Protein AF-0000000070210421 (afdb_homodimer)

Foldseek 3Di:
DDPPPVPPPPDQPPPPDQQDPADWDWFDDPNWIKIKGKLAAPDNPFAEEEEEEAPLDFQCPCRRFNCVPCSPRHIYMGIGFALAPPTHQDPDLVCQALVNRLVRVVRVCVVSVQQAHAYEYAAVRLVSSLSNCLVCVRRYQEYEHELYFDCVQLQVCQQDPPVQVVLQVVLVCLQVDDPPDDPPLCVRLVQVPDPVVSVVSSVSCVVGPCNSSSSNCNHPNDDDDHNDRVCVVVVPDLVRRAREFAYEYEYEPAESRGDPSSPPPCPSSYPLDYHYHYDYPDYSPCCVRVVVVVNVVVVVCVVCRNVSVVVVD/DDPPPPPPPPDQPPPPDQQDPADWDWFDDPNWIKIKGKLAAPDNPFAEEEEEEAPLDFQCPCRRFNCVPCSPRHIYMGIGFALAPPTHQDPDLVCQALVNRLVRVVRVCVVSVQQAHAYEYAAVRLVSSLSNCLVCVRRYQEYEHELYFDCVQLQVCQQDPPVQVVLQVVLVCLQVDDPPDDPPLCVRLVQVPDPVVSVVSSVSCVVGPCNSSSSNCNHPNDDDDHNDRVCVVVVPDLVRRQREFAYEYEYEPAESRGDPSSPPPCPSSYPLDYHYHYDYPDYSPCCVRVVVVVNVVVVVCVVCRNVSVVVVD

InterPro domains:
  IPR000073 Alpha/beta hydrolase fold-1 [PF00561] (48-154)
  IPR000073 Alpha/beta hydrolase fold-1 [PR00111] (73-88)
  IPR000073 Alpha/beta hydrolase fold-1 [PR00111] (119-132)
  IPR000073 Alpha/beta hydrolase fold-1 [PR00111] (133-146)
  IPR000073 Alpha/beta hydrolase fold-1 [PR00111] (247-261)
  IPR000639 Epoxide hydrolase-like [PR00412] (53-71)
  IPR000639 Epoxide hydrolase-like [PR00412] (73-88)
  IPR000639 Epoxide hydrolase-like [PR00412] (119-132)
  IPR000639 Epoxide hydrolase-like [PR00412] (133-146)
  IPR000639 Epoxide hydrolase-like [PR00412] (245-261)
  IPR000639 Epoxide hydrolase-like [PR00412] (279-301)
  IPR029058 Alpha/Beta hydrolase fold [G3DSA:3.40.50.1820] (22-304)
  IPR029058 Alpha/Beta hydrolase fold [SSF53474] (23-303)

Radius of gyration: 25.99 Å; Cα contacts (8 Å, |Δi|>4): 1211; chains: 2; bounding box: 44×77×65 Å

Nearest PDB structures (foldseek):
  4o08-assembly2_B  TM=8.260E-01  e=1.240E-20  Priestia megaterium
  4io0-assembly2_B  TM=8.117E-01  e=9.111E-21  Priestia megaterium
  5cw2-assembly4_D  TM=7.467E-01  e=5.646E-19  Mycolicibacterium thermoresistibile ATCC 19527
  2e3j-assembly1_A  TM=7.401E-01  e=1.442E-16  Mycobacterium tuberculosis H37Rv
  3qit-assembly1_A  TM=6.583E-01  e=6.632E-18  Moorena producens 19L

Organism: Alternaria alternata (NCBI:txid5599)

Structure (mmCIF, N/CA/C/O backbone):
data_AF-0000000070210421-model_v1
#
loop_
_entity.id
_entity.type
_entity.pdbx_description
1 polymer 'Putative hydrolase'
#
loop_
_atom_site.group_PDB
_atom_site.id
_atom_site.type_symbol
_atom_site.label_atom_id
_atom_site.label_alt_id
_atom_site.label_comp_id
_atom_site.label_asym_id
_atom_site.label_entity_id
_atom_site.label_seq_id
_atom_site.pdbx_PDB_ins_code
_atom_site.Cartn_x
_atom_site.Cartn_y
_atom_site.Cartn_z
_atom_site.occupancy
_atom_site.B_iso_or_equiv
_atom_site.auth_seq_id
_atom_site.auth_comp_id
_atom_site.auth_asym_id
_atom_site.auth_atom_id
_atom_site.pdbx_PDB_model_num
ATOM 1 N N . MET A 1 1 ? 6.309 22.734 -24.828 1 21.58 1 MET A N 1
ATOM 2 C CA . MET A 1 1 ? 6.168 21.391 -25.391 1 21.58 1 MET A CA 1
ATOM 3 C C . MET A 1 1 ? 4.973 20.672 -24.781 1 21.58 1 MET A C 1
ATOM 5 O O . MET A 1 1 ? 4.777 20.703 -23.562 1 21.58 1 MET A O 1
ATOM 9 N N . PRO A 1 2 ? 3.885 20.406 -25.547 1 21.34 2 PRO A N 1
ATOM 10 C CA . PRO A 1 2 ? 2.566 19.984 -25.078 1 21.34 2 PRO A CA 1
ATOM 11 C C . PRO A 1 2 ? 2.609 18.672 -24.297 1 21.34 2 PRO A C 1
ATOM 13 O O . PRO A 1 2 ? 3.498 17.844 -24.531 1 21.34 2 PRO A O 1
ATOM 16 N N . SER A 1 3 ? 2.166 18.656 -23.047 1 22.28 3 SER A N 1
ATOM 17 C CA . SER A 1 3 ? 1.981 17.641 -22.016 1 22.28 3 SER A CA 1
ATOM 18 C C . SER A 1 3 ? 1.277 16.406 -22.578 1 22.28 3 SER A C 1
ATOM 20 O O . SER A 1 3 ? 0.151 16.5 -23.062 1 22.28 3 SER A O 1
ATOM 22 N N . CYS A 1 4 ? 2.047 15.477 -23.281 1 24.92 4 CYS A N 1
ATOM 23 C CA . CYS A 1 4 ? 1.437 14.344 -23.969 1 24.92 4 CYS A CA 1
ATOM 24 C C . CYS A 1 4 ? 0.642 13.477 -23 1 24.92 4 CYS A C 1
ATOM 26 O O . CYS A 1 4 ? 1.218 12.672 -22.266 1 24.92 4 CYS A O 1
ATOM 28 N N . ASN A 1 5 ? -0.45 13.906 -22.453 1 27.64 5 ASN A N 1
ATOM 29 C CA . ASN A 1 5 ? -1.521 13.172 -21.781 1 27.64 5 ASN A CA 1
ATOM 30 C C . ASN A 1 5 ? -1.935 11.938 -22.562 1 27.64 5 ASN A C 1
ATOM 32 O O . ASN A 1 5 ? -2.574 12.047 -23.609 1 27.64 5 ASN A O 1
ATOM 36 N N . VAL A 1 6 ? -1.031 10.938 -22.719 1 28.55 6 VAL A N 1
ATOM 37 C CA . VAL A 1 6 ? -1.587 9.797 -23.453 1 28.55 6 VAL A CA 1
ATOM 38 C C . VAL A 1 6 ? -2.867 9.32 -22.766 1 28.55 6 VAL A C 1
ATOM 40 O O . VAL A 1 6 ? -2.852 8.977 -21.578 1 28.55 6 VAL A O 1
ATOM 43 N N . PRO A 1 7 ? -3.973 9.602 -23.234 1 31.2 7 PRO A N 1
ATOM 44 C CA . PRO A 1 7 ? -5.262 9.125 -22.734 1 31.2 7 PRO A CA 1
ATOM 45 C C . PRO A 1 7 ? -5.328 7.598 -22.641 1 31.2 7 PRO A C 1
ATOM 47 O O . PRO A 1 7 ? -4.988 6.902 -23.594 1 31.2 7 PRO A O 1
ATOM 50 N N . MET A 1 8 ? -4.949 7.008 -21.484 1 35.47 8 MET A N 1
ATOM 51 C CA . MET A 1 8 ? -5.242 5.578 -21.375 1 35.47 8 MET A CA 1
ATOM 52 C C . MET A 1 8 ? -6.621 5.258 -21.953 1 35.47 8 MET A C 1
ATOM 54 O O . MET A 1 8 ? -7.625 5.812 -21.5 1 35.47 8 MET A O 1
ATOM 58 N N . SER A 1 9 ? -6.699 4.953 -23.172 1 33.59 9 SER A N 1
ATOM 59 C CA . SER A 1 9 ? -7.941 4.551 -23.812 1 33.59 9 SER A CA 1
ATOM 60 C C . SER A 1 9 ? -8.719 3.561 -22.953 1 33.59 9 SER A C 1
ATOM 62 O O . SER A 1 9 ? -8.156 2.59 -22.453 1 33.59 9 SER A O 1
ATOM 64 N N . SER A 1 10 ? -9.766 3.992 -22.344 1 37.31 10 SER A N 1
ATOM 65 C CA . SER A 1 10 ? -10.758 3.291 -21.547 1 37.31 10 SER A CA 1
ATOM 66 C C . SER A 1 10 ? -11.305 2.068 -22.281 1 37.31 10 SER A C 1
ATOM 68 O O . SER A 1 10 ? -12.18 1.372 -21.766 1 37.31 10 SER A O 1
ATOM 70 N N . GLN A 1 11 ? -11.336 2.027 -23.641 1 36.31 11 GLN A N 1
ATOM 71 C CA . GLN A 1 11 ? -12.094 0.961 -24.297 1 36.31 11 GLN A CA 1
ATOM 72 C C . GLN A 1 11 ? -11.391 -0.385 -24.141 1 36.31 11 GLN A C 1
ATOM 74 O O . GLN A 1 11 ? -10.164 -0.471 -24.25 1 36.31 11 GLN A O 1
ATOM 79 N N . PRO A 1 12 ? -12.188 -1.366 -23.625 1 41.09 12 PRO A N 1
ATOM 80 C CA . PRO A 1 12 ? -11.539 -2.66 -23.859 1 41.09 12 PRO A CA 1
ATOM 81 C C . PRO A 1 12 ? -11.109 -2.848 -25.312 1 41.09 12 PRO A C 1
ATOM 83 O O . PRO A 1 12 ? -11.664 -2.221 -26.203 1 41.09 12 PRO A O 1
ATOM 86 N N . PRO A 1 13 ? -9.961 -3.303 -25.688 1 41.03 13 PRO A N 1
ATOM 87 C CA . PRO A 1 13 ? -9.766 -3.455 -27.125 1 41.03 13 PRO A CA 1
ATOM 88 C C . PRO A 1 13 ? -11 -3.998 -27.844 1 41.03 13 PRO A C 1
ATOM 90 O O . PRO A 1 13 ? -11.797 -4.723 -27.234 1 41.03 13 PRO A O 1
ATOM 93 N N . ALA A 1 14 ? -11.484 -3.387 -28.969 1 41.19 14 ALA A N 1
ATOM 94 C CA . ALA A 1 14 ? -12.562 -3.895 -29.812 1 41.19 14 ALA A CA 1
ATOM 95 C C . ALA A 1 14 ? -12.586 -5.418 -29.812 1 41.19 14 ALA A C 1
ATOM 97 O O . ALA A 1 14 ? -11.531 -6.062 -29.766 1 41.19 14 ALA A O 1
ATOM 98 N N . ALA A 1 15 ? -13.766 -6.113 -29.719 1 40.78 15 ALA A N 1
ATOM 99 C CA . ALA A 1 15 ? -14.117 -7.527 -29.766 1 40.78 15 ALA A CA 1
ATOM 100 C C . ALA A 1 15 ? -13.156 -8.297 -30.688 1 40.78 15 ALA A C 1
ATOM 102 O O . ALA A 1 15 ? -13.195 -9.523 -30.734 1 40.78 15 ALA A O 1
ATOM 103 N N . ALA A 1 16 ? -12.797 -7.703 -31.656 1 41.22 16 ALA A N 1
ATOM 104 C CA . ALA A 1 16 ? -12.359 -8.484 -32.812 1 41.22 16 ALA A CA 1
ATOM 105 C C . ALA A 1 16 ? -10.992 -9.109 -32.562 1 41.22 16 ALA A C 1
ATOM 107 O O . ALA A 1 16 ? -10.562 -9.992 -33.312 1 41.22 16 ALA A O 1
ATOM 108 N N . ASP A 1 17 ? -9.922 -8.43 -32.031 1 44.84 17 ASP A N 1
ATOM 109 C CA . ASP A 1 17 ? -8.578 -9 -32.094 1 44.84 17 ASP A CA 1
ATOM 110 C C . ASP A 1 17 ? -8.32 -9.93 -30.906 1 44.84 17 ASP A C 1
ATOM 112 O O . ASP A 1 17 ? -8.453 -9.523 -29.75 1 44.84 17 ASP A O 1
ATOM 116 N N . GLN A 1 18 ? -8.484 -11.156 -31.047 1 55.97 18 GLN A N 1
ATOM 117 C CA . GLN A 1 18 ? -8.156 -12.227 -30.109 1 55.97 18 GLN A CA 1
ATOM 118 C C . GLN A 1 18 ? -6.914 -11.891 -29.297 1 55.97 18 GLN A C 1
ATOM 120 O O . GLN A 1 18 ? -5.918 -11.414 -29.844 1 55.97 18 GLN A O 1
ATOM 125 N N . PRO A 1 19 ? -7.094 -11.836 -27.984 1 63.19 19 PRO A N 1
ATOM 126 C CA . PRO A 1 19 ? -5.871 -11.609 -27.219 1 63.19 19 PRO A CA 1
ATOM 127 C C . PRO A 1 19 ? -4.699 -12.453 -27.719 1 63.19 19 PRO A C 1
ATOM 129 O O . PRO A 1 19 ? -4.898 -13.555 -28.234 1 63.19 19 PRO A O 1
ATOM 132 N N . PRO A 1 20 ? -3.564 -11.891 -27.781 1 69.69 20 PRO A N 1
ATOM 133 C CA . PRO A 1 20 ? -2.406 -12.664 -28.234 1 69.69 20 PRO A CA 1
ATOM 134 C C . PRO A 1 20 ? -2.221 -13.961 -27.438 1 69.69 20 PRO A C 1
ATOM 136 O O . PRO A 1 20 ? -2.414 -13.984 -26.219 1 69.69 20 PRO A O 1
ATOM 139 N N . LEU A 1 21 ? -2.137 -15.008 -28.078 1 83.75 21 LEU A N 1
ATOM 140 C CA . LEU A 1 21 ? -2.008 -16.312 -27.438 1 83.75 21 LEU A CA 1
ATOM 141 C C . LEU A 1 21 ? -0.552 -16.609 -27.078 1 83.75 21 LEU A C 1
ATOM 143 O O . LEU A 1 21 ? -0.27 -17.484 -26.266 1 83.75 21 LEU A O 1
ATOM 147 N N . GLY A 1 22 ? 0.341 -15.75 -27.438 1 92.69 22 GLY A N 1
ATOM 148 C CA . GLY A 1 22 ? 1.745 -15.969 -27.125 1 92.69 22 GLY A CA 1
ATOM 149 C C . GLY A 1 22 ? 2.316 -17.219 -27.781 1 92.69 22 GLY A C 1
ATOM 150 O O . GLY A 1 22 ? 1.575 -18.016 -28.344 1 92.69 22 GLY A O 1
ATOM 151 N N . GLU A 1 23 ? 3.596 -17.359 -27.828 1 97.31 23 GLU A N 1
ATOM 152 C CA . GLU A 1 23 ? 4.285 -18.562 -28.281 1 97.31 23 GLU A CA 1
ATOM 153 C C . GLU A 1 23 ? 4.316 -19.625 -27.188 1 97.31 23 GLU A C 1
ATOM 155 O O . GLU A 1 23 ? 4.715 -19.359 -26.047 1 97.31 23 GLU A O 1
ATOM 160 N N . GLN A 1 24 ? 3.871 -20.812 -27.516 1 98.19 24 GLN A N 1
ATOM 161 C CA . GLN A 1 24 ? 3.951 -21.922 -26.578 1 98.19 24 GLN A CA 1
ATOM 162 C C . GLN A 1 24 ? 5.328 -22.578 -26.609 1 98.19 24 GLN A C 1
ATOM 164 O O . GLN A 1 24 ? 5.848 -22.891 -27.688 1 98.19 24 GLN A O 1
ATOM 169 N N . LYS A 1 25 ? 5.867 -22.719 -25.438 1 98.69 25 LYS A N 1
ATOM 170 C CA . LYS A 1 25 ? 7.203 -23.281 -25.297 1 98.69 25 LYS A CA 1
ATOM 171 C C . LYS A 1 25 ? 7.25 -24.297 -24.141 1 98.69 25 LYS A C 1
ATOM 173 O O . LYS A 1 25 ? 6.316 -24.375 -23.344 1 98.69 25 LYS A O 1
ATOM 178 N N . TYR A 1 26 ? 8.359 -25.094 -24.141 1 98.81 26 TYR A N 1
ATOM 179 C CA . TYR A 1 26 ? 8.555 -26.125 -23.141 1 98.81 26 TYR A CA 1
ATOM 180 C C . TYR A 1 26 ? 10 -26.156 -22.656 1 98.81 26 TYR A C 1
ATOM 182 O O . TYR A 1 26 ? 10.922 -25.891 -23.422 1 98.81 26 TYR A O 1
ATOM 190 N N . VAL A 1 27 ? 10.164 -26.453 -21.453 1 98.81 27 VAL A N 1
ATOM 191 C CA . VAL A 1 27 ? 11.492 -26.641 -20.875 1 98.81 27 VAL A CA 1
ATOM 192 C C . VAL A 1 27 ? 11.492 -27.875 -19.969 1 98.81 27 VAL A C 1
ATOM 194 O O . VAL A 1 27 ? 10.469 -28.219 -19.391 1 98.81 27 VAL A O 1
ATOM 197 N N . ASN A 1 28 ? 12.633 -28.547 -19.953 1 98.56 28 ASN A N 1
ATOM 198 C CA . ASN A 1 28 ? 12.797 -29.703 -19.062 1 98.56 28 ASN A CA 1
ATOM 199 C C . ASN A 1 28 ? 13.492 -29.312 -17.766 1 98.56 28 ASN A C 1
ATOM 201 O O . ASN A 1 28 ? 14.523 -28.641 -17.781 1 98.56 28 ASN A O 1
ATOM 205 N N . ASN A 1 29 ? 12.859 -29.578 -16.672 1 98.25 29 ASN A N 1
ATOM 206 C CA . ASN A 1 29 ? 13.445 -29.422 -15.344 1 98.25 29 ASN A CA 1
ATOM 207 C C . ASN A 1 29 ? 13.492 -30.75 -14.594 1 98.25 29 ASN A C 1
ATOM 209 O O . ASN A 1 29 ? 12.508 -31.156 -13.977 1 98.25 29 ASN A O 1
ATOM 213 N N . ALA A 1 30 ? 14.75 -31.406 -14.641 1 96.56 30 ALA A N 1
ATOM 214 C CA . ALA A 1 30 ? 14.984 -32.656 -13.922 1 96.56 30 ALA A CA 1
ATOM 215 C C . ALA A 1 30 ? 13.961 -33.719 -14.312 1 96.56 30 ALA A C 1
ATOM 217 O O . ALA A 1 30 ? 13.344 -34.344 -13.453 1 96.56 30 ALA A O 1
ATOM 218 N N . GLY A 1 31 ? 13.641 -33.812 -15.539 1 97.69 31 GLY A N 1
ATOM 219 C CA . GLY A 1 31 ? 12.797 -34.875 -16.047 1 97.69 31 GLY A CA 1
ATOM 220 C C . GLY A 1 31 ? 11.336 -34.469 -16.156 1 97.69 31 GLY A C 1
ATOM 221 O O . GLY A 1 31 ? 10.516 -35.25 -16.656 1 97.69 31 GLY A O 1
ATOM 222 N N . VAL A 1 32 ? 10.961 -33.344 -15.703 1 98.31 32 VAL A N 1
ATOM 223 C CA . VAL A 1 32 ? 9.594 -32.844 -15.781 1 98.31 32 VAL A CA 1
ATOM 224 C C . VAL A 1 32 ? 9.508 -31.734 -16.844 1 98.31 32 VAL A C 1
ATOM 226 O O . VAL A 1 32 ? 10.242 -30.75 -16.797 1 98.31 32 VAL A O 1
ATOM 229 N N . THR A 1 33 ? 8.594 -31.906 -17.812 1 98.75 33 THR A N 1
ATOM 230 C CA . THR A 1 33 ? 8.406 -30.906 -18.859 1 98.75 33 THR A CA 1
ATOM 231 C C . THR A 1 33 ? 7.457 -29.812 -18.406 1 98.75 33 THR A C 1
ATOM 233 O O . THR A 1 33 ? 6.32 -30.094 -18.016 1 98.75 33 THR A O 1
ATOM 236 N N . ILE A 1 34 ? 7.953 -28.594 -18.469 1 98.88 34 ILE A N 1
ATOM 237 C CA . ILE A 1 34 ? 7.168 -27.453 -18.047 1 98.88 34 ILE A CA 1
ATOM 238 C C . ILE A 1 34 ? 6.797 -26.594 -19.25 1 98.88 34 ILE A C 1
ATOM 240 O O . ILE A 1 34 ? 7.668 -26.188 -20.016 1 98.88 34 ILE A O 1
ATOM 244 N N . HIS A 1 35 ? 5.5 -26.359 -19.406 1 98.88 35 HIS A N 1
ATOM 245 C CA . HIS A 1 35 ? 4.965 -25.5 -20.453 1 98.88 35 HIS A CA 1
ATOM 246 C C . HIS A 1 35 ? 4.953 -24.047 -20 1 98.88 35 HIS A C 1
ATOM 248 O O . HIS A 1 35 ? 4.734 -23.75 -18.828 1 98.88 35 HIS A O 1
ATOM 254 N N . TYR A 1 36 ? 5.215 -23.141 -20.938 1 98.81 36 TYR A N 1
ATOM 255 C CA . TYR A 1 36 ? 5.004 -21.703 -20.703 1 98.81 36 TYR A CA 1
ATOM 256 C C . TYR A 1 36 ? 4.695 -20.984 -22.016 1 98.81 36 TYR A C 1
ATOM 258 O O . TYR A 1 36 ? 4.902 -21.531 -23.094 1 98.81 36 TYR A O 1
ATOM 266 N N . ARG A 1 37 ? 4.125 -19.875 -21.859 1 98.62 37 ARG A N 1
ATOM 267 C CA . ARG A 1 37 ? 3.902 -18.984 -23 1 98.62 37 ARG A CA 1
ATOM 268 C C . ARG A 1 37 ? 4.812 -17.766 -22.922 1 98.62 37 ARG A C 1
ATOM 270 O O . ARG A 1 37 ? 5.059 -17.234 -21.844 1 98.62 37 ARG A O 1
ATOM 277 N N . LYS A 1 38 ? 5.246 -17.391 -24.062 1 98.5 38 LYS A N 1
ATOM 278 C CA . LYS A 1 38 ? 6.043 -16.172 -24.188 1 98.5 38 LYS A CA 1
ATOM 279 C C . LYS A 1 38 ? 5.355 -15.148 -25.094 1 98.5 38 LYS A C 1
ATOM 281 O O . LYS A 1 38 ? 4.914 -15.492 -26.188 1 98.5 38 LYS A O 1
ATOM 286 N N . TYR A 1 39 ? 5.188 -13.977 -24.594 1 97.94 39 TYR A N 1
ATOM 287 C CA . TYR A 1 39 ? 4.738 -12.805 -25.344 1 97.94 39 TYR A CA 1
ATOM 288 C C . TYR A 1 39 ? 5.879 -11.82 -25.547 1 97.94 39 TYR A C 1
ATOM 290 O O . TYR A 1 39 ? 6.203 -11.039 -24.656 1 97.94 39 TYR A O 1
ATOM 298 N N . ALA A 1 40 ? 6.453 -11.859 -26.75 1 96.31 40 ALA A N 1
ATOM 299 C CA . ALA A 1 40 ? 7.676 -11.102 -27.031 1 96.31 40 ALA A CA 1
ATOM 300 C C . ALA A 1 40 ? 7.363 -9.633 -27.297 1 96.31 40 ALA A C 1
ATOM 302 O O . ALA A 1 40 ? 6.375 -9.312 -27.969 1 96.31 40 ALA A O 1
ATOM 303 N N . HIS A 1 41 ? 8.148 -8.859 -26.734 1 95.75 41 HIS A N 1
ATOM 304 C CA . HIS A 1 41 ? 8.133 -7.445 -27.094 1 95.75 41 HIS A CA 1
ATOM 305 C C . HIS A 1 41 ? 8.859 -7.211 -28.422 1 95.75 41 HIS A C 1
ATOM 307 O O . HIS A 1 41 ? 9.711 -8.008 -28.812 1 95.75 41 HIS A O 1
ATOM 313 N N . ARG A 1 42 ? 8.539 -6.078 -29.016 1 94.5 42 ARG A N 1
ATOM 314 C CA . ARG A 1 42 ? 9.18 -5.734 -30.281 1 94.5 42 ARG A CA 1
ATOM 315 C C . ARG A 1 42 ? 10.688 -5.551 -30.094 1 94.5 42 ARG A C 1
ATOM 317 O O . ARG A 1 42 ? 11.469 -5.859 -31 1 94.5 42 ARG A O 1
ATOM 324 N N . GLU A 1 43 ? 11.039 -5 -28.984 1 96.38 43 GLU A N 1
ATOM 325 C CA . GLU A 1 43 ? 12.445 -4.887 -28.594 1 96.38 43 GLU A CA 1
ATOM 326 C C . GLU A 1 43 ? 12.867 -6.027 -27.672 1 96.38 43 GLU A C 1
ATOM 328 O O . GLU A 1 43 ? 12.461 -6.07 -26.516 1 96.38 43 GLU A O 1
ATOM 333 N N . PRO A 1 44 ? 13.719 -6.891 -28.172 1 93.31 44 PRO A N 1
ATOM 334 C CA . PRO A 1 44 ? 14.102 -8.055 -27.375 1 93.31 44 PRO A CA 1
ATOM 335 C C . PRO A 1 44 ? 14.766 -7.676 -26.047 1 93.31 44 PRO A C 1
ATOM 337 O O . PRO A 1 44 ? 14.75 -8.461 -25.094 1 93.31 44 PRO A O 1
ATOM 340 N N . SER A 1 45 ? 15.297 -6.449 -26.016 1 95.94 45 SER A N 1
ATOM 341 C CA . SER A 1 45 ? 16.016 -6.02 -24.828 1 95.94 45 SER A CA 1
ATOM 342 C C . SER A 1 45 ? 15.062 -5.449 -23.781 1 95.94 45 SER A C 1
ATOM 344 O O . SER A 1 45 ? 15.484 -5.129 -22.656 1 95.94 45 SER A O 1
ATOM 346 N N . ALA A 1 46 ? 13.812 -5.363 -24.125 1 97.75 46 ALA A N 1
ATOM 347 C CA . ALA A 1 46 ? 12.836 -4.902 -23.156 1 97.75 46 ALA A CA 1
ATOM 348 C C . ALA A 1 46 ? 12.828 -5.801 -21.922 1 97.75 46 ALA A C 1
ATOM 350 O O . ALA A 1 46 ? 13.094 -7 -22.016 1 97.75 46 ALA A O 1
ATOM 351 N N . PRO A 1 47 ? 12.562 -5.215 -20.75 1 98.19 47 PRO A N 1
ATOM 352 C CA . PRO A 1 47 ? 12.555 -6.016 -19.531 1 98.19 47 PRO A CA 1
ATOM 353 C C . PRO A 1 47 ? 11.492 -7.113 -19.547 1 98.19 47 PRO A C 1
ATOM 355 O O . PRO A 1 47 ? 10.602 -7.102 -20.391 1 98.19 47 PRO A O 1
ATOM 358 N N . TYR A 1 48 ? 11.617 -8.086 -18.672 1 98.75 48 TYR A N 1
ATOM 359 C CA . TYR A 1 48 ? 10.734 -9.242 -18.625 1 98.75 48 TYR A CA 1
ATOM 360 C C . TYR A 1 48 ? 9.828 -9.195 -17.391 1 98.75 48 TYR A C 1
ATOM 362 O O . TYR A 1 48 ? 10.273 -8.836 -16.297 1 98.75 48 TYR A O 1
ATOM 370 N N . ILE A 1 49 ? 8.586 -9.484 -17.625 1 98.88 49 ILE A N 1
ATOM 371 C CA . ILE A 1 49 ? 7.672 -9.836 -16.531 1 98.88 49 ILE A CA 1
ATOM 372 C C . ILE A 1 49 ? 7.363 -11.328 -16.594 1 98.88 49 ILE A C 1
ATOM 374 O O . ILE A 1 49 ? 7.145 -11.891 -17.656 1 98.88 49 ILE A O 1
ATOM 378 N N . LEU A 1 50 ? 7.414 -12.008 -15.516 1 98.94 50 LEU A N 1
ATOM 379 C CA . LEU A 1 50 ? 6.891 -13.367 -15.375 1 98.94 50 LEU A CA 1
ATOM 380 C C . LEU A 1 50 ? 5.652 -13.383 -14.484 1 98.94 50 LEU A C 1
ATOM 382 O O . LEU A 1 50 ? 5.699 -12.93 -13.336 1 98.94 50 LEU A O 1
ATOM 386 N N . PHE A 1 51 ? 4.527 -13.82 -15.023 1 98.88 51 PHE A N 1
ATOM 387 C CA . PHE A 1 51 ? 3.264 -13.984 -14.312 1 98.88 51 PHE A CA 1
ATOM 388 C C . PHE A 1 51 ? 3.039 -15.445 -13.938 1 98.88 51 PHE A C 1
ATOM 390 O O . PHE A 1 51 ? 2.926 -16.297 -14.82 1 98.88 51 PHE A O 1
ATOM 397 N N . GLN A 1 52 ? 2.896 -15.68 -12.688 1 98.88 52 GLN A N 1
ATOM 398 C CA . GLN A 1 52 ? 2.672 -17.047 -12.234 1 98.88 52 GLN A CA 1
ATOM 399 C C . GLN A 1 52 ? 1.26 -17.219 -11.688 1 98.88 52 GLN A C 1
ATOM 401 O O . GLN A 1 52 ? 0.886 -16.562 -10.711 1 98.88 52 GLN A O 1
ATOM 406 N N . HIS A 1 53 ? 0.448 -18.094 -12.281 1 98.75 53 HIS A N 1
ATOM 407 C CA . HIS A 1 53 ? -0.925 -18.359 -11.867 1 98.75 53 HIS A CA 1
ATOM 408 C C . HIS A 1 53 ? -0.964 -19.281 -10.656 1 98.75 53 HIS A C 1
ATOM 410 O O . HIS A 1 53 ? 0.053 -19.875 -10.289 1 98.75 53 HIS A O 1
ATOM 416 N N . GLY A 1 54 ? -2.211 -19.328 -10.008 1 97.75 54 GLY A N 1
ATOM 417 C CA . GLY A 1 54 ? -2.477 -20.266 -8.922 1 97.75 54 GLY A CA 1
ATOM 418 C C . GLY A 1 54 ? -3.582 -21.25 -9.25 1 97.75 54 GLY A C 1
ATOM 419 O O . GLY A 1 54 ? -3.656 -21.766 -10.367 1 97.75 54 GLY A O 1
ATOM 420 N N . PHE A 1 55 ? -4.344 -21.625 -8.211 1 97.25 55 PHE A N 1
ATOM 421 C CA . PHE A 1 55 ? -5.43 -22.578 -8.336 1 97.25 55 PHE A CA 1
ATOM 422 C C . PHE A 1 55 ? -6.715 -22.031 -7.738 1 97.25 55 PHE A C 1
ATOM 424 O O . PHE A 1 55 ? -6.699 -21.438 -6.66 1 97.25 55 PHE A O 1
ATOM 431 N N . PRO A 1 56 ? -7.699 -22.297 -8.43 1 97.62 56 PRO A N 1
ATOM 432 C CA . PRO A 1 56 ? -7.891 -22.828 -9.781 1 97.62 56 PRO A CA 1
ATOM 433 C C . PRO A 1 56 ? -7.691 -21.797 -10.875 1 97.62 56 PRO A C 1
ATOM 435 O O . PRO A 1 56 ? -8.328 -20.734 -10.852 1 97.62 56 PRO A O 1
ATOM 438 N N . ASP A 1 57 ? -6.809 -22.062 -11.688 1 98.12 57 ASP A N 1
ATOM 439 C CA . ASP A 1 57 ? -6.535 -21.156 -12.797 1 98.12 57 ASP A CA 1
ATOM 440 C C . ASP A 1 57 ? -5.633 -21.812 -13.836 1 98.12 57 ASP A C 1
ATOM 442 O O . ASP A 1 57 ? -5.496 -23.031 -13.867 1 98.12 57 ASP A O 1
ATOM 446 N N . GLN A 1 58 ? -5.129 -21.062 -14.805 1 97.88 58 GLN A N 1
ATOM 447 C CA . GLN A 1 58 ? -4.203 -21.5 -15.844 1 97.88 58 GLN A CA 1
ATOM 448 C C . GLN A 1 58 ? -3.328 -20.344 -16.312 1 97.88 58 GLN A C 1
ATOM 450 O O . GLN A 1 58 ? -3.541 -19.203 -15.922 1 97.88 58 GLN A O 1
ATOM 455 N N . GLU A 1 59 ? -2.34 -20.672 -17.141 1 97.75 59 GLU A N 1
ATOM 456 C CA . GLU A 1 59 ? -1.323 -19.703 -17.516 1 97.75 59 GLU A CA 1
ATOM 457 C C . GLU A 1 59 ? -1.922 -18.578 -18.375 1 97.75 59 GLU A C 1
ATOM 459 O O . GLU A 1 59 ? -1.334 -17.516 -18.5 1 97.75 59 GLU A O 1
ATOM 464 N N . THR A 1 60 ? -3.139 -18.719 -18.984 1 97.38 60 THR A N 1
ATOM 465 C CA . THR A 1 60 ? -3.742 -17.734 -19.891 1 97.38 60 THR A CA 1
ATOM 466 C C . THR A 1 60 ? -4.652 -16.781 -19.109 1 97.38 60 THR A C 1
ATOM 468 O O . THR A 1 60 ? -5.328 -15.945 -19.703 1 97.38 60 THR A O 1
ATOM 471 N N . THR A 1 61 ? -4.699 -16.891 -17.781 1 97.88 61 THR A N 1
ATOM 472 C CA . THR A 1 61 ? -5.559 -16.047 -16.969 1 97.88 61 THR A CA 1
ATOM 473 C C . THR A 1 61 ? -5.207 -14.57 -17.156 1 97.88 61 THR A C 1
ATOM 475 O O . THR A 1 61 ? -6.059 -13.695 -16.984 1 97.88 61 THR A O 1
ATOM 478 N N . TRP A 1 62 ? -4.055 -14.312 -17.594 1 98 62 TRP A N 1
ATOM 479 C CA . TRP A 1 62 ? -3.529 -12.961 -17.734 1 98 62 TRP A CA 1
ATOM 480 C C . TRP A 1 62 ? -3.816 -12.398 -19.125 1 98 62 TRP A C 1
ATOM 482 O O . TRP A 1 62 ? -3.598 -11.211 -19.375 1 98 62 TRP A O 1
ATOM 492 N N . ASN A 1 63 ? -4.336 -13.18 -20.047 1 96.88 63 ASN A N 1
ATOM 493 C CA . ASN A 1 63 ? -4.418 -12.844 -21.469 1 96.88 63 ASN A CA 1
ATOM 494 C C . ASN A 1 63 ? -5.43 -11.727 -21.719 1 96.88 63 ASN A C 1
ATOM 496 O O . ASN A 1 63 ? -5.238 -10.898 -22.609 1 96.88 63 ASN A O 1
ATOM 500 N N . ASP A 1 64 ? -6.453 -11.688 -20.875 1 95.62 64 ASP A N 1
ATOM 501 C CA . ASP A 1 64 ? -7.562 -10.789 -21.188 1 95.62 64 ASP A CA 1
ATOM 502 C C . ASP A 1 64 ? -7.203 -9.344 -20.859 1 95.62 64 ASP A C 1
ATOM 504 O O . ASP A 1 64 ? -7.574 -8.422 -21.594 1 95.62 64 ASP A O 1
ATOM 508 N N . TYR A 1 65 ? -6.449 -9.188 -19.75 1 97.06 65 TYR A N 1
ATOM 509 C CA . TYR A 1 65 ? -6.414 -7.82 -19.234 1 97.06 65 TYR A CA 1
ATOM 510 C C . TYR A 1 65 ? -4.977 -7.363 -19 1 97.06 65 TYR A C 1
ATOM 512 O O . TYR A 1 65 ? -4.664 -6.184 -19.172 1 97.06 65 TYR A O 1
ATOM 520 N N . GLN A 1 66 ? -4.055 -8.227 -18.656 1 98.25 66 GLN A N 1
ATOM 521 C CA . GLN A 1 66 ? -2.688 -7.844 -18.328 1 98.25 66 GLN A CA 1
ATOM 522 C C . GLN A 1 66 ? -1.785 -7.883 -19.562 1 98.25 66 GLN A C 1
ATOM 524 O O . GLN A 1 66 ? -1.021 -6.945 -19.797 1 98.25 66 GLN A O 1
ATOM 529 N N . ILE A 1 67 ? -1.896 -8.945 -20.375 1 98.06 67 ILE A N 1
ATOM 530 C CA . ILE A 1 67 ? -0.994 -9.156 -21.5 1 98.06 67 ILE A CA 1
ATOM 531 C C . ILE A 1 67 ? -1.144 -8.008 -22.5 1 98.06 67 ILE A C 1
ATOM 533 O O . ILE A 1 67 ? -0.151 -7.406 -22.922 1 98.06 67 ILE A O 1
ATOM 537 N N . PRO A 1 68 ? -2.383 -7.598 -22.891 1 96.5 68 PRO A N 1
ATOM 538 C CA . PRO A 1 68 ? -2.516 -6.512 -23.875 1 96.5 68 PRO A CA 1
ATOM 539 C C . PRO A 1 68 ? -1.875 -5.211 -23.391 1 96.5 68 PRO A C 1
ATOM 541 O O . PRO A 1 68 ? -1.405 -4.414 -24.203 1 96.5 68 PRO A O 1
ATOM 544 N N . VAL A 1 69 ? -1.811 -5.035 -22.109 1 96.62 69 VAL A N 1
ATOM 545 C CA . VAL A 1 69 ? -1.303 -3.783 -21.562 1 96.62 69 VAL A CA 1
ATOM 546 C C . VAL A 1 69 ? 0.21 -3.877 -21.375 1 96.62 69 VAL A C 1
ATOM 548 O O . VAL A 1 69 ? 0.955 -3.021 -21.859 1 96.62 69 VAL A O 1
ATOM 551 N N . PHE A 1 70 ? 0.69 -4.883 -20.797 1 98.06 70 PHE A N 1
ATOM 552 C CA . PHE A 1 70 ? 2.076 -4.945 -20.359 1 98.06 70 PHE A CA 1
ATOM 553 C C . PHE A 1 70 ? 2.994 -5.395 -21.484 1 98.06 70 PHE A C 1
ATOM 555 O O . PHE A 1 70 ? 4.191 -5.102 -21.469 1 98.06 70 PHE A O 1
ATOM 562 N N . SER A 1 71 ? 2.49 -6.109 -22.5 1 96.81 71 SER A N 1
ATOM 563 C CA . SER A 1 71 ? 3.324 -6.57 -23.609 1 96.81 71 SER A CA 1
ATOM 564 C C . SER A 1 71 ? 3.799 -5.402 -24.469 1 96.81 71 SER A C 1
ATOM 566 O O . SER A 1 71 ? 4.699 -5.559 -25.281 1 96.81 71 SER A O 1
ATOM 568 N N . ARG A 1 72 ? 3.248 -4.266 -24.266 1 95.81 72 ARG A N 1
ATOM 569 C CA . ARG A 1 72 ? 3.668 -3.064 -24.969 1 95.81 72 ARG A CA 1
ATOM 570 C C . ARG A 1 72 ? 5.023 -2.576 -24.484 1 95.81 72 ARG A C 1
ATOM 572 O O . ARG A 1 72 ? 5.73 -1.86 -25.188 1 95.81 72 ARG A O 1
ATOM 579 N N . HIS A 1 73 ? 5.379 -3.004 -23.297 1 97.38 73 HIS A N 1
ATOM 580 C CA . HIS A 1 73 ? 6.582 -2.439 -22.688 1 97.38 73 HIS A CA 1
ATOM 581 C C . HIS A 1 73 ? 7.508 -3.537 -22.172 1 97.38 73 HIS A C 1
ATOM 583 O O . HIS A 1 73 ? 8.672 -3.275 -21.859 1 97.38 73 HIS A O 1
ATOM 589 N N . TYR A 1 74 ? 6.988 -4.773 -22.156 1 98.31 74 TYR A N 1
ATOM 590 C CA . TYR A 1 74 ? 7.734 -5.867 -21.531 1 98.31 74 TYR A CA 1
ATOM 591 C C . TYR A 1 74 ? 7.66 -7.125 -22.391 1 98.31 74 TYR A C 1
ATOM 593 O O . TYR A 1 74 ? 6.672 -7.344 -23.109 1 98.31 74 TYR A O 1
ATOM 601 N N . ASN A 1 75 ? 8.742 -7.895 -22.375 1 98.5 75 ASN A N 1
ATOM 602 C CA . ASN A 1 75 ? 8.586 -9.32 -22.641 1 98.5 75 ASN A CA 1
ATOM 603 C C . ASN A 1 75 ? 7.848 -10.023 -21.5 1 98.5 75 ASN A C 1
ATOM 605 O O . ASN A 1 75 ? 8.086 -9.734 -20.328 1 98.5 75 ASN A O 1
ATOM 609 N N . ILE A 1 76 ? 6.941 -10.914 -21.875 1 98.75 76 ILE A N 1
ATOM 610 C CA . ILE A 1 76 ? 6.152 -11.531 -20.812 1 98.75 76 ILE A CA 1
ATOM 611 C C . ILE A 1 76 ? 6.246 -13.055 -20.938 1 98.75 76 ILE A C 1
ATOM 613 O O . ILE A 1 76 ? 6.188 -13.609 -22.031 1 98.75 76 ILE A O 1
ATOM 617 N N . ILE A 1 77 ? 6.43 -13.68 -19.812 1 98.81 77 ILE A N 1
ATOM 618 C CA . ILE A 1 77 ? 6.402 -15.133 -19.688 1 98.81 77 ILE A CA 1
ATOM 619 C C . ILE A 1 77 ? 5.297 -15.555 -18.719 1 98.81 77 ILE A C 1
ATOM 621 O O . ILE A 1 77 ? 5.145 -14.961 -17.656 1 98.81 77 ILE A O 1
ATOM 625 N N . THR A 1 78 ? 4.523 -16.516 -19.094 1 98.81 78 THR A N 1
ATOM 626 C CA . THR A 1 78 ? 3.51 -17.094 -18.219 1 98.81 78 THR A CA 1
ATOM 627 C C . THR A 1 78 ? 3.666 -18.609 -18.125 1 98.81 78 THR A C 1
ATOM 629 O O . THR A 1 78 ? 3.178 -19.344 -18.984 1 98.81 78 THR A O 1
ATOM 632 N N . PRO A 1 79 ? 4.242 -19.094 -17.078 1 98.88 79 PRO A N 1
ATOM 633 C CA . PRO A 1 79 ? 4.414 -20.531 -16.906 1 98.88 79 PRO A CA 1
ATOM 634 C C . PRO A 1 79 ? 3.109 -21.25 -16.562 1 98.88 79 PRO A C 1
ATOM 636 O O . PRO A 1 79 ? 2.266 -20.703 -15.844 1 98.88 79 PRO A O 1
ATOM 639 N N . THR A 1 80 ? 3.012 -22.422 -17.062 1 98.75 80 THR A N 1
ATOM 640 C CA . THR A 1 80 ? 2.016 -23.375 -16.578 1 98.75 80 THR A CA 1
ATOM 641 C C . THR A 1 80 ? 2.6 -24.25 -15.469 1 98.75 80 THR A C 1
ATOM 643 O O . THR A 1 80 ? 3.553 -25 -15.695 1 98.75 80 THR A O 1
ATOM 646 N N . LEU A 1 81 ? 2.035 -24.203 -14.328 1 98.56 81 LEU A N 1
ATOM 647 C CA . LEU A 1 81 ? 2.568 -24.922 -13.18 1 98.56 81 LEU A CA 1
ATOM 648 C C . LEU A 1 81 ? 2.621 -26.422 -13.453 1 98.56 81 LEU A C 1
ATOM 650 O O . LEU A 1 81 ? 1.736 -26.969 -14.117 1 98.56 81 LEU A O 1
ATOM 654 N N . ARG A 1 82 ? 3.711 -27.125 -12.945 1 98.38 82 ARG A N 1
ATOM 655 C CA . ARG A 1 82 ? 3.641 -28.578 -12.906 1 98.38 82 ARG A CA 1
ATOM 656 C C . ARG A 1 82 ? 2.34 -29.047 -12.258 1 98.38 82 ARG A C 1
ATOM 658 O O . ARG A 1 82 ? 1.816 -28.391 -11.359 1 98.38 82 ARG A O 1
ATOM 665 N N . GLY A 1 83 ? 1.83 -30.125 -12.812 1 97.5 83 GLY A N 1
ATOM 666 C CA . GLY A 1 83 ? 0.536 -30.594 -12.344 1 97.5 83 GLY A CA 1
ATOM 667 C C . GLY A 1 83 ? -0.626 -30.031 -13.141 1 97.5 83 GLY A C 1
ATOM 668 O O . GLY A 1 83 ? -1.754 -30.516 -13.031 1 97.5 83 GLY A O 1
ATOM 669 N N . PHE A 1 84 ? -0.362 -29.016 -13.938 1 98.31 84 PHE A N 1
ATOM 670 C CA . PHE A 1 84 ? -1.353 -28.406 -14.812 1 98.31 84 PHE A CA 1
ATOM 671 C C . PHE A 1 84 ? -1.023 -28.672 -16.281 1 98.31 84 PHE A C 1
ATOM 673 O O . PHE A 1 84 ? 0.008 -28.234 -16.781 1 98.31 84 PHE A O 1
ATOM 680 N N . PRO A 1 85 ? -1.829 -29.438 -16.953 1 97.81 85 PRO A N 1
ATOM 681 C CA . PRO A 1 85 ? -1.564 -29.562 -18.391 1 97.81 85 PRO A CA 1
ATOM 682 C C . PRO A 1 85 ? -1.563 -28.219 -19.109 1 97.81 85 PRO A C 1
ATOM 684 O O . PRO A 1 85 ? -2.322 -27.312 -18.75 1 97.81 85 PRO A O 1
ATOM 687 N N . PRO A 1 86 ? -0.618 -27.969 -20.094 1 97.88 86 PRO A N 1
ATOM 688 C CA . PRO A 1 86 ? 0.117 -29.047 -20.766 1 97.88 86 PRO A CA 1
ATOM 689 C C . PRO A 1 86 ? 1.454 -29.344 -20.094 1 97.88 86 PRO A C 1
ATOM 691 O O . PRO A 1 86 ? 2.262 -30.109 -20.641 1 97.88 86 PRO A O 1
ATOM 694 N N . SER A 1 87 ? 1.757 -28.703 -18.922 1 98.75 87 SER A N 1
ATOM 695 C CA . SER A 1 87 ? 2.906 -29.172 -18.156 1 98.75 87 SER A CA 1
ATOM 696 C C . SER A 1 87 ? 2.709 -30.609 -17.688 1 98.75 87 SER A C 1
ATOM 698 O O . SER A 1 87 ? 1.577 -31.094 -17.625 1 98.75 87 SER A O 1
ATOM 700 N N . ASP A 1 88 ? 3.822 -31.25 -17.375 1 98.5 88 ASP A N 1
ATOM 701 C CA . ASP A 1 88 ? 3.764 -32.625 -16.891 1 98.5 88 ASP A CA 1
ATOM 702 C C . ASP A 1 88 ? 3.01 -32.688 -15.562 1 98.5 88 ASP A C 1
ATOM 704 O O . ASP A 1 88 ? 2.959 -31.719 -14.812 1 98.5 88 ASP A O 1
ATOM 708 N N . ILE A 1 89 ? 2.449 -33.844 -15.328 1 97.44 89 ILE A N 1
ATOM 709 C CA . ILE A 1 89 ? 1.764 -34.156 -14.078 1 97.44 89 ILE A CA 1
ATOM 710 C C . ILE A 1 89 ? 2.447 -35.375 -13.422 1 97.44 89 ILE A C 1
ATOM 712 O O . ILE A 1 89 ? 1.899 -36.469 -13.414 1 97.44 89 ILE A O 1
ATOM 716 N N . PRO A 1 90 ? 3.594 -35.125 -12.852 1 95.88 90 PRO A N 1
ATOM 717 C CA . PRO A 1 90 ? 4.277 -36.25 -12.195 1 95.88 90 PRO A CA 1
ATOM 718 C C . PRO A 1 90 ? 3.395 -36.938 -11.164 1 95.88 90 PRO A C 1
ATOM 720 O O . PRO A 1 90 ? 2.631 -36.281 -10.445 1 95.88 90 PRO A O 1
ATOM 723 N N . PRO A 1 91 ? 3.52 -38.25 -11.055 1 91.81 91 PRO A N 1
ATOM 724 C CA . PRO A 1 91 ? 2.609 -39 -10.18 1 91.81 91 PRO A CA 1
ATOM 725 C C . PRO A 1 91 ? 3 -38.906 -8.703 1 91.81 91 PRO A C 1
ATOM 727 O O . PRO A 1 91 ? 2.145 -39.031 -7.828 1 91.81 91 PRO A O 1
ATOM 730 N N . ASP A 1 92 ? 4.242 -38.656 -8.422 1 93.31 92 ASP A N 1
ATOM 731 C CA . ASP A 1 92 ? 4.719 -38.688 -7.043 1 93.31 92 ASP A CA 1
ATOM 732 C C . ASP A 1 92 ? 4.543 -37.344 -6.367 1 93.31 92 ASP A C 1
ATOM 734 O O . ASP A 1 92 ? 5.008 -36.312 -6.879 1 93.31 92 ASP A O 1
ATOM 738 N N . THR A 1 93 ? 3.934 -37.375 -5.242 1 92.5 93 THR A N 1
ATOM 739 C CA . THR A 1 93 ? 3.691 -36.156 -4.477 1 92.5 93 THR A CA 1
ATOM 740 C C . THR A 1 93 ? 5.004 -35.438 -4.16 1 92.5 93 THR A C 1
ATOM 742 O O . THR A 1 93 ? 5.043 -34.219 -4.043 1 92.5 93 THR A O 1
ATOM 745 N N . SER A 1 94 ? 6.137 -36.125 -4.098 1 93.69 94 SER A N 1
ATOM 746 C CA . SER A 1 94 ? 7.441 -35.562 -3.766 1 93.69 94 SER A CA 1
ATOM 747 C C . SER A 1 94 ? 7.961 -34.688 -4.891 1 93.69 94 SER A C 1
ATOM 749 O O . SER A 1 94 ? 8.914 -33.938 -4.703 1 93.69 94 SER A O 1
ATOM 751 N N . ASP A 1 95 ? 7.285 -34.656 -6 1 96.06 95 ASP A N 1
ATOM 752 C CA . ASP A 1 95 ? 7.684 -33.844 -7.145 1 96.06 95 ASP A CA 1
ATOM 753 C C . ASP A 1 95 ? 7.062 -32.469 -7.07 1 96.06 95 ASP A C 1
ATOM 755 O O . ASP A 1 95 ? 7.32 -31.625 -7.93 1 96.06 95 ASP A O 1
ATOM 759 N N . TYR A 1 96 ? 6.309 -32.219 -6.016 1 96.44 96 TYR A N 1
ATOM 760 C CA . TYR A 1 96 ? 5.57 -30.969 -5.93 1 96.44 96 TYR A CA 1
ATOM 761 C C . TYR A 1 96 ? 6.051 -30.141 -4.746 1 96.44 96 TYR A C 1
ATOM 763 O O . TYR A 1 96 ? 5.246 -29.484 -4.07 1 96.44 96 TYR A O 1
ATOM 771 N N . THR A 1 97 ? 7.352 -30.156 -4.453 1 94.62 97 THR A N 1
ATOM 772 C CA . THR A 1 97 ? 7.941 -29.344 -3.391 1 94.62 97 THR A CA 1
ATOM 773 C C . THR A 1 97 ? 8.094 -27.891 -3.838 1 94.62 97 THR A C 1
ATOM 775 O O . THR A 1 97 ? 8.094 -27.609 -5.035 1 94.62 97 THR A O 1
ATOM 778 N N . GLY A 1 98 ? 8.203 -27.031 -2.854 1 94.06 98 GLY A N 1
ATOM 779 C CA . GLY A 1 98 ? 8.492 -25.641 -3.164 1 94.06 98 GLY A CA 1
ATOM 780 C C . GLY A 1 98 ? 9.742 -25.469 -4.012 1 94.06 98 GLY A C 1
ATOM 781 O O . GLY A 1 98 ? 9.758 -24.641 -4.93 1 94.06 98 GLY A O 1
ATOM 782 N N . THR A 1 99 ? 10.711 -26.25 -3.746 1 95.56 99 THR A N 1
ATOM 783 C CA . THR A 1 99 ? 11.969 -26.203 -4.488 1 95.56 99 THR A CA 1
ATOM 784 C C . THR A 1 99 ? 11.75 -26.594 -5.949 1 95.56 99 THR A C 1
ATOM 786 O O . THR A 1 99 ? 12.312 -25.984 -6.855 1 95.56 99 THR A O 1
ATOM 789 N N . ALA A 1 100 ? 10.922 -27.594 -6.168 1 97.19 100 ALA A N 1
ATOM 790 C CA . ALA A 1 100 ? 10.633 -28.031 -7.531 1 97.19 100 ALA A CA 1
ATOM 791 C C . ALA A 1 100 ? 9.969 -26.906 -8.336 1 97.19 100 ALA A C 1
ATOM 793 O O . ALA A 1 100 ? 10.359 -26.641 -9.477 1 97.19 100 ALA A O 1
ATOM 794 N N . TYR A 1 101 ? 9.008 -26.266 -7.719 1 97.5 101 TYR A N 1
ATOM 795 C CA . TYR A 1 101 ? 8.328 -25.156 -8.391 1 97.5 101 TYR A CA 1
ATOM 796 C C . TYR A 1 101 ? 9.297 -24.016 -8.68 1 97.5 101 TYR A C 1
ATOM 798 O O . TYR A 1 101 ? 9.258 -23.422 -9.758 1 97.5 101 TYR A O 1
ATOM 806 N N . ALA A 1 102 ? 10.148 -23.688 -7.715 1 97.69 102 ALA A N 1
ATOM 807 C CA . ALA A 1 102 ? 11.109 -22.594 -7.883 1 97.69 102 ALA A CA 1
ATOM 808 C C . ALA A 1 102 ? 12.078 -22.906 -9.023 1 97.69 102 ALA A C 1
ATOM 810 O O . ALA A 1 102 ? 12.375 -22.031 -9.844 1 97.69 102 ALA A O 1
ATOM 811 N N . THR A 1 103 ? 12.531 -24.141 -9.086 1 98.5 103 THR A N 1
ATOM 812 C CA . THR A 1 103 ? 13.508 -24.484 -10.109 1 98.5 103 THR A CA 1
ATOM 813 C C . THR A 1 103 ? 12.844 -24.578 -11.484 1 98.5 103 THR A C 1
ATOM 815 O O . THR A 1 103 ? 13.516 -24.453 -12.508 1 98.5 103 THR A O 1
ATOM 818 N N . ASP A 1 104 ? 11.523 -24.828 -11.539 1 98.81 104 ASP A N 1
ATOM 819 C CA . ASP A 1 104 ? 10.812 -24.703 -12.805 1 98.81 104 ASP A CA 1
ATOM 820 C C . ASP A 1 104 ? 10.938 -23.297 -13.383 1 98.81 104 ASP A C 1
ATOM 822 O O . ASP A 1 104 ? 11.234 -23.125 -14.562 1 98.81 104 ASP A O 1
ATOM 826 N N . MET A 1 105 ? 10.703 -22.297 -12.547 1 98.81 105 MET A N 1
ATOM 827 C CA . MET A 1 105 ? 10.828 -20.906 -12.984 1 98.81 105 MET A CA 1
ATOM 828 C C . MET A 1 105 ? 12.258 -20.594 -13.406 1 98.81 105 MET A C 1
ATOM 830 O O . MET A 1 105 ? 12.477 -19.938 -14.422 1 98.81 105 MET A O 1
ATOM 834 N N . LEU A 1 106 ? 13.211 -21.094 -12.625 1 98.88 106 LEU A N 1
ATOM 835 C CA . LEU A 1 106 ? 14.617 -20.875 -12.945 1 98.88 106 LEU A CA 1
ATOM 836 C C . LEU A 1 106 ? 14.961 -21.469 -14.305 1 98.88 106 LEU A C 1
ATOM 838 O O . LEU A 1 106 ? 15.672 -20.859 -15.102 1 98.88 106 LEU A O 1
ATOM 842 N N . ALA A 1 107 ? 14.461 -22.703 -14.57 1 98.88 107 ALA A N 1
ATOM 843 C CA . ALA A 1 107 ? 14.719 -23.375 -15.844 1 98.88 107 ALA A CA 1
ATOM 844 C C . ALA A 1 107 ? 14.188 -22.547 -17.016 1 98.88 107 ALA A C 1
ATOM 846 O O . ALA A 1 107 ? 14.844 -22.453 -18.062 1 98.88 107 ALA A O 1
ATOM 847 N N . ILE A 1 108 ? 13.07 -21.953 -16.844 1 98.94 108 ILE A N 1
ATOM 848 C CA . ILE A 1 108 ? 12.469 -21.125 -17.891 1 98.94 108 ILE A CA 1
ATOM 849 C C . ILE A 1 108 ? 13.328 -19.891 -18.141 1 98.94 108 ILE A C 1
ATOM 851 O O . ILE A 1 108 ? 13.633 -19.547 -19.281 1 98.94 108 ILE A O 1
ATOM 855 N N . LEU A 1 109 ? 13.68 -19.219 -17.047 1 98.88 109 LEU A N 1
ATOM 856 C CA . LEU A 1 109 ? 14.492 -18.016 -17.188 1 98.88 109 LEU A CA 1
ATOM 857 C C . LEU A 1 109 ? 15.82 -18.344 -17.859 1 98.88 109 LEU A C 1
ATOM 859 O O . LEU A 1 109 ? 16.281 -17.578 -18.719 1 98.88 109 LEU A O 1
ATOM 863 N N . ASN A 1 110 ? 16.422 -19.469 -17.5 1 98.75 110 ASN A N 1
ATOM 864 C CA . ASN A 1 110 ? 17.672 -19.891 -18.109 1 98.75 110 ASN A CA 1
ATOM 865 C C . ASN A 1 110 ? 17.5 -20.172 -19.594 1 98.75 110 ASN A C 1
ATOM 867 O O . ASN A 1 110 ? 18.312 -19.75 -20.422 1 98.75 110 ASN A O 1
ATOM 871 N N . GLN A 1 111 ? 16.469 -20.875 -19.938 1 98.56 111 GLN A N 1
ATOM 872 C CA . GLN A 1 111 ? 16.203 -21.203 -21.328 1 98.56 111 GLN A CA 1
ATOM 873 C C . GLN A 1 111 ? 16.016 -19.938 -22.156 1 98.56 111 GLN A C 1
ATOM 875 O O . GLN A 1 111 ? 16.422 -19.875 -23.328 1 98.56 111 GLN A O 1
ATOM 880 N N . GLU A 1 112 ? 15.375 -18.922 -21.594 1 98.25 112 GLU A N 1
ATOM 881 C CA . GLU A 1 112 ? 15.094 -17.672 -22.297 1 98.25 112 GLU A CA 1
ATOM 882 C C . GLU A 1 112 ? 16.25 -16.7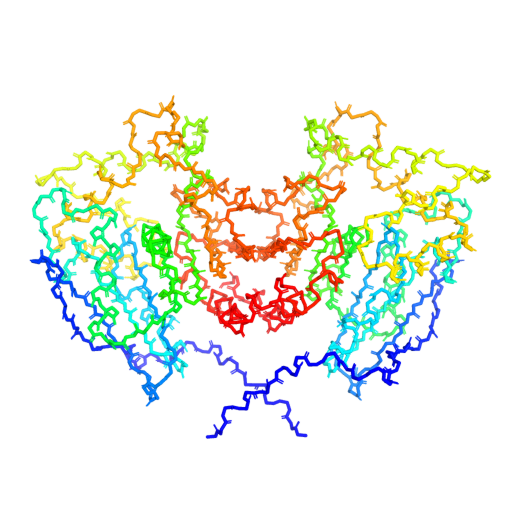03 -22.172 1 98.25 112 GLU A C 1
ATOM 884 O O . GLU A 1 112 ? 16.188 -15.578 -22.688 1 98.25 112 GLU A O 1
ATOM 889 N N . ASN A 1 113 ? 17.297 -17.062 -21.469 1 97.94 113 ASN A N 1
ATOM 890 C CA . ASN A 1 113 ? 18.469 -16.219 -21.234 1 97.94 113 ASN A CA 1
ATOM 891 C C . ASN A 1 113 ? 18.078 -14.898 -20.578 1 97.94 113 ASN A C 1
ATOM 893 O O . ASN A 1 113 ? 18.5 -13.828 -21.031 1 97.94 113 ASN A O 1
ATOM 897 N N . VAL A 1 114 ? 17.25 -14.977 -19.672 1 98.12 114 VAL A N 1
ATOM 898 C CA . VAL A 1 114 ? 16.797 -13.812 -18.922 1 98.12 114 VAL A CA 1
ATOM 899 C C . VAL A 1 114 ? 17.547 -13.734 -17.594 1 98.12 114 VAL A C 1
ATOM 901 O O . VAL A 1 114 ? 17.5 -14.672 -16.797 1 98.12 114 VAL A O 1
ATOM 904 N N . THR A 1 115 ? 18.172 -12.656 -17.328 1 97.62 115 THR A N 1
ATOM 905 C CA . THR A 1 115 ? 18.969 -12.492 -16.109 1 97.62 115 THR A CA 1
ATOM 906 C C . THR A 1 115 ? 18.078 -12.188 -14.914 1 97.62 115 THR A C 1
ATOM 908 O O . THR A 1 115 ? 18.25 -12.773 -13.844 1 97.62 115 THR A O 1
ATOM 911 N N . SER A 1 116 ? 17.156 -11.227 -15.055 1 98.19 116 SER A N 1
ATOM 912 C CA . SER A 1 116 ? 16.234 -10.867 -13.984 1 98.19 116 SER A CA 1
ATOM 913 C C . SER A 1 116 ? 14.875 -10.469 -14.531 1 98.19 116 SER A C 1
ATOM 915 O O . SER A 1 116 ? 14.758 -10.078 -15.695 1 98.19 116 SER A O 1
ATOM 917 N N . VAL A 1 117 ? 13.867 -10.609 -13.688 1 98.75 117 VAL A N 1
ATOM 918 C CA . VAL A 1 117 ? 12.5 -10.367 -14.125 1 98.75 117 VAL A CA 1
ATOM 919 C C . VAL A 1 117 ? 11.734 -9.609 -13.039 1 98.75 117 VAL A C 1
ATOM 921 O O . VAL A 1 117 ? 12.125 -9.625 -11.867 1 98.75 117 VAL A O 1
ATOM 924 N N . TYR A 1 118 ? 10.75 -8.812 -13.461 1 98.94 118 TYR A N 1
ATOM 925 C CA . TYR A 1 118 ? 9.664 -8.469 -12.555 1 98.94 118 TYR A CA 1
ATOM 926 C C . TYR A 1 118 ? 8.734 -9.664 -12.336 1 98.94 118 TYR A C 1
ATOM 928 O O . TYR A 1 118 ? 8.148 -10.18 -13.289 1 98.94 118 TYR A O 1
ATOM 936 N N . LEU A 1 119 ? 8.633 -10.125 -11.125 1 98.94 119 LEU A N 1
ATOM 937 C CA . LEU A 1 119 ? 7.98 -11.383 -10.805 1 98.94 119 LEU A CA 1
ATOM 938 C C . LEU A 1 119 ? 6.637 -11.148 -10.125 1 98.94 119 LEU A C 1
ATOM 940 O O . LEU A 1 119 ? 6.57 -10.5 -9.078 1 98.94 119 LEU A O 1
ATOM 944 N N . ILE A 1 120 ? 5.559 -11.625 -10.711 1 98.94 120 ILE A N 1
ATOM 945 C CA . ILE A 1 120 ? 4.195 -11.43 -10.227 1 98.94 120 ILE A CA 1
ATOM 946 C C . ILE A 1 120 ? 3.516 -12.781 -10.047 1 98.94 120 ILE A C 1
ATOM 948 O O . ILE A 1 120 ? 3.574 -13.641 -10.93 1 98.94 120 ILE A O 1
ATOM 952 N N . GLY A 1 121 ? 2.906 -13.023 -8.914 1 98.88 121 GLY A N 1
ATOM 953 C CA . GLY A 1 121 ? 2.219 -14.273 -8.664 1 98.88 121 GLY A CA 1
ATOM 954 C C . GLY A 1 121 ? 0.891 -14.102 -7.949 1 98.88 121 GLY A C 1
ATOM 955 O O . GLY A 1 121 ? 0.725 -13.172 -7.156 1 98.88 121 GLY A O 1
ATOM 956 N N . HIS A 1 122 ? -0.025 -14.984 -8.203 1 98.81 122 HIS A N 1
ATOM 957 C CA . HIS A 1 122 ? -1.365 -14.984 -7.629 1 98.81 122 HIS A CA 1
ATOM 958 C C . HIS A 1 122 ? -1.654 -16.281 -6.895 1 98.81 122 HIS A C 1
ATOM 960 O O . HIS A 1 122 ? -1.3 -17.359 -7.375 1 98.81 122 HIS A O 1
ATOM 966 N N . ASP A 1 123 ? -2.316 -16.156 -5.648 1 97.56 123 ASP A N 1
ATOM 967 C CA . ASP A 1 123 ? -2.762 -17.328 -4.902 1 97.56 123 ASP A CA 1
ATOM 968 C C . ASP A 1 123 ? -1.586 -18.25 -4.555 1 97.56 123 ASP A C 1
ATOM 970 O O . ASP A 1 123 ? -0.603 -17.797 -3.961 1 97.56 123 ASP A O 1
ATOM 974 N N . PHE A 1 124 ? -1.525 -19.469 -4.84 1 92.88 124 PHE A N 1
ATOM 975 C CA . PHE A 1 124 ? -0.34 -20.266 -4.531 1 92.88 124 PHE A CA 1
ATOM 976 C C . PHE A 1 124 ? 0.818 -19.875 -5.445 1 92.88 124 PHE A C 1
ATOM 978 O O . PHE A 1 124 ? 1.982 -19.969 -5.051 1 92.88 124 PHE A O 1
ATOM 985 N N . GLY A 1 125 ? 0.49 -19.359 -6.758 1 97.19 125 GLY A N 1
ATOM 986 C CA . GLY A 1 125 ? 1.55 -18.734 -7.539 1 97.19 125 GLY A CA 1
ATOM 987 C C . GLY A 1 125 ? 2.215 -17.578 -6.828 1 97.19 125 GLY A C 1
ATOM 988 O O . GLY A 1 125 ? 3.418 -17.359 -6.984 1 97.19 125 GLY A O 1
ATOM 989 N N . GLY A 1 126 ? 1.374 -16.859 -6.062 1 97.88 126 GLY A N 1
ATOM 990 C CA . GLY A 1 126 ? 1.901 -15.789 -5.242 1 97.88 126 GLY A CA 1
ATOM 991 C C . GLY A 1 126 ? 2.805 -16.281 -4.125 1 97.88 126 GLY A C 1
ATOM 992 O O . GLY A 1 126 ? 3.75 -15.586 -3.738 1 97.88 126 GLY A O 1
ATOM 993 N N . GLY A 1 127 ? 2.457 -17.438 -3.535 1 96.12 127 GLY A N 1
ATOM 994 C CA . GLY A 1 127 ? 3.357 -18.062 -2.586 1 96.12 127 GLY A CA 1
ATOM 995 C C . GLY A 1 127 ? 4.652 -18.547 -3.219 1 96.12 127 GLY A C 1
ATOM 996 O O . GLY A 1 127 ? 5.734 -18.328 -2.664 1 96.12 127 GLY A O 1
ATOM 997 N N . LEU A 1 128 ? 4.578 -19.094 -4.371 1 97 128 LEU A N 1
ATOM 998 C CA . LEU A 1 128 ? 5.723 -19.672 -5.066 1 97 128 LEU A CA 1
ATOM 999 C C . LEU A 1 128 ? 6.715 -18.578 -5.469 1 97 128 LEU A C 1
ATOM 1001 O O . LEU A 1 128 ? 7.93 -18.781 -5.367 1 97 128 LEU A O 1
ATOM 1005 N N . VAL A 1 129 ? 6.223 -17.438 -5.926 1 98.56 129 VAL A N 1
ATOM 1006 C CA . VAL A 1 129 ? 7.125 -16.375 -6.359 1 98.56 129 VAL A CA 1
ATOM 1007 C C . VAL A 1 129 ? 7.879 -15.82 -5.156 1 98.56 129 VAL A C 1
ATOM 1009 O O . VAL A 1 129 ? 9.031 -15.391 -5.281 1 98.56 129 VAL A O 1
ATOM 1012 N N . GLN A 1 130 ? 7.258 -15.828 -3.998 1 97.69 130 GLN A N 1
ATOM 1013 C CA . GLN A 1 130 ? 7.969 -15.438 -2.785 1 97.69 130 GLN A CA 1
ATOM 1014 C C . GLN A 1 130 ? 9.125 -16.391 -2.494 1 97.69 130 GLN A C 1
ATOM 1016 O O . GLN A 1 130 ? 10.234 -15.953 -2.188 1 97.69 130 GLN A O 1
ATOM 1021 N N . GLY A 1 131 ? 8.836 -17.688 -2.594 1 95.94 131 GLY A N 1
ATOM 1022 C CA . GLY A 1 131 ? 9.883 -18.688 -2.406 1 95.94 131 GLY A CA 1
ATOM 1023 C C . GLY A 1 131 ? 11.016 -18.547 -3.412 1 95.94 131 GLY A C 1
ATOM 1024 O O . GLY A 1 131 ? 12.188 -18.641 -3.049 1 95.94 131 GLY A O 1
ATOM 1025 N N . PHE A 1 132 ? 10.641 -18.375 -4.656 1 98.25 132 PHE A N 1
ATOM 1026 C CA . PHE A 1 132 ? 11.641 -18.172 -5.695 1 98.25 132 PHE A CA 1
ATOM 1027 C C . PHE A 1 132 ? 12.523 -16.969 -5.371 1 98.25 132 PHE A C 1
ATOM 1029 O O . PHE A 1 132 ? 13.75 -17.047 -5.508 1 98.25 132 PHE A O 1
ATOM 1036 N N . THR A 1 133 ? 11.922 -15.867 -4.949 1 98.25 133 THR A N 1
ATOM 1037 C CA . THR A 1 133 ? 12.641 -14.633 -4.66 1 98.25 133 THR A CA 1
ATOM 1038 C C . THR A 1 133 ? 13.609 -14.828 -3.496 1 98.25 133 THR A C 1
ATOM 1040 O O . THR A 1 133 ? 14.711 -14.273 -3.498 1 98.25 133 THR A O 1
ATOM 1043 N N . GLN A 1 134 ? 13.211 -15.586 -2.529 1 95.31 134 GLN A N 1
ATOM 1044 C CA . GLN A 1 134 ? 14.094 -15.883 -1.406 1 95.31 134 GLN A CA 1
ATOM 1045 C C . GLN A 1 134 ? 15.312 -16.688 -1.859 1 95.31 134 GLN A C 1
ATOM 1047 O O . GLN A 1 134 ? 16.438 -16.438 -1.412 1 95.31 134 GLN A O 1
ATOM 1052 N N . ALA A 1 135 ? 15.07 -17.609 -2.73 1 96.06 135 ALA A N 1
ATOM 1053 C CA . ALA A 1 135 ? 16.125 -18.516 -3.18 1 96.06 135 ALA A CA 1
ATOM 1054 C C . ALA A 1 135 ? 17.047 -17.828 -4.191 1 96.06 135 ALA A C 1
ATOM 1056 O O . ALA A 1 135 ? 18.25 -18.109 -4.223 1 96.06 135 ALA A O 1
ATOM 1057 N N . PHE A 1 136 ? 16.469 -16.984 -5.059 1 97.75 136 PHE A N 1
ATOM 1058 C CA . PHE A 1 136 ? 17.203 -16.375 -6.156 1 97.75 136 PHE A CA 1
ATOM 1059 C C . PHE A 1 136 ? 16.922 -14.875 -6.238 1 97.75 136 PHE A C 1
ATOM 1061 O O . PHE A 1 136 ? 16.438 -14.391 -7.262 1 97.75 136 PHE A O 1
ATOM 1068 N N . PRO A 1 137 ? 17.297 -14.117 -5.23 1 97.19 137 PRO A N 1
ATOM 1069 C CA . PRO A 1 137 ? 16.953 -12.695 -5.215 1 97.19 137 PRO A CA 1
ATOM 1070 C C . PRO A 1 137 ? 17.562 -11.922 -6.375 1 97.19 137 PRO A C 1
ATOM 1072 O O . PRO A 1 137 ? 16.984 -10.945 -6.852 1 97.19 137 PRO A O 1
ATOM 1075 N N . ASP A 1 138 ? 18.688 -12.406 -6.879 1 97.69 138 ASP A N 1
ATOM 1076 C CA . ASP A 1 138 ? 19.375 -11.703 -7.957 1 97.69 138 ASP A CA 1
ATOM 1077 C C . ASP A 1 138 ? 18.641 -11.859 -9.281 1 97.69 138 ASP A C 1
ATOM 1079 O O . ASP A 1 138 ? 18.906 -11.133 -10.242 1 97.69 138 ASP A O 1
ATOM 1083 N N . ARG A 1 139 ? 17.688 -12.789 -9.32 1 98.62 139 ARG A N 1
ATOM 1084 C CA . ARG A 1 139 ? 16.922 -13.031 -10.547 1 98.62 139 ARG A CA 1
ATOM 1085 C C . ARG A 1 139 ? 15.625 -12.234 -10.555 1 98.62 139 ARG A C 1
ATOM 1087 O O . ARG A 1 139 ? 14.836 -12.336 -11.5 1 98.62 139 ARG A O 1
ATOM 1094 N N . VAL A 1 140 ? 15.438 -11.422 -9.516 1 98.75 140 VAL A N 1
ATOM 1095 C CA . VAL A 1 140 ? 14.164 -10.727 -9.367 1 98.75 140 VAL A CA 1
ATOM 1096 C C . VAL A 1 140 ? 14.414 -9.227 -9.195 1 98.75 140 VAL A C 1
ATOM 1098 O O . VAL A 1 140 ? 15.109 -8.812 -8.266 1 98.75 140 VAL A O 1
ATOM 1101 N N . LYS A 1 141 ? 13.852 -8.461 -10.078 1 98.38 141 LYS A N 1
ATOM 1102 C CA . LYS A 1 141 ? 13.961 -7.004 -9.984 1 98.38 141 LYS A CA 1
ATOM 1103 C C . LYS A 1 141 ? 12.961 -6.438 -8.984 1 98.38 141 LYS A C 1
ATOM 1105 O O . LYS A 1 141 ? 13.281 -5.508 -8.234 1 98.38 141 LYS A O 1
ATOM 1110 N N . ALA A 1 142 ? 11.797 -6.969 -8.984 1 98.75 142 ALA A N 1
ATOM 1111 C CA . ALA A 1 142 ? 10.711 -6.629 -8.062 1 98.75 142 ALA A CA 1
ATOM 1112 C C . ALA A 1 142 ? 9.703 -7.77 -7.961 1 98.75 142 ALA A C 1
ATOM 1114 O O . ALA A 1 142 ? 9.594 -8.602 -8.867 1 98.75 142 ALA A O 1
ATOM 1115 N N . LEU A 1 143 ? 9.062 -7.793 -6.836 1 98.88 143 LEU A N 1
ATOM 1116 C CA . LEU A 1 143 ? 8.117 -8.852 -6.504 1 98.88 143 LEU A CA 1
ATOM 1117 C C . LEU A 1 143 ? 6.715 -8.281 -6.289 1 98.88 143 LEU A C 1
ATOM 1119 O O . LEU A 1 143 ? 6.551 -7.289 -5.57 1 98.88 143 LEU A O 1
ATOM 1123 N N . ILE A 1 144 ? 5.715 -8.844 -6.98 1 98.94 144 ILE A N 1
ATOM 1124 C CA . ILE A 1 144 ? 4.32 -8.469 -6.754 1 98.94 144 ILE A CA 1
ATOM 1125 C C . ILE A 1 144 ? 3.52 -9.703 -6.352 1 98.94 144 ILE A C 1
ATOM 1127 O O . ILE A 1 144 ? 3.482 -10.695 -7.082 1 98.94 144 ILE A O 1
ATOM 1131 N N . ILE A 1 145 ? 2.92 -9.641 -5.191 1 98.88 145 ILE A N 1
ATOM 1132 C CA . ILE A 1 145 ? 2.133 -10.719 -4.605 1 98.88 145 ILE A CA 1
ATOM 1133 C C . ILE A 1 145 ? 0.648 -10.367 -4.668 1 98.88 145 ILE A C 1
ATOM 1135 O O . ILE A 1 145 ? 0.224 -9.344 -4.129 1 98.88 145 ILE A O 1
ATOM 1139 N N . ILE A 1 146 ? -0.151 -11.227 -5.316 1 98.94 146 ILE A N 1
ATOM 1140 C CA . ILE A 1 146 ? -1.571 -10.945 -5.484 1 98.94 146 ILE A CA 1
ATOM 1141 C C . ILE A 1 146 ? -2.398 -11.992 -4.746 1 98.94 146 ILE A C 1
ATOM 1143 O O . ILE A 1 146 ? -2.404 -13.164 -5.121 1 98.94 146 ILE A O 1
ATOM 1147 N N . ASN A 1 147 ? -3.156 -11.555 -3.717 1 98.69 147 ASN A N 1
ATOM 1148 C CA . ASN A 1 147 ? -4.035 -12.383 -2.898 1 98.69 147 ASN A CA 1
ATOM 1149 C C . ASN A 1 147 ? -3.412 -13.75 -2.619 1 98.69 147 ASN A C 1
ATOM 1151 O O . ASN A 1 147 ? -3.998 -14.781 -2.945 1 98.69 147 ASN A O 1
ATOM 1155 N N . ALA A 1 148 ? -2.26 -13.727 -1.978 1 97.94 148 ALA A N 1
ATOM 1156 C CA . ALA A 1 148 ? -1.493 -14.914 -1.602 1 97.94 148 ALA A CA 1
ATOM 1157 C C . ALA A 1 148 ? -1.053 -14.844 -0.143 1 97.94 148 ALA A C 1
ATOM 1159 O O . ALA A 1 148 ? -1.026 -13.766 0.453 1 97.94 148 ALA A O 1
ATOM 1160 N N . PRO A 1 149 ? -0.821 -16 0.457 1 94.25 149 PRO A N 1
ATOM 1161 C CA . PRO A 1 149 ? -0.307 -15.953 1.828 1 94.25 149 PRO A CA 1
ATOM 1162 C C . PRO A 1 149 ? 1.066 -15.297 1.923 1 94.25 149 PRO A C 1
ATOM 1164 O O . PRO A 1 149 ? 1.904 -15.477 1.035 1 94.25 149 PRO A O 1
ATOM 1167 N N . ILE A 1 150 ? 1.214 -14.516 2.84 1 95.31 150 ILE A N 1
ATOM 1168 C CA . ILE A 1 150 ? 2.508 -14.016 3.287 1 95.31 150 ILE A CA 1
ATOM 1169 C C . ILE A 1 150 ? 2.949 -14.766 4.539 1 95.31 150 ILE A C 1
ATOM 1171 O O . ILE A 1 150 ? 2.441 -14.516 5.637 1 95.31 150 ILE A O 1
ATOM 1175 N N . MET A 1 151 ? 3.883 -15.609 4.441 1 90.12 151 MET A N 1
ATOM 1176 C CA . MET A 1 151 ? 4.113 -16.719 5.363 1 90.12 151 MET A CA 1
ATOM 1177 C C . MET A 1 151 ? 4.301 -16.203 6.789 1 90.12 151 MET A C 1
ATOM 1179 O O . MET A 1 151 ? 3.703 -16.734 7.727 1 90.12 151 MET A O 1
ATOM 1183 N N . PRO A 1 152 ? 5.062 -15.156 6.938 1 92.56 152 PRO A N 1
ATOM 1184 C CA . PRO A 1 152 ? 5.289 -14.742 8.32 1 92.56 152 PRO A CA 1
ATOM 1185 C C . PRO A 1 152 ? 4.004 -14.297 9.023 1 92.56 152 PRO A C 1
ATOM 1187 O O . PRO A 1 152 ? 3.887 -14.422 10.242 1 92.56 152 PRO A O 1
ATOM 1190 N N . THR A 1 153 ? 3.068 -13.773 8.312 1 94.69 153 THR A N 1
ATOM 1191 C CA . THR A 1 153 ? 1.825 -13.32 8.922 1 94.69 153 THR A CA 1
ATOM 1192 C C . THR A 1 153 ? 0.739 -14.383 8.805 1 94.69 153 THR A C 1
ATOM 1194 O O . THR A 1 153 ? -0.151 -14.469 9.656 1 94.69 153 THR A O 1
ATOM 1197 N N . PHE A 1 154 ? 0.839 -15.203 7.855 1 95.06 154 PHE A N 1
ATOM 1198 C CA . PHE A 1 154 ? -0.167 -16.219 7.562 1 95.06 154 PHE A CA 1
ATOM 1199 C C . PHE A 1 154 ? -0.069 -17.375 8.547 1 95.06 154 PHE A C 1
ATOM 1201 O O . PHE A 1 154 ? -1.087 -17.875 9.031 1 95.06 154 PHE A O 1
ATOM 1208 N N . LEU A 1 155 ? 1.108 -17.844 8.922 1 93.81 155 LEU A N 1
ATOM 1209 C CA . LEU A 1 155 ? 1.3 -19.062 9.695 1 93.81 155 LEU A CA 1
ATOM 1210 C C . LEU A 1 155 ? 0.798 -18.875 11.125 1 93.81 155 LEU A C 1
ATOM 1212 O O . LEU A 1 155 ? 0.096 -19.75 11.648 1 93.81 155 LEU A O 1
ATOM 1216 N N . PRO A 1 156 ? 1.123 -17.734 11.758 1 94.69 156 PRO A N 1
ATOM 1217 C CA . PRO A 1 156 ? 0.548 -17.562 13.094 1 94.69 156 PRO A CA 1
ATOM 1218 C C . PRO A 1 156 ? -0.978 -17.531 13.078 1 94.69 156 PRO A C 1
ATOM 1220 O O . PRO A 1 156 ? -1.619 -17.984 14.023 1 94.69 156 PRO A O 1
ATOM 1223 N N . LEU A 1 157 ? -1.534 -16.984 12.055 1 95.56 157 LEU A N 1
ATOM 1224 C CA . LEU A 1 157 ? -2.986 -16.969 11.93 1 95.56 157 LEU A CA 1
ATOM 1225 C C . LEU A 1 157 ? -3.539 -18.391 11.828 1 95.56 157 LEU A C 1
ATOM 1227 O O . LEU A 1 157 ? -4.488 -18.734 12.531 1 95.56 157 LEU A O 1
ATOM 1231 N N . LEU A 1 158 ? -2.939 -19.172 11.016 1 93.75 158 LEU A N 1
ATOM 1232 C CA . LEU A 1 158 ? -3.387 -20.547 10.883 1 93.75 158 LEU A CA 1
ATOM 1233 C C . LEU A 1 158 ? -3.184 -21.312 12.188 1 93.75 158 LEU A C 1
ATOM 1235 O O . LEU A 1 158 ? -3.977 -22.203 12.523 1 93.75 158 LEU A O 1
ATOM 1239 N N . SER A 1 159 ? -2.15 -20.969 12.875 1 93.69 159 SER A N 1
ATOM 1240 C CA . SER A 1 159 ? -1.814 -21.656 14.117 1 93.69 159 SER A CA 1
ATOM 1241 C C . SER A 1 159 ? -2.832 -21.344 15.211 1 93.69 159 SER A C 1
ATOM 1243 O O . SER A 1 159 ? -3.234 -22.234 15.961 1 93.69 159 SER A O 1
ATOM 1245 N N . TYR A 1 160 ? -3.314 -20.047 15.211 1 93.88 160 TYR A N 1
ATOM 1246 C CA . TYR A 1 160 ? -3.922 -19.688 16.484 1 93.88 160 TYR A CA 1
ATOM 1247 C C . TYR A 1 160 ? -5.184 -18.859 16.281 1 93.88 160 TYR A C 1
ATOM 1249 O O . TYR A 1 160 ? -5.953 -18.641 17.219 1 93.88 160 TYR A O 1
ATOM 1257 N N . ASP A 1 161 ? -5.414 -18.391 15.117 1 95.81 161 ASP A N 1
ATOM 1258 C CA . ASP A 1 161 ? -6.555 -17.516 14.883 1 95.81 161 ASP A CA 1
ATOM 1259 C C . ASP A 1 161 ? -7.75 -18.297 14.352 1 95.81 161 ASP A C 1
ATOM 1261 O O . ASP A 1 161 ? -7.707 -18.828 13.234 1 95.81 161 ASP A O 1
ATOM 1265 N N . ALA A 1 162 ? -8.875 -18.266 15.031 1 94.94 162 ALA A N 1
ATOM 1266 C CA . ALA A 1 162 ? -10.039 -19.078 14.695 1 94.94 162 ALA A CA 1
ATOM 1267 C C . ALA A 1 162 ? -10.641 -18.672 13.359 1 94.94 162 ALA A C 1
ATOM 1269 O O . ALA A 1 162 ? -11.062 -19.516 12.57 1 94.94 162 ALA A O 1
ATOM 1270 N N . GLU A 1 163 ? -10.711 -17.391 13.148 1 95.69 163 GLU A N 1
ATOM 1271 C CA . GLU A 1 163 ? -11.266 -16.906 11.891 1 95.69 163 GLU A CA 1
ATOM 1272 C C . GLU A 1 163 ? -10.438 -17.375 10.703 1 95.69 163 GLU A C 1
ATOM 1274 O O . GLU A 1 163 ? -10.984 -17.859 9.711 1 95.69 163 GLU A O 1
ATOM 1279 N N . ALA A 1 164 ? -9.148 -17.219 10.812 1 95.44 164 ALA A N 1
ATOM 1280 C CA . ALA A 1 164 ? -8.258 -17.656 9.734 1 95.44 164 ALA A CA 1
ATOM 1281 C C . ALA A 1 164 ? -8.359 -19.156 9.508 1 95.44 164 ALA A C 1
ATOM 1283 O O . ALA A 1 164 ? -8.312 -19.625 8.367 1 95.44 164 ALA A O 1
ATOM 1284 N N . GLN A 1 165 ? -8.516 -19.906 10.586 1 94.69 165 GLN A N 1
ATOM 1285 C CA . GLN A 1 165 ? -8.664 -21.344 10.477 1 94.69 165 GLN A CA 1
ATOM 1286 C C . GLN A 1 165 ? -9.961 -21.719 9.758 1 94.69 165 GLN A C 1
ATOM 1288 O O . GLN A 1 165 ? -10 -22.672 8.984 1 94.69 165 GLN A O 1
ATOM 1293 N N . GLU A 1 166 ? -10.984 -20.938 10.016 1 94.94 166 GLU A N 1
ATOM 1294 C CA . GLU A 1 166 ? -12.242 -21.172 9.32 1 94.94 166 GLU A CA 1
ATOM 1295 C C . GLU A 1 166 ? -12.102 -20.922 7.82 1 94.94 166 GLU A C 1
ATOM 1297 O O . GLU A 1 166 ? -12.594 -21.719 7.004 1 94.94 166 GLU A O 1
ATOM 1302 N N . TYR A 1 167 ? -11.43 -19.859 7.445 1 94.94 167 TYR A N 1
ATOM 1303 C CA . TYR A 1 167 ? -11.164 -19.562 6.043 1 94.94 167 TYR A CA 1
ATOM 1304 C C . TYR A 1 167 ? -10.422 -20.719 5.379 1 94.94 167 TYR A C 1
ATOM 1306 O O . TYR A 1 167 ? -10.672 -21.031 4.215 1 94.94 167 TYR A O 1
ATOM 1314 N N . ALA A 1 168 ? -9.555 -21.359 6.098 1 93.31 168 ALA A N 1
ATOM 1315 C CA . ALA A 1 168 ? -8.633 -22.344 5.531 1 93.31 168 ALA A CA 1
ATOM 1316 C C . ALA A 1 168 ? -9.312 -23.703 5.371 1 93.31 168 ALA A C 1
ATOM 1318 O O . ALA A 1 168 ? -8.719 -24.625 4.812 1 93.31 168 ALA A O 1
ATOM 1319 N N . ARG A 1 169 ? -10.57 -23.859 5.746 1 92.38 169 ARG A N 1
ATOM 1320 C CA . ARG A 1 169 ? -11.242 -25.156 5.758 1 92.38 169 ARG A CA 1
ATOM 1321 C C . ARG A 1 169 ? -11.43 -25.688 4.344 1 92.38 169 ARG A C 1
ATOM 1323 O O . ARG A 1 169 ? -11.555 -26.891 4.145 1 92.38 169 ARG A O 1
ATOM 1330 N N . TYR A 1 170 ? -11.453 -24.781 3.383 1 92.25 170 TYR A N 1
ATOM 1331 C CA . TYR A 1 170 ? -11.641 -25.219 2 1 92.25 170 TYR A CA 1
ATOM 1332 C C . TYR A 1 170 ? -10.516 -26.141 1.558 1 92.25 170 TYR A C 1
ATOM 1334 O O . TYR A 1 170 ? -10.664 -26.906 0.598 1 92.25 170 TYR A O 1
ATOM 1342 N N . THR A 1 171 ? -9.375 -26.141 2.252 1 92.38 171 THR A N 1
ATOM 1343 C CA . THR A 1 171 ? -8.203 -26.906 1.84 1 92.38 171 THR A CA 1
ATOM 1344 C C . THR A 1 171 ? -8.328 -28.359 2.283 1 92.38 171 THR A C 1
ATOM 1346 O O . THR A 1 171 ? -7.617 -29.234 1.784 1 92.38 171 THR A O 1
ATOM 1349 N N . ILE A 1 172 ? -9.172 -28.656 3.219 1 90.44 172 ILE A N 1
ATOM 1350 C CA . ILE A 1 172 ? -9.273 -29.984 3.832 1 90.44 172 ILE A CA 1
ATOM 1351 C C . ILE A 1 172 ? -9.594 -31.016 2.766 1 90.44 172 ILE A C 1
ATOM 1353 O O . ILE A 1 172 ? -8.891 -32.031 2.635 1 90.44 172 ILE A O 1
ATOM 1357 N N . PRO A 1 173 ? -10.617 -30.781 1.937 1 91.75 173 PRO A N 1
ATOM 1358 C CA . PRO A 1 173 ? -10.859 -31.766 0.882 1 91.75 173 PRO A CA 1
ATOM 1359 C C . PRO A 1 173 ? -9.734 -31.812 -0.151 1 91.75 173 PRO A C 1
ATOM 1361 O O . PRO A 1 173 ? -9.539 -32.844 -0.805 1 91.75 173 PRO A O 1
ATOM 1364 N N . TYR A 1 174 ? -9 -30.719 -0.368 1 92.25 174 TYR A N 1
ATOM 1365 C CA . TYR A 1 174 ? -7.887 -30.703 -1.313 1 92.25 174 TYR A CA 1
ATOM 1366 C C . TYR A 1 174 ? -6.73 -31.562 -0.825 1 92.25 174 TYR A C 1
ATOM 1368 O O . TYR A 1 174 ? -6.141 -32.312 -1.602 1 92.25 174 TYR A O 1
ATOM 1376 N N . TYR A 1 175 ? -6.512 -31.516 0.418 1 88.88 175 TYR A N 1
ATOM 1377 C CA . TYR A 1 175 ? -5.453 -32.281 1.066 1 88.88 175 TYR A CA 1
ATOM 1378 C C . TYR A 1 175 ? -5.75 -33.781 1.007 1 88.88 175 TYR A C 1
ATOM 1380 O O . TYR A 1 175 ? -4.84 -34.594 0.833 1 88.88 175 TYR A O 1
ATOM 1388 N N . SER A 1 176 ? -6.949 -34.125 1.107 1 89.5 176 SER A N 1
ATOM 1389 C CA . SER A 1 176 ? -7.316 -35.531 1.249 1 89.5 176 SER A CA 1
ATOM 1390 C C . SER A 1 176 ? -7.727 -36.125 -0.09 1 89.5 176 SER A C 1
ATOM 1392 O O . SER A 1 176 ? -8.07 -37.312 -0.166 1 89.5 176 SER A O 1
ATOM 1394 N N . TYR A 1 177 ? -7.637 -35.375 -1.091 1 93.19 177 TYR A N 1
ATOM 1395 C CA . TYR A 1 177 ? -8.117 -35.844 -2.391 1 93.19 177 TYR A CA 1
ATOM 1396 C C . TYR A 1 177 ? -7.273 -36.969 -2.916 1 93.19 177 TYR A C 1
ATOM 1398 O O . TYR A 1 177 ? -6.047 -36.969 -2.818 1 93.19 177 TYR A O 1
ATOM 1406 N N . VAL A 1 178 ? -7.969 -38 -3.51 1 91.94 178 VAL A N 1
ATOM 1407 C CA . VAL A 1 178 ? -7.328 -39.094 -4.219 1 91.94 178 VAL A CA 1
ATOM 1408 C C . VAL A 1 178 ? -8 -39.312 -5.574 1 91.94 178 VAL A C 1
ATOM 1410 O O . VAL A 1 178 ? -9.219 -39.125 -5.703 1 91.94 178 VAL A O 1
ATOM 1413 N N . PRO A 1 179 ? -7.148 -39.688 -6.547 1 92 179 PRO A N 1
ATOM 1414 C CA . PRO A 1 179 ? -7.734 -39.938 -7.867 1 92 179 PRO A CA 1
ATOM 1415 C C . PRO A 1 179 ? -8.938 -40.875 -7.82 1 92 179 PRO A C 1
ATOM 1417 O O . PRO A 1 179 ? -8.914 -41.875 -7.117 1 92 179 PRO A O 1
ATOM 1420 N N . GLY A 1 180 ? -9.953 -40.5 -8.555 1 92.31 180 GLY A N 1
ATOM 1421 C CA . GLY A 1 180 ? -11.172 -41.312 -8.57 1 92.31 180 GLY A CA 1
ATOM 1422 C C . GLY A 1 180 ? -12.312 -40.688 -7.801 1 92.31 180 GLY A C 1
ATOM 1423 O O . GLY A 1 180 ? -13.477 -41 -8.023 1 92.31 180 GLY A O 1
ATOM 1424 N N . GLN A 1 181 ? -11.977 -39.875 -6.871 1 94.25 181 GLN A N 1
ATOM 1425 C CA . GLN A 1 181 ? -13.008 -39.125 -6.156 1 94.25 181 GLN A CA 1
ATOM 1426 C C . GLN A 1 181 ? -13.633 -38.062 -7.047 1 94.25 181 GLN A C 1
ATOM 1428 O O . GLN A 1 181 ? -13.039 -37.625 -8.039 1 94.25 181 GLN A O 1
ATOM 1433 N N . PRO A 1 182 ? -14.867 -37.688 -6.648 1 95.44 182 PRO A N 1
ATOM 1434 C CA . PRO A 1 182 ? -15.438 -36.562 -7.395 1 95.44 182 PRO A CA 1
ATOM 1435 C C . PRO A 1 182 ? -14.602 -35.312 -7.277 1 95.44 182 PRO A C 1
ATOM 1437 O O . PRO A 1 182 ? -14.109 -34.969 -6.191 1 95.44 182 PRO A O 1
ATOM 1440 N N . LYS A 1 183 ? -14.414 -34.625 -8.367 1 96.25 183 LYS A N 1
ATOM 1441 C CA . LYS A 1 183 ? -13.586 -33.406 -8.398 1 96.25 183 LYS A CA 1
ATOM 1442 C C . LYS A 1 183 ? -14.297 -32.25 -7.73 1 96.25 183 LYS A C 1
ATOM 1444 O O . LYS A 1 183 ? -13.648 -31.297 -7.27 1 96.25 183 LYS A O 1
ATOM 1449 N N . ASN A 1 184 ? -15.617 -32.188 -7.742 1 96.38 184 ASN A N 1
ATOM 1450 C CA . ASN A 1 184 ? -16.438 -31.109 -7.184 1 96.38 184 ASN A CA 1
ATOM 1451 C C . ASN A 1 184 ? -16.109 -29.766 -7.82 1 96.38 184 ASN A C 1
ATOM 1453 O O . ASN A 1 184 ? -15.891 -28.781 -7.117 1 96.38 184 ASN A O 1
ATOM 1457 N N . ILE A 1 185 ? -16.078 -29.703 -9.078 1 97.56 185 ILE A N 1
ATOM 1458 C CA . ILE A 1 185 ? -15.602 -28.578 -9.875 1 97.56 185 ILE A CA 1
ATOM 1459 C C . ILE A 1 185 ? -16.469 -27.344 -9.602 1 97.56 185 ILE A C 1
ATOM 1461 O O . ILE A 1 185 ? -15.945 -26.25 -9.406 1 97.56 185 ILE A O 1
ATOM 1465 N N . PRO A 1 186 ? -17.828 -27.469 -9.469 1 97.44 186 PRO A N 1
ATOM 1466 C CA . PRO A 1 186 ? -18.641 -26.281 -9.195 1 97.44 186 PRO A CA 1
ATOM 1467 C C . PRO A 1 186 ? -18.25 -25.578 -7.895 1 97.44 186 PRO A C 1
ATOM 1469 O O . PRO A 1 186 ? -18.266 -24.344 -7.82 1 97.44 186 PRO A O 1
ATOM 1472 N N . THR A 1 187 ? -17.844 -26.359 -6.895 1 97.12 187 THR A N 1
ATOM 1473 C CA . THR A 1 187 ? -17.438 -25.797 -5.617 1 97.12 187 THR A CA 1
ATOM 1474 C C . THR A 1 187 ? -16.078 -25.094 -5.754 1 97.12 187 THR A C 1
ATOM 1476 O O . THR A 1 187 ? -15.867 -24.031 -5.164 1 97.12 187 THR A O 1
ATOM 1479 N N . ILE A 1 188 ? -15.227 -25.656 -6.566 1 97.62 188 ILE A N 1
ATOM 1480 C CA . ILE A 1 188 ? -13.859 -25.156 -6.723 1 97.62 188 ILE A CA 1
ATOM 1481 C C . ILE A 1 188 ? -13.883 -23.812 -7.449 1 97.62 188 ILE A C 1
ATOM 1483 O O . ILE A 1 188 ? -13.148 -22.891 -7.086 1 97.62 188 ILE A O 1
ATOM 1487 N N . VAL A 1 189 ? -14.773 -23.578 -8.43 1 98.44 189 VAL A N 1
ATOM 1488 C CA . VAL A 1 189 ? -14.672 -22.422 -9.305 1 98.44 189 VAL A CA 1
ATOM 1489 C C . VAL A 1 189 ? -15.711 -21.375 -8.891 1 98.44 189 VAL A C 1
ATOM 1491 O O . VAL A 1 189 ? -15.797 -20.297 -9.5 1 98.44 189 VAL A O 1
ATOM 1494 N N . LYS A 1 190 ? -16.5 -21.578 -7.832 1 97.81 190 LYS A N 1
ATOM 1495 C CA . LYS A 1 190 ? -17.672 -20.781 -7.496 1 97.81 190 LYS A CA 1
ATOM 1496 C C . LYS A 1 190 ? -17.281 -19.328 -7.184 1 97.81 190 LYS A C 1
ATOM 1498 O O . LYS A 1 190 ? -18.094 -18.422 -7.348 1 97.81 190 LYS A O 1
ATOM 1503 N N . THR A 1 191 ? -16.031 -19.125 -6.77 1 97.75 191 THR A N 1
ATOM 1504 C CA . THR A 1 191 ? -15.648 -17.781 -6.309 1 97.75 191 THR A CA 1
ATOM 1505 C C . THR A 1 191 ? -15.094 -16.953 -7.461 1 97.75 191 THR A C 1
ATOM 1507 O O . THR A 1 191 ? -14.805 -15.766 -7.293 1 97.75 191 THR A O 1
ATOM 1510 N N . ILE A 1 192 ? -14.883 -17.578 -8.641 1 98.5 192 ILE A N 1
ATOM 1511 C CA . ILE A 1 192 ? -14.562 -16.797 -9.836 1 98.5 192 ILE A CA 1
ATOM 1512 C C . ILE A 1 192 ? -15.797 -16.016 -10.289 1 98.5 192 ILE A C 1
ATOM 1514 O O . ILE A 1 192 ? -16.797 -16.609 -10.719 1 98.5 192 ILE A O 1
ATOM 1518 N N . ARG A 1 193 ? -15.719 -14.773 -10.281 1 97.75 193 ARG A N 1
ATOM 1519 C CA . ARG A 1 193 ? -16.906 -13.922 -10.398 1 97.75 193 ARG A CA 1
ATOM 1520 C C . ARG A 1 193 ? -17.375 -13.828 -11.852 1 97.75 193 ARG A C 1
ATOM 1522 O O . ARG A 1 193 ? -18.578 -13.812 -12.117 1 97.75 193 ARG A O 1
ATOM 1529 N N . ASP A 1 194 ? -16.438 -13.758 -12.805 1 97.06 194 ASP A N 1
ATOM 1530 C CA . ASP A 1 194 ? -16.797 -13.703 -14.211 1 97.06 194 ASP A CA 1
ATOM 1531 C C . ASP A 1 194 ? -17.344 -15.055 -14.688 1 97.06 194 ASP A C 1
ATOM 1533 O O . ASP A 1 194 ? -16.609 -16.031 -14.758 1 97.06 194 ASP A O 1
ATOM 1537 N N . PRO A 1 195 ? -18.594 -15.07 -15.094 1 97.88 195 PRO A N 1
ATOM 1538 C CA . PRO A 1 195 ? -19.188 -16.375 -15.414 1 97.88 195 PRO A CA 1
ATOM 1539 C C . PRO A 1 195 ? -18.562 -17.016 -16.641 1 97.88 195 PRO A C 1
ATOM 1541 O O . PRO A 1 195 ? -18.484 -18.25 -16.719 1 97.88 195 PRO A O 1
ATOM 1544 N N . VAL A 1 196 ? -18.125 -16.219 -17.594 1 97.88 196 VAL A N 1
ATOM 1545 C CA . VAL A 1 196 ? -17.5 -16.781 -18.781 1 97.88 196 VAL A CA 1
ATOM 1546 C C . VAL A 1 196 ? -16.156 -17.406 -18.406 1 97.88 196 VAL A C 1
ATOM 1548 O O . VAL A 1 196 ? -15.859 -18.531 -18.812 1 97.88 196 VAL A O 1
ATOM 1551 N N . TYR A 1 197 ? -15.438 -16.734 -17.625 1 98.12 197 TYR A N 1
ATOM 1552 C CA . TYR A 1 197 ? -14.141 -17.266 -17.219 1 98.12 197 TYR A CA 1
ATOM 1553 C C . TYR A 1 197 ? -14.305 -18.438 -16.266 1 98.12 197 TYR A C 1
ATOM 1555 O O . TYR A 1 197 ? -13.539 -19.406 -16.328 1 98.12 197 TYR A O 1
ATOM 1563 N N . ARG A 1 198 ? -15.273 -18.344 -15.367 1 98.62 198 ARG A N 1
ATOM 1564 C CA . ARG A 1 198 ? -15.586 -19.453 -14.469 1 98.62 198 ARG A CA 1
ATOM 1565 C C . ARG A 1 198 ? -15.844 -20.734 -15.242 1 98.62 198 ARG A C 1
ATOM 1567 O O . ARG A 1 198 ? -15.328 -21.797 -14.883 1 98.62 198 ARG A O 1
ATOM 1574 N N . ARG A 1 199 ? -16.594 -20.641 -16.312 1 98.56 199 ARG A N 1
ATOM 1575 C CA . ARG A 1 199 ? -16.906 -21.812 -17.141 1 98.56 199 ARG A CA 1
ATOM 1576 C C . ARG A 1 199 ? -15.648 -22.328 -17.844 1 98.56 199 ARG A C 1
ATOM 1578 O O . ARG A 1 199 ? -15.438 -23.547 -17.938 1 98.56 199 ARG A O 1
ATOM 1585 N N . LYS A 1 200 ? -14.867 -21.406 -18.297 1 98.31 200 LYS A N 1
ATOM 1586 C CA . LYS A 1 200 ? -13.617 -21.781 -18.953 1 98.31 200 LYS A CA 1
ATOM 1587 C C . LYS A 1 200 ? -12.727 -22.578 -18.016 1 98.31 200 LYS A C 1
ATOM 1589 O O . LYS A 1 200 ? -12.188 -23.625 -18.406 1 98.31 200 LYS A O 1
ATOM 1594 N N . ILE A 1 201 ? -12.594 -22.141 -16.828 1 98.62 201 ILE A N 1
ATOM 1595 C CA . ILE A 1 201 ? -11.742 -22.812 -15.852 1 98.62 201 ILE A CA 1
ATOM 1596 C C . ILE A 1 201 ? -12.383 -24.125 -15.43 1 98.62 201 ILE A C 1
ATOM 1598 O O . ILE A 1 201 ? -11.688 -25.125 -15.25 1 98.62 201 ILE A O 1
ATOM 1602 N N . ALA A 1 202 ? -13.688 -24.094 -15.281 1 98.69 202 ALA A N 1
ATOM 1603 C CA . ALA A 1 202 ? -14.383 -25.344 -14.969 1 98.69 202 ALA A CA 1
ATOM 1604 C C . ALA A 1 202 ? -14.102 -26.406 -16.016 1 98.69 202 ALA A C 1
ATOM 1606 O O . ALA A 1 202 ? -13.797 -27.562 -15.68 1 98.69 202 ALA A O 1
ATOM 1607 N N . ASP A 1 203 ? -14.211 -26.047 -17.25 1 98.62 203 ASP A N 1
ATOM 1608 C CA . ASP A 1 203 ? -13.953 -26.984 -18.359 1 98.62 203 ASP A CA 1
ATOM 1609 C C . ASP A 1 203 ? -12.516 -27.484 -18.328 1 98.62 203 ASP A C 1
ATOM 1611 O O . ASP A 1 203 ? -12.258 -28.672 -18.547 1 98.62 203 ASP A O 1
ATOM 1615 N N . TYR A 1 204 ? -11.617 -26.578 -18.047 1 98.44 204 TYR A N 1
ATOM 1616 C CA . TYR A 1 204 ? -10.203 -26.922 -17.969 1 98.44 204 TYR A CA 1
ATOM 1617 C C . TYR A 1 204 ? -9.945 -27.922 -16.859 1 98.44 204 TYR A C 1
ATOM 1619 O O . TYR A 1 204 ? -9.25 -28.922 -17.062 1 98.44 204 TYR A O 1
ATOM 1627 N N . LEU A 1 205 ? -10.531 -27.703 -15.695 1 98.19 205 LEU A N 1
ATOM 1628 C CA . LEU A 1 205 ? -10.359 -28.609 -14.562 1 98.19 205 LEU A CA 1
ATOM 1629 C C . LEU A 1 205 ? -10.992 -29.969 -14.844 1 98.19 205 LEU A C 1
ATOM 1631 O O . LEU A 1 205 ? -10.438 -31 -14.477 1 98.19 205 LEU A O 1
ATOM 1635 N N . ASP A 1 206 ? -12.133 -29.922 -15.508 1 97.31 206 ASP A N 1
ATOM 1636 C CA . ASP A 1 206 ? -12.859 -31.141 -15.797 1 97.31 206 ASP A CA 1
ATOM 1637 C C . ASP A 1 206 ? -12.047 -32.062 -16.703 1 97.31 206 ASP A C 1
ATOM 1639 O O . ASP A 1 206 ? -12.031 -33.281 -16.5 1 97.31 206 ASP A O 1
ATOM 1643 N N . ARG A 1 207 ? -11.336 -31.516 -17.609 1 96.75 207 ARG A N 1
ATOM 1644 C CA . ARG A 1 207 ? -10.586 -32.312 -18.578 1 96.75 207 ARG A CA 1
ATOM 1645 C C . ARG A 1 207 ? -9.195 -32.656 -18.047 1 96.75 207 ARG A C 1
ATOM 1647 O O . ARG A 1 207 ? -8.461 -33.406 -18.656 1 96.75 207 ARG A O 1
ATOM 1654 N N . SER A 1 208 ? -8.805 -32.125 -16.859 1 96.88 208 SER A N 1
ATOM 1655 C CA . SER A 1 208 ? -7.453 -32.281 -16.328 1 96.88 208 SER A CA 1
ATOM 1656 C C . SER A 1 208 ? -7.41 -33.25 -15.156 1 96.88 208 SER A C 1
ATOM 1658 O O . SER A 1 208 ? -8.406 -33.438 -14.461 1 96.88 208 SER A O 1
ATOM 1660 N N . PRO A 1 209 ? -6.285 -33.938 -14.992 1 95 209 PRO A N 1
ATOM 1661 C CA . PRO A 1 209 ? -6.102 -34.688 -13.742 1 95 209 PRO A CA 1
ATOM 1662 C C . PRO A 1 209 ? -5.852 -33.781 -12.547 1 95 209 PRO A C 1
ATOM 1664 O O . PRO A 1 209 ? -4.703 -33.438 -12.258 1 95 209 PRO A O 1
ATOM 1667 N N . ILE A 1 210 ? -6.809 -33.531 -11.789 1 95.69 210 ILE A N 1
ATOM 1668 C CA . ILE A 1 210 ? -6.785 -32.469 -10.797 1 95.69 210 ILE A CA 1
ATOM 1669 C C . ILE A 1 210 ? -5.863 -32.844 -9.641 1 95.69 210 ILE A C 1
ATOM 1671 O O . ILE A 1 210 ? -5.453 -32 -8.859 1 95.69 210 ILE A O 1
ATOM 1675 N N . HIS A 1 211 ? -5.559 -34.219 -9.531 1 93.81 211 HIS A N 1
ATOM 1676 C CA . HIS A 1 211 ? -4.695 -34.656 -8.43 1 93.81 211 HIS A CA 1
ATOM 1677 C C . HIS A 1 211 ? -3.336 -33.969 -8.508 1 93.81 211 HIS A C 1
ATOM 1679 O O . HIS A 1 211 ? -2.74 -33.625 -7.473 1 93.81 211 HIS A O 1
ATOM 1685 N N . GLY A 1 212 ? -2.795 -33.75 -9.719 1 94.12 212 GLY A N 1
ATOM 1686 C CA . GLY A 1 212 ? -1.544 -33 -9.875 1 94.12 212 GLY A CA 1
ATOM 1687 C C . GLY A 1 212 ? -1.607 -31.594 -9.352 1 94.12 212 GLY A C 1
ATOM 1688 O O . GLY A 1 212 ? -0.674 -31.125 -8.695 1 94.12 212 GLY A O 1
ATOM 1689 N N . MET A 1 213 ? -2.713 -30.906 -9.547 1 96.12 213 MET A N 1
ATOM 1690 C CA . MET A 1 213 ? -2.939 -29.547 -9.086 1 96.12 213 MET A CA 1
ATOM 1691 C C . MET A 1 213 ? -3.029 -29.5 -7.562 1 96.12 213 MET A C 1
ATOM 1693 O O . MET A 1 213 ? -2.457 -28.609 -6.93 1 96.12 213 MET A O 1
ATOM 1697 N N . LEU A 1 214 ? -3.645 -30.5 -6.965 1 95.12 214 LEU A N 1
ATOM 1698 C CA . LEU A 1 214 ? -3.943 -30.5 -5.535 1 95.12 214 LEU A CA 1
ATOM 1699 C C . LEU A 1 214 ? -2.748 -31 -4.73 1 95.12 214 LEU A C 1
ATOM 1701 O O . LEU A 1 214 ? -2.682 -30.797 -3.518 1 95.12 214 LEU A O 1
ATOM 1705 N N . ASN A 1 215 ? -1.777 -31.641 -5.383 1 93.12 215 ASN A N 1
ATOM 1706 C CA . ASN A 1 215 ? -0.575 -32.094 -4.691 1 93.12 215 ASN A CA 1
ATOM 1707 C C . ASN A 1 215 ? 0.221 -30.922 -4.129 1 93.12 215 ASN A C 1
ATOM 1709 O O . ASN A 1 215 ? 1.023 -31.094 -3.209 1 93.12 215 ASN A O 1
ATOM 1713 N N . PHE A 1 216 ? 0.022 -29.703 -4.68 1 89.12 216 PHE A N 1
ATOM 1714 C CA . PHE A 1 216 ? 0.585 -28.5 -4.082 1 89.12 216 PHE A CA 1
ATOM 1715 C C . PHE A 1 216 ? 0.191 -28.391 -2.613 1 89.12 216 PHE A C 1
ATOM 1717 O O . PHE A 1 216 ? 1.035 -28.109 -1.757 1 89.12 216 PHE A O 1
ATOM 1724 N N . TYR A 1 217 ? -1.061 -28.594 -2.305 1 88.38 217 TYR A N 1
ATOM 1725 C CA . TYR A 1 217 ? -1.59 -28.422 -0.956 1 88.38 217 TYR A CA 1
ATOM 1726 C C . TYR A 1 217 ? -1.021 -29.469 -0.011 1 88.38 217 TYR A C 1
ATOM 1728 O O . TYR A 1 217 ? -0.747 -29.188 1.156 1 88.38 217 TYR A O 1
ATOM 1736 N N . LYS A 1 218 ? -0.771 -30.609 -0.469 1 86.12 218 LYS A N 1
ATOM 1737 C CA . LYS A 1 218 ? -0.263 -31.719 0.343 1 86.12 218 LYS A CA 1
ATOM 1738 C C . LYS A 1 218 ? 1.17 -31.453 0.796 1 86.12 218 LYS A C 1
ATOM 1740 O O . LYS A 1 218 ? 1.567 -31.859 1.888 1 86.12 218 LYS A O 1
ATOM 1745 N N . ASN A 1 219 ? 1.827 -30.672 -0.027 1 83.31 219 ASN A N 1
ATOM 1746 C CA . ASN A 1 219 ? 3.254 -30.5 0.236 1 83.31 219 ASN A CA 1
ATOM 1747 C C . ASN A 1 219 ? 3.564 -29.109 0.773 1 83.31 219 ASN A C 1
ATOM 1749 O O . ASN A 1 219 ? 4.59 -28.906 1.43 1 83.31 219 ASN A O 1
ATOM 1753 N N . ASN A 1 220 ? 2.73 -28.188 0.468 1 80.19 220 ASN A N 1
ATOM 1754 C CA . ASN A 1 220 ? 3.18 -26.812 0.648 1 80.19 220 ASN A CA 1
ATOM 1755 C C . ASN A 1 220 ? 2.211 -26.016 1.519 1 80.19 220 ASN A C 1
ATOM 1757 O O . ASN A 1 220 ? 2.502 -24.891 1.904 1 80.19 220 ASN A O 1
ATOM 1761 N N . TYR A 1 221 ? 1.102 -26.516 1.824 1 81.81 221 TYR A N 1
ATOM 1762 C CA . TYR A 1 221 ? 0.135 -25.844 2.689 1 81.81 221 TYR A CA 1
ATOM 1763 C C . TYR A 1 221 ? 0.034 -26.547 4.039 1 81.81 221 TYR A C 1
ATOM 1765 O O . TYR A 1 221 ? -0.101 -27.781 4.102 1 81.81 221 TYR A O 1
ATOM 1773 N N . PRO A 1 222 ? 0.129 -25.719 5.082 1 80.38 222 PRO A N 1
ATOM 1774 C CA . PRO A 1 222 ? -0.033 -26.391 6.371 1 80.38 222 PRO A CA 1
ATOM 1775 C C . PRO A 1 222 ? -1.448 -26.922 6.586 1 80.38 222 PRO A C 1
ATOM 1777 O O . PRO A 1 222 ? -2.42 -26.188 6.426 1 80.38 222 PRO A O 1
ATOM 1780 N N . GLY A 1 223 ? -1.558 -28.219 6.715 1 72.56 223 GLY A N 1
ATOM 1781 C CA . GLY A 1 223 ? -2.848 -28.844 6.949 1 72.56 223 GLY A CA 1
ATOM 1782 C C . GLY A 1 223 ? -3.154 -29.047 8.422 1 72.56 223 GLY A C 1
ATOM 1783 O O . GLY A 1 223 ? -2.328 -28.719 9.281 1 72.56 223 GLY A O 1
ATOM 1784 N N . PRO A 1 224 ? -4.48 -29.359 8.648 1 69.81 224 PRO A N 1
ATOM 1785 C CA . PRO A 1 224 ? -4.805 -29.719 10.031 1 69.81 224 PRO A CA 1
ATOM 1786 C C . PRO A 1 224 ? -3.912 -30.844 10.57 1 69.81 224 PRO A C 1
ATOM 1788 O O . PRO A 1 224 ? -3.305 -31.578 9.789 1 69.81 224 PRO A O 1
ATOM 1791 N N . THR A 1 225 ? -3.635 -30.812 12.047 1 68.69 225 THR A N 1
ATOM 1792 C CA . THR A 1 225 ? -4.43 -30.094 13.039 1 68.69 225 THR A CA 1
ATOM 1793 C C . THR A 1 225 ? -3.822 -28.719 13.32 1 68.69 225 THR A C 1
ATOM 1795 O O . THR A 1 225 ? -2.605 -28.594 13.461 1 68.69 225 THR A O 1
ATOM 1798 N N . TYR A 1 226 ? -4.688 -27.812 13.281 1 76.25 226 TYR A N 1
ATOM 1799 C CA . TYR A 1 226 ? -4.285 -26.469 13.664 1 76.25 226 TYR A CA 1
ATOM 1800 C C . TYR A 1 226 ? -4.062 -26.375 15.172 1 76.25 226 TYR A C 1
ATOM 1802 O O . TYR A 1 226 ? -4.359 -27.328 15.906 1 76.25 226 TYR A O 1
ATOM 1810 N N . GLY A 1 227 ? -3.234 -25.438 15.594 1 78.06 227 GLY A N 1
ATOM 1811 C CA . GLY A 1 227 ? -2.914 -25.281 17 1 78.06 227 GLY A CA 1
ATOM 1812 C C . GLY A 1 227 ? -1.463 -25.578 17.328 1 78.06 227 GLY A C 1
ATOM 1813 O O . GLY A 1 227 ? -1.119 -25.828 18.484 1 78.06 227 GLY A O 1
ATOM 1814 N N . GLN A 1 228 ? -0.765 -25.75 16.219 1 83.12 228 GLN A N 1
ATOM 1815 C CA . GLN A 1 228 ? 0.674 -25.922 16.375 1 83.12 228 GLN A CA 1
ATOM 1816 C C . GLN A 1 228 ? 1.433 -24.672 15.938 1 83.12 228 GLN A C 1
ATOM 1818 O O . GLN A 1 228 ? 0.913 -23.875 15.164 1 83.12 228 GLN A O 1
ATOM 1823 N N . ASP A 1 229 ? 2.611 -24.547 16.5 1 87.94 229 ASP A N 1
ATOM 1824 C CA . ASP A 1 229 ? 3.447 -23.406 16.141 1 87.94 229 ASP A CA 1
ATOM 1825 C C . ASP A 1 229 ? 4.109 -23.641 14.773 1 87.94 229 ASP A C 1
ATOM 1827 O O . ASP A 1 229 ? 5.289 -24 14.703 1 87.94 229 ASP A O 1
ATOM 1831 N N . LEU A 1 230 ? 3.445 -23.266 13.781 1 87.31 230 LEU A N 1
ATOM 1832 C CA . LEU A 1 230 ? 3.898 -23.469 12.414 1 87.31 230 LEU A CA 1
ATOM 1833 C C . LEU A 1 230 ? 5.078 -22.562 12.086 1 87.31 230 LEU A C 1
ATOM 1835 O O . LEU A 1 230 ? 5.934 -22.922 11.273 1 87.31 230 LEU A O 1
ATOM 1839 N N . THR A 1 231 ? 5.117 -21.422 12.703 1 88.81 231 THR A N 1
ATOM 1840 C CA . THR A 1 231 ? 6.211 -20.469 12.484 1 88.81 231 THR A CA 1
ATOM 1841 C C . THR A 1 231 ? 7.551 -21.094 12.852 1 88.81 231 THR A C 1
ATOM 1843 O O . THR A 1 231 ? 8.5 -21.062 12.062 1 88.81 231 THR A O 1
ATOM 1846 N N . THR A 1 232 ? 7.551 -21.688 14.008 1 87.25 232 THR A N 1
ATOM 1847 C CA . THR A 1 232 ? 8.758 -22.359 14.477 1 87.25 232 THR A CA 1
ATOM 1848 C C . THR A 1 232 ? 9.016 -23.625 13.664 1 87.25 232 THR A C 1
ATOM 1850 O O . THR A 1 232 ? 10.148 -23.891 13.25 1 87.25 232 THR A O 1
ATOM 1853 N N . ALA A 1 233 ? 7.996 -24.344 13.391 1 83.75 233 ALA A N 1
ATOM 1854 C CA . ALA A 1 233 ? 8.125 -25.609 12.695 1 83.75 233 ALA A CA 1
ATOM 1855 C C . ALA A 1 233 ? 8.719 -25.422 11.305 1 83.75 233 ALA A C 1
ATOM 1857 O O . ALA A 1 233 ? 9.477 -26.266 10.828 1 83.75 233 ALA A O 1
ATOM 1858 N N . LEU A 1 234 ? 8.414 -24.328 10.703 1 86.25 234 LEU A N 1
ATOM 1859 C CA . LEU A 1 234 ? 8.852 -24.078 9.336 1 86.25 234 LEU A CA 1
ATOM 1860 C C . LEU A 1 234 ? 10.016 -23.094 9.305 1 86.25 234 LEU A C 1
ATOM 1862 O O . LEU A 1 234 ? 10.406 -22.609 8.234 1 86.25 234 LEU A O 1
ATOM 1866 N N . ASN A 1 235 ? 10.555 -22.734 10.391 1 89.75 235 ASN A N 1
ATOM 1867 C CA . ASN A 1 235 ? 11.734 -21.875 10.562 1 89.75 235 ASN A CA 1
ATOM 1868 C C . ASN A 1 235 ? 11.562 -20.531 9.859 1 89.75 235 ASN A C 1
ATOM 1870 O O . ASN A 1 235 ? 12.406 -20.141 9.055 1 89.75 235 ASN A O 1
ATOM 1874 N N . ILE A 1 236 ? 10.445 -19.953 10.133 1 91.19 236 ILE A N 1
ATOM 1875 C CA . ILE A 1 236 ? 10.195 -18.625 9.602 1 91.19 236 ILE A CA 1
ATOM 1876 C C . ILE A 1 236 ? 10.789 -17.562 10.539 1 91.19 236 ILE A C 1
ATOM 1878 O O . ILE A 1 236 ? 10.297 -17.375 11.656 1 91.19 236 ILE A O 1
ATOM 1882 N N . THR A 1 237 ? 11.875 -16.953 10.125 1 93 237 THR A N 1
ATOM 1883 C CA . THR A 1 237 ? 12.57 -15.891 10.844 1 93 237 THR A CA 1
ATOM 1884 C C . THR A 1 237 ? 12.859 -14.711 9.914 1 93 237 THR A C 1
ATOM 1886 O O . THR A 1 237 ? 12.68 -14.82 8.695 1 93 237 THR A O 1
ATOM 1889 N N . LYS A 1 238 ? 13.219 -13.633 10.508 1 92.19 238 LYS A N 1
ATOM 1890 C CA . LYS A 1 238 ? 13.594 -12.477 9.695 1 92.19 238 LYS A CA 1
ATOM 1891 C C . LYS A 1 238 ? 14.75 -12.82 8.766 1 92.19 238 LYS A C 1
ATOM 1893 O O . LYS A 1 238 ? 14.82 -12.32 7.637 1 92.19 238 LYS A O 1
ATOM 1898 N N . GLU A 1 239 ? 15.633 -13.641 9.164 1 90.81 239 GLU A N 1
ATOM 1899 C CA . GLU A 1 239 ? 16.797 -14.047 8.375 1 90.81 239 GLU A CA 1
ATOM 1900 C C . GLU A 1 239 ? 16.375 -14.938 7.203 1 90.81 239 GLU A C 1
ATOM 1902 O O . GLU A 1 239 ? 16.922 -14.805 6.102 1 90.81 239 GLU A O 1
ATOM 1907 N N . THR A 1 240 ? 15.367 -15.695 7.41 1 90.31 240 THR A N 1
ATOM 1908 C CA . THR A 1 240 ? 15.062 -16.719 6.41 1 90.31 240 THR A CA 1
ATOM 1909 C C . THR A 1 240 ? 13.953 -16.234 5.48 1 90.31 240 THR A C 1
ATOM 1911 O O . THR A 1 240 ? 13.789 -16.766 4.379 1 90.31 240 THR A O 1
ATOM 1914 N N . TRP A 1 241 ? 13.203 -15.188 5.891 1 93.88 241 TRP A N 1
ATOM 1915 C CA . TRP A 1 241 ? 11.992 -14.984 5.102 1 93.88 241 TRP A CA 1
ATOM 19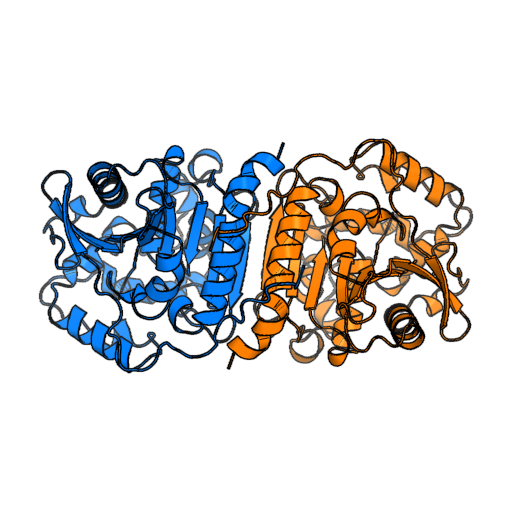16 C C . TRP A 1 241 ? 11.836 -13.523 4.715 1 93.88 241 TRP A C 1
ATOM 1918 O O . TRP A 1 241 ? 10.875 -13.148 4.027 1 93.88 241 TRP A O 1
ATOM 1928 N N . THR A 1 242 ? 12.727 -12.648 5.125 1 96.12 242 THR A N 1
ATOM 1929 C CA . THR A 1 242 ? 12.641 -11.266 4.66 1 96.12 242 THR A CA 1
ATOM 1930 C C . THR A 1 242 ? 12.844 -11.195 3.15 1 96.12 242 THR A C 1
ATOM 1932 O O . THR A 1 242 ? 13.797 -11.773 2.615 1 96.12 242 THR A O 1
ATOM 1935 N N . GLN A 1 243 ? 11.898 -10.602 2.447 1 97.62 243 GLN A N 1
ATOM 1936 C CA . GLN A 1 243 ? 12.07 -10.359 1.02 1 97.62 243 GLN A CA 1
ATOM 1937 C C . GLN A 1 243 ? 13.07 -9.234 0.769 1 97.62 243 GLN A C 1
ATOM 1939 O O . GLN A 1 243 ? 12.938 -8.141 1.323 1 97.62 243 GLN A O 1
ATOM 1944 N N . ARG A 1 244 ? 14 -9.422 -0.107 1 97.12 244 ARG A N 1
ATOM 1945 C CA . ARG A 1 244 ? 15.125 -8.508 -0.25 1 97.12 244 ARG A CA 1
ATOM 1946 C C . ARG A 1 244 ? 15.07 -7.77 -1.583 1 97.12 244 ARG A C 1
ATOM 1948 O O . ARG A 1 244 ? 16.094 -7.336 -2.105 1 97.12 244 ARG A O 1
ATOM 1955 N N . VAL A 1 245 ? 13.945 -7.684 -2.215 1 97.94 245 VAL A N 1
ATOM 1956 C CA . VAL A 1 245 ? 13.688 -6.906 -3.424 1 97.94 245 VAL A CA 1
ATOM 1957 C C . VAL A 1 245 ? 12.492 -5.988 -3.201 1 97.94 245 VAL A C 1
ATOM 1959 O O . VAL A 1 245 ? 11.68 -6.223 -2.303 1 97.94 245 VAL A O 1
ATOM 1962 N N . PRO A 1 246 ? 12.398 -4.875 -3.994 1 98.31 246 PRO A N 1
ATOM 1963 C CA . PRO A 1 246 ? 11.164 -4.09 -3.918 1 98.31 246 PRO A CA 1
ATOM 1964 C C . PRO A 1 246 ? 9.914 -4.945 -4.082 1 98.31 246 PRO A C 1
ATOM 1966 O O . PRO A 1 246 ? 9.859 -5.812 -4.961 1 98.31 246 PRO A O 1
ATOM 1969 N N . THR A 1 247 ? 8.891 -4.727 -3.189 1 98.75 247 THR A N 1
ATOM 1970 C CA . THR A 1 247 ? 7.75 -5.637 -3.172 1 98.75 247 THR A CA 1
ATOM 1971 C C . THR A 1 247 ? 6.438 -4.863 -3.076 1 98.75 247 THR A C 1
ATOM 1973 O O . THR A 1 247 ? 6.336 -3.895 -2.32 1 98.75 247 THR A O 1
ATOM 1976 N N . MET A 1 248 ? 5.52 -5.316 -3.861 1 98.81 248 MET A N 1
ATOM 1977 C CA . MET A 1 248 ? 4.137 -4.859 -3.779 1 98.81 248 MET A CA 1
ATOM 1978 C C . MET A 1 248 ? 3.195 -6.02 -3.482 1 98.81 248 MET A C 1
ATOM 1980 O O . MET A 1 248 ? 3.393 -7.129 -3.984 1 98.81 248 MET A O 1
ATOM 1984 N N . VAL A 1 249 ? 2.2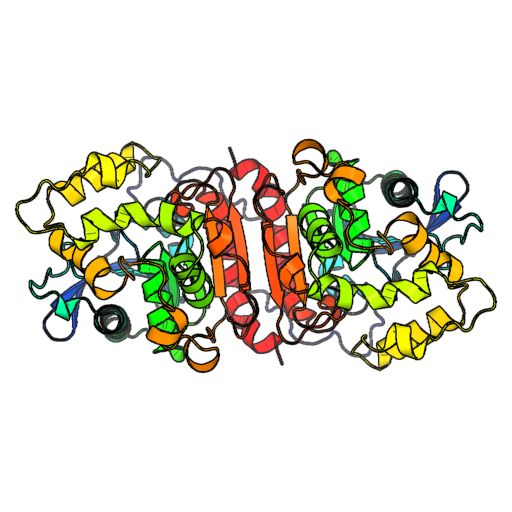21 -5.75 -2.633 1 98.88 249 VAL A N 1
ATOM 1985 C CA . VAL A 1 249 ? 1.114 -6.664 -2.369 1 98.88 249 VAL A CA 1
ATOM 1986 C C . VAL A 1 249 ? -0.193 -6.047 -2.865 1 98.88 249 VAL A C 1
ATOM 1988 O O . VAL A 1 249 ? -0.5 -4.895 -2.557 1 98.88 249 VAL A O 1
ATOM 1991 N N . LEU A 1 250 ? -0.865 -6.738 -3.674 1 98.81 250 LEU A N 1
ATOM 1992 C CA . LEU A 1 250 ? -2.18 -6.348 -4.172 1 98.81 250 LEU A CA 1
ATOM 1993 C C . LEU A 1 250 ? -3.258 -7.297 -3.658 1 98.81 250 LEU A C 1
ATOM 1995 O O . LEU A 1 250 ? -3.127 -8.516 -3.787 1 98.81 250 LEU A O 1
ATOM 1999 N N . TRP A 1 251 ? -4.359 -6.734 -3.115 1 98.75 251 TRP A N 1
ATOM 2000 C CA . TRP A 1 251 ? -5.273 -7.57 -2.348 1 98.75 251 TRP A CA 1
ATOM 2001 C C . TRP A 1 251 ? -6.723 -7.195 -2.629 1 98.75 251 TRP A C 1
ATOM 2003 O O . TRP A 1 251 ? -7.168 -6.102 -2.27 1 98.75 251 TRP A O 1
ATOM 2013 N N . GLY A 1 252 ? -7.43 -8.117 -3.312 1 98.44 252 GLY A N 1
ATOM 2014 C CA . GLY A 1 252 ? -8.875 -7.984 -3.316 1 98.44 252 GLY A CA 1
ATOM 2015 C C . GLY A 1 252 ? -9.5 -8.227 -1.954 1 98.44 252 GLY A C 1
ATOM 2016 O O . GLY A 1 252 ? -9.289 -9.273 -1.344 1 98.44 252 GLY A O 1
ATOM 2017 N N . GLU A 1 253 ? -10.336 -7.367 -1.462 1 97.88 253 GLU A N 1
ATOM 2018 C CA . GLU A 1 253 ? -10.766 -7.355 -0.069 1 97.88 253 GLU A CA 1
ATOM 2019 C C . GLU A 1 253 ? -11.836 -8.422 0.184 1 97.88 253 GLU A C 1
ATOM 2021 O O . GLU A 1 253 ? -12.062 -8.82 1.328 1 97.88 253 GLU A O 1
ATOM 2026 N N . GLU A 1 254 ? -12.516 -8.789 -0.839 1 97.62 254 GLU A N 1
ATOM 2027 C CA . GLU A 1 254 ? -13.57 -9.781 -0.669 1 97.62 254 GLU A CA 1
ATOM 2028 C C . GLU A 1 254 ? -13.07 -11.188 -0.994 1 97.62 254 GLU A C 1
ATOM 2030 O O . GLU A 1 254 ? -13.688 -11.906 -1.777 1 97.62 254 GLU A O 1
ATOM 2035 N N . ASP A 1 255 ? -11.969 -11.539 -0.385 1 97.75 255 ASP A N 1
ATOM 2036 C CA . ASP A 1 255 ? -11.32 -12.836 -0.595 1 97.75 255 ASP A CA 1
ATOM 2037 C C . ASP A 1 255 ? -12.039 -13.938 0.175 1 97.75 255 ASP A C 1
ATOM 2039 O O . ASP A 1 255 ? -12.344 -13.781 1.36 1 97.75 255 ASP A O 1
ATOM 2043 N N . ASP A 1 256 ? -12.219 -15.031 -0.425 1 96.44 256 ASP A N 1
ATOM 2044 C CA . ASP A 1 256 ? -12.961 -16.141 0.172 1 96.44 256 ASP A CA 1
ATOM 2045 C C . ASP A 1 256 ? -12.016 -17.125 0.863 1 96.44 256 ASP A C 1
ATOM 2047 O O . ASP A 1 256 ? -12.453 -17.969 1.633 1 96.44 256 ASP A O 1
ATOM 2051 N N . TYR A 1 257 ? -10.758 -16.953 0.704 1 96.19 257 TYR A N 1
ATOM 2052 C CA . TYR A 1 257 ? -9.828 -18 1.091 1 96.19 257 TYR A CA 1
ATOM 2053 C C . TYR A 1 257 ? -8.938 -17.547 2.242 1 96.19 257 TYR A C 1
ATOM 2055 O O . TYR A 1 257 ? -8.438 -18.375 3.01 1 96.19 257 TYR A O 1
ATOM 2063 N N . PHE A 1 258 ? -8.703 -16.281 2.334 1 96.38 258 PHE A N 1
ATOM 2064 C CA . PHE A 1 258 ? -7.785 -15.75 3.334 1 96.38 258 PHE A CA 1
ATOM 2065 C C . PHE A 1 258 ? -8.469 -14.695 4.199 1 96.38 258 PHE A C 1
ATOM 2067 O O . PHE A 1 258 ? -9.211 -13.859 3.691 1 96.38 258 PHE A O 1
ATOM 2074 N N . SER A 1 259 ? -8.164 -14.797 5.488 1 96.06 259 SER A N 1
ATOM 2075 C CA . SER A 1 259 ? -8.594 -13.75 6.406 1 96.06 259 SER A CA 1
ATOM 2076 C C . SER A 1 259 ? -7.969 -12.406 6.039 1 96.06 259 SER A C 1
ATOM 2078 O O . SER A 1 259 ? -6.797 -12.344 5.652 1 96.06 259 SER A O 1
ATOM 2080 N N . PRO A 1 260 ? -8.734 -11.328 6.211 1 95 260 PRO A N 1
ATOM 2081 C CA . PRO A 1 260 ? -8.156 -10 5.984 1 95 260 PRO A CA 1
ATOM 2082 C C . PRO A 1 260 ? -6.945 -9.719 6.867 1 95 260 PRO A C 1
ATOM 2084 O O . PRO A 1 260 ? -6.109 -8.875 6.527 1 95 260 PRO A O 1
ATOM 2087 N N . LYS A 1 261 ? -6.785 -10.461 7.93 1 96.88 261 LYS A N 1
ATOM 2088 C CA . LYS A 1 261 ? -5.668 -10.273 8.852 1 96.88 261 LYS A CA 1
ATOM 2089 C C . LYS A 1 261 ? -4.348 -10.695 8.211 1 96.88 261 LYS A C 1
ATOM 2091 O O . LYS A 1 261 ? -3.273 -10.391 8.734 1 96.88 261 LYS A O 1
ATOM 2096 N N . THR A 1 262 ? -4.473 -11.336 7.051 1 97.06 262 THR A N 1
ATOM 2097 C CA . THR A 1 262 ? -3.289 -11.852 6.371 1 97.06 262 THR A CA 1
ATOM 2098 C C . THR A 1 262 ? -2.361 -10.711 5.965 1 97.06 262 THR A C 1
ATOM 2100 O O . THR A 1 262 ? -1.143 -10.891 5.895 1 97.06 262 THR A O 1
ATOM 2103 N N . ILE A 1 263 ? -2.883 -9.523 5.754 1 97.94 263 ILE A N 1
ATOM 2104 C CA . ILE A 1 263 ? -2.066 -8.422 5.254 1 97.94 263 ILE A CA 1
ATOM 2105 C C . ILE A 1 263 ? -1.771 -7.438 6.387 1 97.94 263 ILE A C 1
ATOM 2107 O O . ILE A 1 263 ? -1.421 -6.285 6.137 1 97.94 263 ILE A O 1
ATOM 2111 N N . ASP A 1 264 ? -1.979 -7.848 7.664 1 97.31 264 ASP A N 1
ATOM 2112 C CA . ASP A 1 264 ? -1.544 -7.09 8.836 1 97.31 264 ASP A CA 1
ATOM 2113 C C . ASP A 1 264 ? -0.125 -7.477 9.242 1 97.31 264 ASP A C 1
ATOM 2115 O O . ASP A 1 264 ? 0.328 -8.586 8.961 1 97.31 264 ASP A O 1
ATOM 2119 N N . GLY A 1 265 ? 0.592 -6.535 9.828 1 96.5 265 GLY A N 1
ATOM 2120 C CA . GLY A 1 265 ? 1.892 -6.828 10.414 1 96.5 265 GLY A CA 1
ATOM 2121 C C . GLY A 1 265 ? 2.963 -7.102 9.375 1 96.5 265 GLY A C 1
ATOM 2122 O O . GLY A 1 265 ? 3.854 -7.926 9.602 1 96.5 265 GLY A O 1
ATOM 2123 N N . LEU A 1 266 ? 2.91 -6.488 8.258 1 97.38 266 LEU A N 1
ATOM 2124 C CA . LEU A 1 266 ? 3.818 -6.773 7.148 1 97.38 266 LEU A CA 1
ATOM 2125 C C . LEU A 1 266 ? 5.18 -6.129 7.387 1 97.38 266 LEU A C 1
ATOM 2127 O O . LEU A 1 266 ? 6.18 -6.543 6.793 1 97.38 266 LEU A O 1
ATOM 2131 N N . GLN A 1 267 ? 5.234 -5.105 8.211 1 95.19 267 GLN A N 1
ATOM 2132 C CA . GLN A 1 267 ? 6.473 -4.367 8.445 1 95.19 267 GLN A CA 1
ATOM 2133 C C . GLN A 1 267 ? 7.574 -5.285 8.961 1 95.19 267 GLN A C 1
ATOM 2135 O O . GLN A 1 267 ? 7.316 -6.172 9.773 1 95.19 267 GLN A O 1
ATOM 2140 N N . GLY A 1 268 ? 8.766 -5.098 8.523 1 93.81 268 GLY A N 1
ATOM 2141 C CA . GLY A 1 268 ? 9.914 -5.852 8.992 1 93.81 268 GLY A CA 1
ATOM 2142 C C . GLY A 1 268 ? 10.219 -7.066 8.141 1 93.81 268 GLY A C 1
ATOM 2143 O O . GLY A 1 268 ? 11.312 -7.641 8.242 1 93.81 268 GLY A O 1
ATOM 2144 N N . TRP A 1 269 ? 9.258 -7.477 7.289 1 97.19 269 TRP A N 1
ATOM 2145 C CA . TRP A 1 269 ? 9.453 -8.68 6.492 1 97.19 269 TRP A CA 1
ATOM 2146 C C . TRP A 1 269 ? 9.875 -8.328 5.066 1 97.19 269 TRP A C 1
ATOM 2148 O O . TRP A 1 269 ? 10.078 -9.211 4.234 1 97.19 269 TRP A O 1
ATOM 2158 N N . PHE A 1 270 ? 9.969 -7.086 4.754 1 97.5 270 PHE A N 1
ATOM 2159 C CA . PHE A 1 270 ? 10.367 -6.559 3.455 1 97.5 270 PHE A CA 1
ATOM 2160 C C . PHE A 1 270 ? 11.5 -5.551 3.604 1 97.5 270 PHE A C 1
ATOM 2162 O O . PHE A 1 270 ? 11.312 -4.477 4.18 1 97.5 270 PHE A O 1
ATOM 2169 N N . GLN A 1 271 ? 12.656 -5.855 3.062 1 96.94 271 GLN A N 1
ATOM 2170 C CA . GLN A 1 271 ? 13.875 -5.074 3.244 1 96.94 271 GLN A CA 1
ATOM 2171 C C . GLN A 1 271 ? 13.68 -3.631 2.785 1 96.94 271 GLN A C 1
ATOM 2173 O O . GLN A 1 271 ? 14.227 -2.703 3.379 1 96.94 271 GLN A O 1
ATOM 2178 N N . PHE A 1 272 ? 12.883 -3.439 1.751 1 97.44 272 PHE A N 1
ATOM 2179 C CA . PHE A 1 272 ? 12.703 -2.107 1.185 1 97.44 272 PHE A CA 1
ATOM 2180 C C . PHE A 1 272 ? 11.312 -1.574 1.489 1 97.44 272 PHE A C 1
ATOM 2182 O O . PHE A 1 272 ? 10.828 -0.661 0.817 1 97.44 272 PHE A O 1
ATOM 2189 N N . GLY A 1 273 ? 10.641 -2.191 2.496 1 97.31 273 GLY A N 1
ATOM 2190 C CA . GLY A 1 273 ? 9.242 -1.872 2.74 1 97.31 273 GLY A CA 1
ATOM 2191 C C . GLY A 1 273 ? 8.305 -2.516 1.74 1 97.31 273 GLY A C 1
ATOM 2192 O O . GLY A 1 273 ? 8.719 -3.344 0.928 1 97.31 273 GLY A O 1
ATOM 2193 N N . VAL A 1 274 ? 7.016 -2.186 1.897 1 98.19 274 VAL A N 1
ATOM 2194 C CA . VAL A 1 274 ? 6.02 -2.805 1.027 1 98.19 274 VAL A CA 1
ATOM 2195 C C . VAL A 1 274 ? 5.02 -1.753 0.56 1 98.19 274 VAL A C 1
ATOM 2197 O O . VAL A 1 274 ? 4.754 -0.78 1.27 1 98.19 274 VAL A O 1
ATOM 2200 N N . ARG A 1 275 ? 4.629 -1.798 -0.631 1 98.75 275 ARG A N 1
ATOM 2201 C CA . ARG A 1 275 ? 3.406 -1.154 -1.098 1 98.75 275 ARG A CA 1
ATOM 2202 C C . ARG A 1 275 ? 2.23 -2.127 -1.069 1 98.75 275 ARG A C 1
ATOM 2204 O O . ARG A 1 275 ? 2.201 -3.096 -1.832 1 98.75 275 ARG A O 1
ATOM 2211 N N . LEU A 1 276 ? 1.366 -1.907 -0.209 1 98.88 276 LEU A N 1
ATOM 2212 C CA . LEU A 1 276 ? 0.137 -2.689 -0.131 1 98.88 276 LEU A CA 1
ATOM 2213 C C . LEU A 1 276 ? -1.033 -1.924 -0.741 1 98.88 276 LEU A C 1
ATOM 2215 O O . LEU A 1 276 ? -1.312 -0.79 -0.345 1 98.88 276 LEU A O 1
ATOM 2219 N N . VAL A 1 277 ? -1.669 -2.539 -1.688 1 98.81 277 VAL A N 1
ATOM 2220 C CA . VAL A 1 277 ? -2.859 -1.96 -2.303 1 98.81 277 VAL A CA 1
ATOM 2221 C C . VAL A 1 277 ? -4.059 -2.875 -2.066 1 98.81 277 VAL A C 1
ATOM 2223 O O . VAL A 1 277 ? -4.016 -4.062 -2.393 1 98.81 277 VAL A O 1
ATOM 2226 N N . THR A 1 278 ? -5.086 -2.336 -1.491 1 98.56 278 THR A N 1
ATOM 2227 C CA . THR A 1 278 ? -6.309 -3.107 -1.301 1 98.56 278 THR A CA 1
ATOM 2228 C C . THR A 1 278 ? -7.406 -2.619 -2.24 1 98.56 278 THR A C 1
ATOM 2230 O O . THR A 1 278 ? -7.496 -1.425 -2.529 1 98.56 278 THR A O 1
ATOM 2233 N N . LEU A 1 279 ? -8.219 -3.525 -2.725 1 97.94 279 LEU A N 1
ATOM 2234 C CA . LEU A 1 279 ? -9.289 -3.238 -3.676 1 97.94 279 LEU A CA 1
ATOM 2235 C C . LEU A 1 279 ? -10.641 -3.711 -3.141 1 97.94 279 LEU A C 1
ATOM 2237 O O . LEU A 1 279 ? -10.969 -4.895 -3.24 1 97.94 279 LEU A O 1
ATOM 2241 N N . PRO A 1 280 ? -11.414 -2.777 -2.652 1 96.81 280 PRO A N 1
ATOM 2242 C CA . PRO A 1 280 ? -12.781 -3.17 -2.297 1 96.81 280 PRO A CA 1
ATOM 2243 C C . PRO A 1 280 ? -13.586 -3.652 -3.5 1 96.81 280 PRO A C 1
ATOM 2245 O O . PRO A 1 280 ? -13.25 -3.338 -4.645 1 96.81 280 PRO A O 1
ATOM 2248 N N . LYS A 1 281 ? -14.57 -4.469 -3.273 1 95.69 281 LYS A N 1
ATOM 2249 C CA . LYS A 1 281 ? -15.461 -5.012 -4.297 1 95.69 281 LYS A CA 1
ATOM 2250 C C . LYS A 1 281 ? -14.703 -5.922 -5.258 1 95.69 281 LYS A C 1
ATOM 2252 O O . LYS A 1 281 ? -15.109 -6.086 -6.41 1 95.69 281 LYS A O 1
ATOM 2257 N N . SER A 1 282 ? -13.641 -6.379 -4.875 1 97.06 282 SER A N 1
ATOM 2258 C CA . SER A 1 282 ? -12.844 -7.352 -5.613 1 97.06 282 SER A CA 1
ATOM 2259 C C . SER A 1 282 ? -12.617 -8.617 -4.789 1 97.06 282 SER A C 1
ATOM 2261 O O . SER A 1 282 ? -12.367 -8.539 -3.584 1 97.06 282 SER A O 1
ATOM 2263 N N . GLY A 1 283 ? -12.75 -9.695 -5.461 1 97.75 283 GLY A N 1
ATOM 2264 C CA . GLY A 1 283 ? -12.523 -10.969 -4.801 1 97.75 283 GLY A CA 1
ATOM 2265 C C . GLY A 1 283 ? -11.086 -11.461 -4.93 1 97.75 283 GLY A C 1
ATOM 2266 O O . GLY A 1 283 ? -10.148 -10.656 -4.879 1 97.75 283 GLY A O 1
ATOM 2267 N N . HIS A 1 284 ? -10.938 -12.789 -4.98 1 98.44 284 HIS A N 1
ATOM 2268 C CA . HIS A 1 2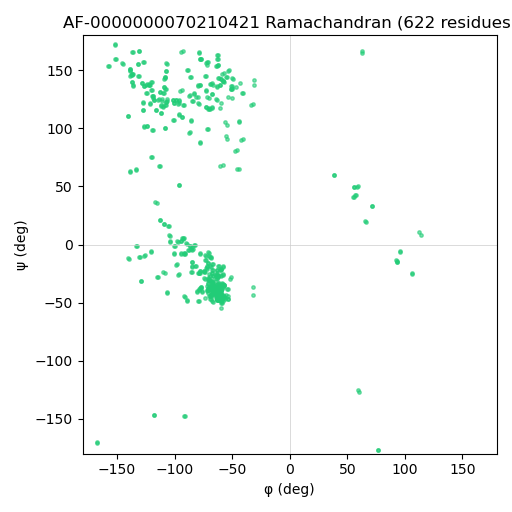84 ? -9.641 -13.461 -4.957 1 98.44 284 HIS A CA 1
ATOM 2269 C C . HIS A 1 284 ? -8.867 -13.211 -6.246 1 98.44 284 HIS A C 1
ATOM 2271 O O . HIS A 1 284 ? -7.645 -13.359 -6.277 1 98.44 284 HIS A O 1
ATOM 2277 N N . TRP A 1 285 ? -9.516 -12.781 -7.355 1 98.62 285 TRP A N 1
ATOM 2278 C CA . TRP A 1 285 ? -8.898 -12.484 -8.641 1 98.62 285 TRP A CA 1
ATOM 2279 C C . TRP A 1 285 ? -9 -10.992 -8.961 1 98.62 285 TRP A C 1
ATOM 2281 O O . TRP A 1 285 ? -9.609 -10.602 -9.953 1 98.62 285 TRP A O 1
ATOM 2291 N N . PRO A 1 286 ? -8.281 -10.195 -8.172 1 98.19 286 PRO A N 1
ATOM 2292 C CA . PRO A 1 286 ? -8.445 -8.75 -8.383 1 98.19 286 PRO A CA 1
ATOM 2293 C C . PRO A 1 286 ? -7.996 -8.297 -9.766 1 98.19 286 PRO A C 1
ATOM 2295 O O . PRO A 1 286 ? -8.539 -7.336 -10.312 1 98.19 286 PRO A O 1
ATOM 2298 N N . PHE A 1 287 ? -7.059 -9 -10.383 1 98.31 287 PHE A N 1
ATOM 2299 C CA . PHE A 1 287 ? -6.539 -8.633 -11.695 1 98.31 287 PHE A CA 1
ATOM 2300 C C . PHE A 1 287 ? -7.562 -8.938 -12.789 1 98.31 287 PHE A C 1
ATOM 2302 O O . PHE A 1 287 ? -7.398 -8.508 -13.93 1 98.31 287 PHE A O 1
ATOM 2309 N N . ARG A 1 288 ? -8.602 -9.617 -12.438 1 98 288 ARG A N 1
ATOM 2310 C CA . ARG A 1 288 ? -9.734 -9.797 -13.352 1 98 288 ARG A CA 1
ATOM 2311 C C . ARG A 1 288 ? -10.922 -8.945 -12.922 1 98 288 ARG A C 1
ATOM 2313 O O . ARG A 1 288 ? -11.578 -8.312 -13.75 1 98 288 ARG A O 1
ATOM 2320 N N . ASP A 1 289 ? -11.211 -8.883 -11.594 1 97.31 289 ASP A N 1
ATOM 2321 C CA . ASP A 1 289 ? -12.383 -8.211 -11.047 1 97.31 289 ASP A CA 1
ATOM 2322 C C . ASP A 1 289 ? -12.297 -6.699 -11.242 1 97.31 289 ASP A C 1
ATOM 2324 O O . ASP A 1 289 ? -13.305 -6.031 -11.453 1 97.31 289 ASP A O 1
ATOM 2328 N N . GLN A 1 290 ? -11.117 -6.152 -11.109 1 96.94 290 GLN A N 1
ATOM 2329 C CA . GLN A 1 290 ? -10.828 -4.73 -11.258 1 96.94 290 GLN A CA 1
ATOM 2330 C C . GLN A 1 290 ? -9.523 -4.516 -12.016 1 96.94 290 GLN A C 1
ATOM 2332 O O . GLN A 1 290 ? -8.602 -3.869 -11.508 1 96.94 290 GLN A O 1
ATOM 2337 N N . TRP A 1 291 ? -9.539 -4.977 -13.242 1 96.88 291 TRP A N 1
ATOM 2338 C CA . TRP A 1 291 ? -8.305 -5.117 -14 1 96.88 291 TRP A CA 1
ATOM 2339 C C . TRP A 1 291 ? -7.699 -3.754 -14.32 1 96.88 291 TRP A C 1
ATOM 2341 O O . TRP A 1 291 ? -6.477 -3.6 -14.344 1 96.88 291 TRP A O 1
ATOM 2351 N N . LYS A 1 292 ? -8.508 -2.688 -14.578 1 96.75 292 LYS A N 1
ATOM 2352 C CA . LYS A 1 292 ? -7.969 -1.366 -14.883 1 96.75 292 LYS A CA 1
ATOM 2353 C C . LYS A 1 292 ? -7.18 -0.808 -13.703 1 96.75 292 LYS A C 1
ATOM 2355 O O . LYS A 1 292 ? -6.039 -0.369 -13.859 1 96.75 292 LYS A O 1
ATOM 2360 N N . ARG A 1 293 ? -7.812 -0.909 -12.5 1 97.44 293 ARG A N 1
ATOM 2361 C CA . ARG A 1 293 ? -7.152 -0.457 -11.281 1 97.44 293 ARG A CA 1
ATOM 2362 C C . ARG A 1 293 ? -5.891 -1.268 -11.008 1 97.44 293 ARG A C 1
ATOM 2364 O O . ARG A 1 293 ? -4.84 -0.703 -10.703 1 97.44 293 ARG A O 1
ATOM 2371 N N . THR A 1 294 ? -6.023 -2.545 -11.148 1 98.12 294 THR A N 1
ATOM 2372 C CA . THR A 1 294 ? -4.895 -3.438 -10.906 1 98.12 294 THR A CA 1
ATOM 2373 C C . THR A 1 294 ? -3.736 -3.111 -11.844 1 98.12 294 THR A C 1
ATOM 2375 O O . THR A 1 294 ? -2.6 -2.943 -11.398 1 98.12 294 THR A O 1
ATOM 2378 N N . ASN A 1 295 ? -4.039 -2.979 -13.133 1 98.19 295 ASN A N 1
ATOM 2379 C CA . ASN A 1 295 ? -2.988 -2.672 -14.094 1 98.19 295 ASN A CA 1
ATOM 2380 C C . ASN A 1 295 ? -2.342 -1.318 -13.812 1 98.19 295 ASN A C 1
ATOM 2382 O O . ASN A 1 295 ? -1.124 -1.17 -13.93 1 98.19 295 ASN A O 1
ATOM 2386 N N . GLY A 1 296 ? -3.162 -0.336 -13.469 1 97.75 296 GLY A N 1
ATOM 2387 C CA . GLY A 1 296 ? -2.623 0.969 -13.117 1 97.75 296 GLY A CA 1
ATOM 2388 C C . GLY A 1 296 ? -1.674 0.927 -11.938 1 97.75 296 GLY A C 1
ATOM 2389 O O . GLY A 1 296 ? -0.604 1.537 -11.969 1 97.75 296 GLY A O 1
ATOM 2390 N N . GLU A 1 297 ? -2.012 0.177 -10.898 1 98.56 297 GLU A N 1
ATOM 2391 C CA . GLU A 1 297 ? -1.182 0.06 -9.703 1 98.56 297 GLU A CA 1
ATOM 2392 C C . GLU A 1 297 ? 0.113 -0.689 -10 1 98.56 297 GLU A C 1
ATOM 2394 O O . GLU A 1 297 ? 1.189 -0.279 -9.562 1 98.56 297 GLU A O 1
ATOM 2399 N N . ILE A 1 298 ? -0.02 -1.751 -10.766 1 98.75 298 ILE A N 1
ATOM 2400 C CA . ILE A 1 298 ? 1.173 -2.508 -11.125 1 98.75 298 ILE A CA 1
ATOM 2401 C C . ILE A 1 298 ? 2.107 -1.631 -11.961 1 98.75 298 ILE A C 1
ATOM 2403 O O . ILE A 1 298 ? 3.307 -1.558 -11.688 1 98.75 298 ILE A O 1
ATOM 2407 N N . SER A 1 299 ? 1.552 -0.941 -12.953 1 98.44 299 SER A N 1
ATOM 2408 C CA . SER A 1 299 ? 2.355 -0.08 -13.82 1 98.44 299 SER A CA 1
ATOM 2409 C C . SER A 1 299 ? 3.049 1.015 -13.016 1 98.44 299 SER A C 1
ATOM 2411 O O . SER A 1 299 ? 4.23 1.298 -13.227 1 98.44 299 SER A O 1
ATOM 2413 N N . SER A 1 300 ? 2.346 1.609 -12.125 1 97.94 300 SER A N 1
ATOM 2414 C CA . SER A 1 300 ? 2.914 2.691 -11.328 1 97.94 300 SER A CA 1
ATOM 2415 C C . SER A 1 300 ? 4.031 2.182 -10.422 1 97.94 300 SER A C 1
ATOM 2417 O O . SER A 1 300 ? 5.008 2.891 -10.172 1 97.94 300 SER A O 1
ATOM 2419 N N . PHE A 1 301 ? 3.891 0.97 -9.914 1 98.69 301 PHE A N 1
ATOM 2420 C CA . PHE A 1 301 ? 4.926 0.374 -9.07 1 98.69 301 PHE A CA 1
ATOM 2421 C C . PHE A 1 301 ? 6.168 0.056 -9.898 1 98.69 301 PHE A C 1
ATOM 2423 O O . PHE A 1 301 ? 7.289 0.377 -9.484 1 98.69 301 PHE A O 1
ATOM 2430 N N . LEU A 1 302 ? 5.938 -0.566 -11.031 1 98.25 302 LEU A N 1
ATOM 2431 C CA . LEU A 1 302 ? 7.055 -0.967 -11.883 1 98.25 302 LEU A CA 1
ATOM 2432 C C . LEU A 1 302 ? 7.836 0.251 -12.367 1 98.25 302 LEU A C 1
ATOM 2434 O O . LEU A 1 302 ? 9.047 0.171 -12.586 1 98.25 302 LEU A O 1
ATOM 2438 N N . ALA A 1 303 ? 7.207 1.367 -12.469 1 95.88 303 ALA A N 1
ATOM 2439 C CA . ALA A 1 303 ? 7.84 2.598 -12.945 1 95.88 303 ALA A CA 1
ATOM 2440 C C . ALA A 1 303 ? 8.891 3.09 -11.945 1 95.88 303 ALA A C 1
ATOM 2442 O O . ALA A 1 303 ? 9.812 3.816 -12.32 1 95.88 303 ALA A O 1
ATOM 2443 N N . ILE A 1 304 ? 8.789 2.684 -10.695 1 95.31 304 ILE A N 1
ATOM 2444 C CA . ILE A 1 304 ? 9.719 3.24 -9.719 1 95.31 304 ILE A CA 1
ATOM 2445 C C . ILE A 1 304 ? 10.531 2.117 -9.078 1 95.31 304 ILE A C 1
ATOM 2447 O O . ILE A 1 304 ? 11.461 2.375 -8.312 1 95.31 304 ILE A O 1
ATOM 2451 N N . ALA A 1 305 ? 10.227 0.893 -9.375 1 95.5 305 ALA A N 1
ATOM 2452 C CA . ALA A 1 305 ? 10.773 -0.267 -8.672 1 95.5 305 ALA A CA 1
ATOM 2453 C C . ALA A 1 305 ? 12.297 -0.294 -8.773 1 95.5 305 ALA A C 1
ATOM 2455 O O . ALA A 1 305 ? 12.984 -0.623 -7.805 1 95.5 305 ALA A O 1
ATOM 2456 N N . ASP A 1 306 ? 12.852 0.09 -9.891 1 93.12 306 ASP A N 1
ATOM 2457 C CA . ASP A 1 306 ? 14.289 0.008 -10.117 1 93.12 306 ASP A CA 1
ATOM 2458 C C . ASP A 1 306 ? 15.039 1.036 -9.273 1 93.12 306 ASP A C 1
ATOM 2460 O O . ASP A 1 306 ? 16.25 0.914 -9.07 1 93.12 306 ASP A O 1
ATOM 2464 N N . ASN A 1 307 ? 14.328 2.021 -8.75 1 90.94 307 ASN A N 1
ATOM 2465 C CA . ASN A 1 307 ? 14.977 3.1 -8.008 1 90.94 307 ASN A CA 1
ATOM 2466 C C . ASN A 1 307 ? 14.859 2.889 -6.504 1 90.94 307 ASN A C 1
ATOM 2468 O O . ASN A 1 307 ? 15.531 3.561 -5.723 1 90.94 307 ASN A O 1
ATOM 2472 N N . ILE A 1 308 ? 14.117 1.931 -6.113 1 90.81 308 ILE A N 1
ATOM 2473 C CA . ILE A 1 308 ? 13.773 1.785 -4.703 1 90.81 308 ILE A CA 1
ATOM 2474 C C . ILE A 1 308 ? 15.008 1.358 -3.914 1 90.81 308 ILE A C 1
ATOM 2476 O O . ILE A 1 308 ? 15.242 1.853 -2.809 1 90.81 308 ILE A O 1
ATOM 2480 N N . GLU A 1 309 ? 15.82 0.544 -4.434 1 83.12 309 GLU A N 1
ATOM 2481 C CA . GLU A 1 309 ? 17.016 0.072 -3.74 1 83.12 309 GLU A CA 1
ATOM 2482 C C . GLU A 1 309 ? 18 1.208 -3.512 1 83.12 309 GLU A C 1
ATOM 2484 O O . GLU A 1 309 ? 18.641 1.284 -2.457 1 83.12 309 GLU A O 1
ATOM 2489 N N . GLU A 1 310 ? 18.062 2.072 -4.43 1 81.81 310 GLU A N 1
ATOM 2490 C CA . GLU A 1 310 ? 19 3.182 -4.348 1 81.81 310 GLU A CA 1
ATOM 2491 C C . GLU A 1 310 ? 18.547 4.23 -3.34 1 81.81 310 GLU A C 1
ATOM 2493 O O . GLU A 1 310 ? 19.359 4.93 -2.742 1 81.81 310 GLU A O 1
ATOM 2498 N N . ASP A 1 311 ? 17.344 4.262 -3.08 1 77.31 311 ASP A N 1
ATOM 2499 C CA . ASP A 1 311 ? 16.781 5.332 -2.27 1 77.31 311 ASP A CA 1
ATOM 2500 C C . ASP A 1 311 ? 16.906 5.027 -0.78 1 77.31 311 ASP A C 1
ATOM 2502 O O . ASP A 1 311 ? 16.719 5.91 0.061 1 77.31 311 ASP A O 1
ATOM 2506 N N . ILE A 1 312 ? 17.125 3.787 -0.337 1 73.31 312 ILE A N 1
ATOM 2507 C CA . ILE A 1 312 ? 17.219 3.418 1.071 1 73.31 312 ILE A CA 1
ATOM 2508 C C . ILE A 1 312 ? 18.594 3.801 1.616 1 73.31 312 ILE A C 1
ATOM 2510 O O . ILE A 1 312 ? 18.75 4.012 2.822 1 73.31 312 ILE A O 1
ATOM 2514 N N . LEU A 1 313 ? 19.562 4.227 0.819 1 56.19 313 LEU A N 1
ATOM 2515 C CA . LEU A 1 313 ? 20.891 4.586 1.294 1 56.19 313 LEU A CA 1
ATOM 2516 C C . LEU A 1 313 ? 20.938 6.035 1.765 1 56.19 313 LEU A C 1
ATOM 2518 O O . LEU A 1 313 ? 20.25 6.895 1.204 1 56.19 313 LEU A O 1
ATOM 2522 N N . MET B 1 1 ? 8.219 6.723 -32.469 1 22.59 1 MET B N 1
ATOM 2523 C CA . MET B 1 1 ? 8.312 7.945 -31.672 1 22.59 1 MET B CA 1
ATOM 2524 C C . MET B 1 1 ? 9.055 7.691 -30.359 1 22.59 1 MET B C 1
ATOM 2526 O O . MET B 1 1 ? 8.812 6.688 -29.703 1 22.59 1 MET B O 1
ATOM 2530 N N . PRO B 1 2 ? 10.258 8.25 -30.172 1 21.97 2 PRO B N 1
ATOM 2531 C CA . PRO B 1 2 ? 11.211 7.879 -29.125 1 21.97 2 PRO B CA 1
ATOM 2532 C C . PRO B 1 2 ? 10.648 8.078 -27.719 1 21.97 2 PRO B C 1
ATOM 2534 O O . PRO B 1 2 ? 9.789 8.938 -27.5 1 21.97 2 PRO B O 1
ATOM 2537 N N . SER B 1 3 ? 10.508 7.043 -26.938 1 22.75 3 SER B N 1
ATOM 2538 C CA . SER B 1 3 ? 10.094 6.816 -25.562 1 22.75 3 SER B CA 1
ATOM 2539 C C . SER B 1 3 ? 10.758 7.812 -24.609 1 22.75 3 SER B C 1
ATOM 2541 O O . SER B 1 3 ? 11.984 7.855 -24.5 1 22.75 3 SER B O 1
ATOM 2543 N N . CYS B 1 4 ? 10.188 9.086 -24.5 1 25.38 4 CYS B N 1
ATOM 2544 C CA . CYS B 1 4 ? 10.852 10.148 -23.75 1 25.38 4 CYS B CA 1
ATOM 2545 C C . CYS B 1 4 ? 11.031 9.75 -22.281 1 25.38 4 CYS B C 1
ATOM 2547 O O . CYS B 1 4 ? 10.094 9.82 -21.5 1 25.38 4 CYS B O 1
ATOM 2549 N N . ASN B 1 5 ? 11.836 8.789 -21.938 1 27.88 5 ASN B N 1
ATOM 2550 C CA . ASN B 1 5 ? 12.406 8.461 -20.641 1 27.88 5 ASN B CA 1
ATOM 2551 C C . ASN B 1 5 ? 12.922 9.711 -19.922 1 27.88 5 ASN B C 1
ATOM 2553 O O . ASN B 1 5 ? 13.953 10.273 -20.312 1 27.88 5 ASN B O 1
ATOM 2557 N N . VAL B 1 6 ? 12.062 10.672 -19.531 1 28.88 6 VAL B N 1
ATOM 2558 C CA . VAL B 1 6 ? 12.688 11.781 -18.828 1 28.88 6 VAL B CA 1
ATOM 2559 C C . VAL B 1 6 ? 13.461 11.258 -17.625 1 28.88 6 VAL B C 1
ATOM 2561 O O . VAL B 1 6 ? 12.898 10.586 -16.75 1 28.88 6 VAL B O 1
ATOM 2564 N N . PRO B 1 7 ? 14.703 11.195 -17.625 1 31.59 7 PRO B N 1
ATOM 2565 C CA . PRO B 1 7 ? 15.57 10.805 -16.5 1 31.59 7 PRO B CA 1
ATOM 2566 C C . PRO B 1 7 ? 15.328 11.641 -15.25 1 31.59 7 PRO B C 1
ATOM 2568 O O . PRO B 1 7 ? 15.273 12.875 -15.32 1 31.59 7 PRO B O 1
ATOM 2571 N N . MET B 1 8 ? 14.469 11.203 -14.328 1 35.56 8 MET B N 1
ATOM 2572 C CA . MET B 1 8 ? 14.422 11.922 -13.062 1 35.56 8 MET B CA 1
ATOM 2573 C C . MET B 1 8 ? 15.82 12.281 -12.578 1 35.56 8 MET B C 1
ATOM 2575 O O . MET B 1 8 ? 16.672 11.398 -12.406 1 35.56 8 MET B O 1
ATOM 2579 N N . SER B 1 9 ? 16.328 13.383 -12.93 1 33.91 9 SER B N 1
ATOM 2580 C CA . SER B 1 9 ? 17.625 13.883 -12.469 1 33.91 9 SER B CA 1
ATOM 2581 C C . SER B 1 9 ? 17.797 13.672 -10.969 1 33.91 9 SER B C 1
ATOM 2583 O O . SER B 1 9 ? 16.906 13.992 -10.188 1 33.91 9 SER B O 1
ATOM 2585 N N . SER B 1 10 ? 18.609 12.719 -10.594 1 36.81 10 SER B N 1
ATOM 2586 C CA . SER B 1 10 ? 19.047 12.336 -9.258 1 36.81 10 SER B CA 1
ATOM 2587 C C . SER B 1 10 ? 19.594 13.531 -8.484 1 36.81 10 SER B C 1
ATOM 2589 O O . SER B 1 10 ? 20.047 13.391 -7.348 1 36.81 10 SER B O 1
ATOM 2591 N N . GLN B 1 11 ? 20.188 14.586 -9.117 1 36.66 11 GLN B N 1
ATOM 2592 C CA . GLN B 1 11 ? 20.922 15.57 -8.336 1 36.66 11 GLN B CA 1
ATOM 2593 C C . GLN B 1 11 ? 19.984 16.422 -7.484 1 36.66 11 GLN B C 1
ATOM 2595 O O . GLN B 1 11 ? 18.906 16.812 -7.953 1 36.66 11 GLN B O 1
ATOM 2600 N N . PRO B 1 12 ? 20.312 16.438 -6.152 1 41.84 12 PRO B N 1
ATOM 2601 C CA . PRO B 1 12 ? 19.594 17.531 -5.523 1 41.84 12 PRO B CA 1
ATOM 2602 C C . PRO B 1 12 ? 19.766 18.859 -6.266 1 41.84 12 PRO B C 1
ATOM 2604 O O . PRO B 1 12 ? 20.766 19.047 -6.961 1 41.84 12 PRO B O 1
ATOM 2607 N N . PRO B 1 13 ? 18.812 19.672 -6.551 1 41.72 13 PRO B N 1
ATOM 2608 C CA . PRO B 1 13 ? 19.188 20.922 -7.207 1 41.72 13 PRO B CA 1
ATOM 2609 C C . PRO B 1 13 ? 20.453 21.547 -6.613 1 41.72 13 PRO B C 1
ATOM 2611 O O . PRO B 1 13 ? 20.75 21.328 -5.434 1 41.72 13 PRO B O 1
ATOM 2614 N N . ALA B 1 14 ? 21.531 21.984 -7.402 1 40.94 14 ALA B N 1
ATOM 2615 C CA . ALA B 1 14 ? 22.734 22.703 -6.988 1 40.94 14 ALA B CA 1
ATOM 2616 C C . ALA B 1 14 ? 22.438 23.609 -5.793 1 40.94 14 ALA B C 1
ATOM 2618 O O . ALA B 1 14 ? 21.344 24.188 -5.695 1 40.94 14 ALA B O 1
ATOM 2619 N N . ALA B 1 15 ? 23.406 23.734 -4.762 1 41.19 15 ALA B N 1
ATOM 2620 C CA . ALA B 1 15 ? 23.391 24.625 -3.613 1 41.19 15 ALA B CA 1
ATOM 2621 C C . ALA B 1 15 ? 22.672 25.938 -3.953 1 41.19 15 ALA B C 1
ATOM 2623 O O . ALA B 1 15 ? 22.484 26.797 -3.084 1 41.19 15 ALA B O 1
ATOM 2624 N N . ALA B 1 16 ? 22.969 26.391 -5.035 1 39.38 16 ALA B N 1
ATOM 2625 C CA . ALA B 1 16 ? 22.734 27.797 -5.348 1 39.38 16 ALA B CA 1
ATOM 2626 C C . ALA B 1 16 ? 21.25 28.156 -5.227 1 39.38 16 ALA B C 1
ATOM 2628 O O . ALA B 1 16 ? 20.891 29.328 -5.074 1 39.38 16 ALA B O 1
ATOM 2629 N N . ASP B 1 17 ? 20.234 27.531 -5.852 1 45.03 17 ASP B N 1
ATOM 2630 C CA . ASP B 1 17 ? 18.938 28.188 -5.973 1 45.03 17 ASP B CA 1
ATOM 2631 C C . ASP B 1 17 ? 18.062 27.906 -4.754 1 45.03 17 ASP B C 1
ATOM 2633 O O . ASP B 1 17 ? 17.797 26.734 -4.438 1 45.03 17 ASP B O 1
ATOM 2637 N N . GLN B 1 18 ? 18.016 28.734 -3.787 1 56.66 18 GLN B N 1
ATOM 2638 C CA . GLN B 1 18 ? 17.125 28.75 -2.625 1 56.66 18 GLN B CA 1
ATOM 2639 C C . GLN B 1 18 ? 15.758 28.172 -2.971 1 56.66 18 GLN B C 1
ATOM 2641 O O . GLN B 1 18 ? 15.188 28.516 -4.012 1 56.66 18 GLN B O 1
ATOM 2646 N N . PRO B 1 19 ? 15.438 27.156 -2.252 1 63.03 19 PRO B N 1
ATOM 2647 C CA . PRO B 1 19 ? 14.086 26.672 -2.523 1 63.03 19 PRO B CA 1
ATOM 2648 C C . PRO B 1 19 ? 13.055 27.797 -2.578 1 63.03 19 PRO B C 1
ATOM 2650 O O . PRO B 1 19 ? 13.211 28.812 -1.908 1 63.03 19 PRO B O 1
ATOM 2653 N N . PRO B 1 20 ? 12.211 27.781 -3.523 1 69.19 20 PRO B N 1
ATOM 2654 C CA . PRO B 1 20 ? 11.195 28.828 -3.607 1 69.19 20 PRO B CA 1
ATOM 2655 C C . PRO B 1 20 ? 10.445 29.031 -2.291 1 69.19 20 PRO B C 1
ATOM 2657 O O . PRO B 1 20 ? 10.117 28.062 -1.607 1 69.19 20 PRO B O 1
ATOM 2660 N N . LEU B 1 21 ? 10.414 30.156 -1.846 1 83.69 21 LEU B N 1
ATOM 2661 C CA . LEU B 1 21 ? 9.781 30.469 -0.571 1 83.69 21 LEU B CA 1
ATOM 2662 C C . LEU B 1 21 ? 8.273 30.688 -0.746 1 83.69 21 LEU B C 1
ATOM 2664 O O . LEU B 1 21 ? 7.527 30.672 0.231 1 83.69 21 LEU B O 1
ATOM 2668 N N . GLY B 1 22 ? 7.789 30.625 -1.905 1 92.69 22 GLY B N 1
ATOM 2669 C CA . GLY B 1 22 ? 6.363 30.797 -2.137 1 92.69 22 GLY B CA 1
ATOM 2670 C C . GLY B 1 22 ? 5.855 32.188 -1.741 1 92.69 22 GLY B C 1
ATOM 2671 O O . GLY B 1 22 ? 6.59 32.969 -1.141 1 92.69 22 GLY B O 1
ATOM 2672 N N . GLU B 1 23 ? 4.691 32.562 -2.129 1 97.25 23 GLU B N 1
ATOM 2673 C CA . GLU B 1 23 ? 4.012 33.781 -1.713 1 97.25 23 GLU B CA 1
ATOM 2674 C C . GLU B 1 23 ? 3.338 33.594 -0.355 1 97.25 23 GLU B C 1
ATOM 2676 O O . GLU B 1 23 ? 2.588 32.656 -0.149 1 97.25 23 GLU B O 1
ATOM 2681 N N . GLN B 1 24 ? 3.631 34.469 0.551 1 98.12 24 GLN B N 1
ATOM 2682 C CA . GLN B 1 24 ? 2.967 34.438 1.85 1 98.12 24 GLN B CA 1
ATOM 2683 C C . GLN B 1 24 ? 1.61 35.156 1.79 1 98.12 24 GLN B C 1
ATOM 2685 O O . GLN B 1 24 ? 1.505 36.281 1.285 1 98.12 24 GLN B O 1
ATOM 2690 N N . LYS B 1 25 ? 0.646 34.469 2.285 1 98.62 25 LYS B N 1
ATOM 2691 C CA . LYS B 1 25 ? -0.725 34.969 2.27 1 98.62 25 LYS B CA 1
ATOM 2692 C C . LYS B 1 25 ? -1.418 34.719 3.605 1 98.62 25 LYS B C 1
ATOM 2694 O O . LYS B 1 25 ? -0.914 33.938 4.441 1 98.62 25 LYS B O 1
ATOM 2699 N N . TYR B 1 26 ? -2.568 35.406 3.781 1 98.75 26 TYR B N 1
ATOM 2700 C CA . TYR B 1 26 ? -3.35 35.312 5.008 1 98.75 26 TYR B CA 1
ATOM 2701 C C . TYR B 1 26 ? -4.84 35.25 4.699 1 98.75 26 TYR B C 1
ATOM 2703 O O . TYR B 1 26 ? -5.312 35.875 3.746 1 98.75 26 TYR B O 1
ATOM 2711 N N . VAL B 1 27 ? -5.527 34.531 5.48 1 98.81 27 VAL B N 1
ATOM 2712 C CA . VAL B 1 27 ? -6.98 34.469 5.391 1 98.81 27 VAL B CA 1
ATOM 2713 C C . VAL B 1 27 ? -7.59 34.531 6.789 1 98.81 27 VAL B C 1
ATOM 2715 O O . VAL B 1 27 ? -6.965 34.094 7.762 1 98.81 27 VAL B O 1
ATOM 2718 N N . ASN B 1 28 ? -8.758 35.156 6.871 1 98.56 28 ASN B N 1
ATOM 2719 C CA . ASN B 1 28 ? -9.484 35.188 8.141 1 98.56 28 ASN B CA 1
ATOM 2720 C C . ASN B 1 28 ? -10.539 34.094 8.227 1 98.56 28 ASN B C 1
ATOM 2722 O O . ASN B 1 28 ? -11.328 33.906 7.301 1 98.56 28 ASN B O 1
ATOM 2726 N N . ASN B 1 29 ? -10.461 33.312 9.234 1 98.19 29 ASN B N 1
ATOM 2727 C CA . ASN B 1 29 ? -11.484 32.312 9.555 1 98.19 29 ASN B CA 1
ATOM 2728 C C . ASN B 1 29 ? -12.086 32.562 10.938 1 98.19 29 ASN B C 1
ATOM 2730 O O . ASN B 1 29 ? -11.523 32.125 11.945 1 98.19 29 ASN B O 1
ATOM 2734 N N . ALA B 1 30 ? -13.32 33.25 10.93 1 96.56 30 ALA B N 1
ATOM 2735 C CA . ALA B 1 30 ? -14.062 33.5 12.164 1 96.56 30 ALA B CA 1
ATOM 2736 C C . ALA B 1 30 ? -13.203 34.25 13.18 1 96.56 30 ALA B C 1
ATOM 2738 O O . ALA B 1 30 ? -13.117 33.875 14.344 1 96.56 30 ALA B O 1
ATOM 2739 N N . GLY B 1 31 ? -12.453 35.188 12.742 1 97.69 31 GLY B N 1
ATOM 2740 C CA . GLY B 1 31 ? -11.703 36.062 13.633 1 97.69 31 GLY B CA 1
ATOM 2741 C C . GLY B 1 31 ? -10.266 35.594 13.844 1 97.69 31 GLY B C 1
ATOM 2742 O O . GLY B 1 31 ? -9.492 36.281 14.508 1 97.69 31 GLY B O 1
ATOM 2743 N N . VAL B 1 32 ? -9.883 34.5 13.352 1 98.31 32 VAL B N 1
ATOM 2744 C CA . VAL B 1 32 ? -8.523 33.969 13.461 1 98.31 32 VAL B CA 1
ATOM 2745 C C . VAL B 1 32 ? -7.809 34.094 12.125 1 98.31 32 VAL B C 1
ATOM 2747 O O . VAL B 1 32 ? -8.289 33.594 11.102 1 98.31 32 VAL B O 1
ATOM 2750 N N . THR B 1 33 ? -6.645 34.781 12.125 1 98.75 33 THR B N 1
ATOM 2751 C CA . THR B 1 33 ? -5.863 34.938 10.906 1 98.75 33 THR B CA 1
ATOM 2752 C C . THR B 1 33 ? -4.973 33.719 10.672 1 98.75 33 THR B C 1
ATOM 2754 O O . THR B 1 33 ? -4.16 33.375 11.531 1 98.75 33 THR B O 1
ATOM 2757 N N . ILE B 1 34 ? -5.152 33.125 9.516 1 98.88 34 ILE B N 1
ATOM 2758 C CA . ILE B 1 34 ? -4.387 31.922 9.156 1 98.88 34 ILE B CA 1
ATOM 2759 C C . ILE B 1 34 ? -3.406 32.25 8.039 1 98.88 34 ILE B C 1
ATOM 2761 O O . ILE B 1 34 ? -3.803 32.781 6.98 1 98.88 34 ILE B O 1
ATOM 2765 N N . HIS B 1 35 ? -2.137 31.984 8.289 1 98.88 35 HIS B N 1
ATOM 2766 C CA . HIS B 1 35 ? -1.072 32.156 7.305 1 98.88 35 HIS B CA 1
ATOM 2767 C C . HIS B 1 35 ? -0.944 30.922 6.418 1 98.88 35 HIS B C 1
ATOM 2769 O O . HIS B 1 35 ? -1.16 29.797 6.879 1 98.88 35 HIS B O 1
ATOM 2775 N N . TYR B 1 36 ? -0.632 31.125 5.145 1 98.81 36 TYR B N 1
ATOM 2776 C CA . TYR B 1 36 ? -0.25 30.031 4.25 1 98.81 36 TYR B CA 1
ATOM 2777 C C . TYR B 1 36 ? 0.69 30.531 3.158 1 98.81 36 TYR B C 1
ATOM 2779 O O . TYR B 1 36 ? 0.816 31.75 2.943 1 98.81 36 TYR B O 1
ATOM 2787 N N . ARG B 1 37 ? 1.365 29.625 2.609 1 98.62 37 ARG B N 1
ATOM 2788 C CA . ARG B 1 37 ? 2.189 29.922 1.441 1 98.62 37 ARG B CA 1
ATOM 2789 C C . ARG B 1 37 ? 1.589 29.312 0.181 1 98.62 37 ARG B C 1
ATOM 2791 O O . ARG B 1 37 ? 1.054 28.203 0.221 1 98.62 37 ARG B O 1
ATOM 2798 N N . LYS B 1 38 ? 1.73 30.031 -0.862 1 98.5 38 LYS B N 1
ATOM 2799 C CA . LYS B 1 38 ? 1.308 29.531 -2.172 1 98.5 38 LYS B CA 1
ATOM 2800 C C . LYS B 1 38 ? 2.486 29.469 -3.141 1 98.5 38 LYS B C 1
ATOM 2802 O O . LYS B 1 38 ? 3.248 30.438 -3.264 1 98.5 38 LYS B O 1
ATOM 2807 N N . TYR B 1 39 ? 2.666 28.344 -3.725 1 97.94 39 TYR B N 1
ATOM 2808 C CA . TYR B 1 39 ? 3.598 28.109 -4.824 1 97.94 39 TYR B CA 1
ATOM 2809 C C . TYR B 1 39 ? 2.852 27.891 -6.137 1 97.94 39 TYR B C 1
ATOM 2811 O O . TYR B 1 39 ? 2.369 26.797 -6.41 1 97.94 39 TYR B O 1
ATOM 2819 N N . ALA B 1 40 ? 2.801 28.953 -6.945 1 96.31 40 ALA B N 1
ATOM 2820 C CA . ALA B 1 40 ? 1.963 28.938 -8.141 1 96.31 40 ALA B CA 1
ATOM 2821 C C . ALA B 1 40 ? 2.643 28.188 -9.281 1 96.31 40 ALA B C 1
ATOM 2823 O O . ALA B 1 40 ? 3.855 28.312 -9.469 1 96.31 40 ALA B O 1
ATOM 2824 N N . HIS B 1 41 ? 1.857 27.438 -9.898 1 95.75 41 HIS B N 1
ATOM 2825 C CA . HIS B 1 41 ? 2.299 26.859 -11.156 1 95.75 41 HIS B CA 1
ATOM 2826 C C . HIS B 1 41 ? 2.213 27.875 -12.297 1 95.75 41 HIS B C 1
ATOM 2828 O O . HIS B 1 41 ? 1.447 28.844 -12.211 1 95.75 41 HIS B O 1
ATOM 2834 N N . ARG B 1 42 ? 2.967 27.578 -13.344 1 94.5 42 ARG B N 1
ATOM 2835 C CA . ARG B 1 42 ? 2.959 28.469 -14.5 1 94.5 42 ARG B CA 1
ATOM 2836 C C . ARG B 1 42 ? 1.577 28.516 -15.141 1 94.5 42 ARG B C 1
ATOM 2838 O O . ARG B 1 42 ? 1.169 29.562 -15.672 1 94.5 42 ARG B O 1
ATOM 2845 N N . GLU B 1 43 ? 0.934 27.391 -15.141 1 96.38 43 GLU B N 1
ATOM 2846 C CA . GLU B 1 43 ? -0.453 27.312 -15.586 1 96.38 43 GLU B CA 1
ATOM 2847 C C . GLU B 1 43 ? -1.419 27.391 -14.414 1 96.38 43 GLU B C 1
ATOM 2849 O O . GLU B 1 43 ? -1.524 26.438 -13.625 1 96.38 43 GLU B O 1
ATOM 2854 N N . PRO B 1 44 ? -2.154 28.453 -14.336 1 93.31 44 PRO B N 1
ATOM 2855 C CA . PRO B 1 44 ? -3.045 28.641 -13.18 1 93.31 44 PRO B CA 1
ATOM 2856 C C . PRO B 1 44 ? -4.09 27.531 -13.07 1 93.31 44 PRO B C 1
ATOM 2858 O O . PRO B 1 44 ? -4.602 27.266 -11.977 1 93.31 44 PRO B O 1
ATOM 2861 N N . SER B 1 45 ? -4.332 26.875 -14.195 1 96 45 SER B N 1
ATOM 2862 C CA . SER B 1 45 ? -5.363 25.844 -14.203 1 96 45 SER B CA 1
ATOM 2863 C C . SER B 1 45 ? -4.812 24.5 -13.734 1 96 45 SER B C 1
ATOM 2865 O O . SER B 1 45 ? -5.562 23.531 -13.57 1 96 45 SER B O 1
ATOM 2867 N N . ALA B 1 46 ? -3.525 24.453 -13.492 1 97.75 46 ALA B N 1
ATOM 2868 C CA . ALA B 1 46 ? -2.945 23.234 -12.961 1 97.75 46 ALA B CA 1
ATOM 2869 C C . ALA B 1 46 ? -3.607 22.828 -11.648 1 97.75 46 ALA B C 1
ATOM 2871 O O . ALA B 1 46 ? -4.043 23.688 -10.883 1 97.75 46 ALA B O 1
ATOM 2872 N N . PRO B 1 47 ? -3.699 21.531 -11.398 1 98.25 47 PRO B N 1
ATOM 2873 C CA . PRO B 1 47 ? -4.34 21.078 -10.164 1 98.25 47 PRO B CA 1
ATOM 2874 C C . PRO B 1 47 ? -3.604 21.531 -8.906 1 98.25 47 PRO B C 1
ATOM 2876 O O . PRO B 1 47 ? -2.463 22 -8.992 1 98.25 47 PRO B O 1
ATOM 2879 N N . TYR B 1 48 ? -4.254 21.484 -7.762 1 98.75 48 TYR B N 1
ATOM 2880 C CA . TYR B 1 48 ? -3.713 21.984 -6.5 1 98.75 48 TYR B CA 1
ATOM 2881 C C . TYR B 1 48 ? -3.373 20.828 -5.562 1 98.75 48 TYR B C 1
ATOM 2883 O O . TYR B 1 48 ? -4.129 19.859 -5.457 1 98.75 48 TYR B O 1
ATOM 2891 N N . ILE B 1 49 ? -2.232 20.922 -4.965 1 98.88 49 ILE B N 1
ATOM 2892 C CA . ILE B 1 49 ? -1.911 20.125 -3.785 1 98.88 49 ILE B CA 1
ATOM 2893 C C . ILE B 1 49 ? -1.916 21.016 -2.543 1 98.88 49 ILE B C 1
ATOM 2895 O O . ILE B 1 49 ? -1.405 22.141 -2.572 1 98.88 49 ILE B O 1
ATOM 2899 N N . LEU B 1 50 ? -2.512 20.625 -1.493 1 98.94 50 LEU B N 1
ATOM 2900 C CA . LEU B 1 50 ? -2.375 21.234 -0.177 1 98.94 50 LEU B CA 1
ATOM 2901 C C . LEU B 1 50 ? -1.618 20.312 0.776 1 98.94 50 LEU B C 1
ATOM 2903 O O . LEU B 1 50 ? -2.023 19.172 0.995 1 98.94 50 LEU B O 1
ATOM 2907 N N . PHE B 1 51 ? -0.477 20.766 1.271 1 98.88 51 PHE B N 1
ATOM 2908 C CA . PHE B 1 51 ? 0.342 20.062 2.252 1 98.88 51 PHE B CA 1
ATOM 2909 C C . PHE B 1 51 ? 0.107 20.625 3.65 1 98.88 51 PHE B C 1
ATOM 2911 O O . PHE B 1 51 ? 0.384 21.797 3.91 1 98.88 51 PHE B O 1
ATOM 2918 N N . GLN B 1 52 ? -0.305 19.781 4.523 1 98.88 52 GLN B N 1
ATOM 2919 C CA . GLN B 1 52 ? -0.555 20.234 5.891 1 98.88 52 GLN B CA 1
ATOM 2920 C C . GLN B 1 52 ? 0.46 19.625 6.859 1 98.88 52 GLN B C 1
ATOM 2922 O O . GLN B 1 52 ? 0.542 18.406 7 1 98.88 52 GLN B O 1
ATOM 2927 N N . HIS B 1 53 ? 1.244 20.453 7.547 1 98.75 53 HIS B N 1
ATOM 2928 C CA . HIS B 1 53 ? 2.256 20.031 8.508 1 98.75 53 HIS B CA 1
ATOM 2929 C C . HIS B 1 53 ? 1.625 19.656 9.844 1 98.75 53 HIS B C 1
ATOM 2931 O O . HIS B 1 53 ? 0.451 19.953 10.086 1 98.75 53 HIS B O 1
ATOM 2937 N N . GLY B 1 54 ? 2.473 18.938 10.703 1 97.75 54 GLY B N 1
ATOM 2938 C CA . GLY B 1 54 ? 2.098 18.625 12.07 1 97.75 54 GLY B CA 1
ATOM 2939 C C . GLY B 1 54 ? 3.021 19.25 13.102 1 97.75 54 GLY B C 1
ATOM 2940 O O . GLY B 1 54 ? 3.428 20.406 12.953 1 97.75 54 GLY B O 1
ATOM 2941 N N . PHE B 1 55 ? 3.215 18.531 14.211 1 97.25 55 PHE B N 1
ATOM 2942 C CA . PHE B 1 55 ? 4.051 19 15.312 1 97.25 55 PHE B CA 1
ATOM 2943 C C . PHE B 1 55 ? 5.078 17.938 15.695 1 97.25 55 PHE B C 1
ATOM 2945 O O . PHE B 1 55 ? 4.754 16.75 15.789 1 97.25 55 PHE B O 1
ATOM 2952 N N . PRO B 1 56 ? 6.184 18.438 15.93 1 97.62 56 PRO B N 1
ATOM 2953 C CA . PRO B 1 56 ? 6.777 19.766 15.742 1 97.62 56 PRO B CA 1
ATOM 2954 C C . PRO B 1 56 ? 7.238 20 14.305 1 97.62 56 PRO B C 1
ATOM 2956 O O . PRO B 1 56 ? 8.016 19.219 13.766 1 97.62 56 PRO B O 1
ATOM 2959 N N . ASP B 1 57 ? 6.719 20.969 13.742 1 98.12 57 ASP B N 1
ATOM 2960 C CA . ASP B 1 57 ? 7.094 21.312 12.375 1 98.12 57 ASP B CA 1
ATOM 2961 C C . ASP B 1 57 ? 6.566 22.703 11.992 1 98.12 57 ASP B C 1
ATOM 2963 O O . ASP B 1 57 ? 6.219 23.5 12.859 1 98.12 57 ASP B O 1
ATOM 2967 N N . GLN B 1 58 ? 6.645 23.094 10.742 1 97.88 58 GLN B N 1
ATOM 2968 C CA . GLN B 1 58 ? 6.145 24.344 10.18 1 97.88 58 GLN B CA 1
ATOM 2969 C C . GLN B 1 58 ? 5.785 24.172 8.703 1 97.88 58 GLN B C 1
ATOM 2971 O O . GLN B 1 58 ? 6.051 23.125 8.109 1 97.88 58 GLN B O 1
ATOM 2976 N N . GLU B 1 59 ? 5.152 25.203 8.148 1 97.75 59 GLU B N 1
ATOM 2977 C CA . GLU B 1 59 ? 4.586 25.109 6.809 1 97.75 59 GLU B CA 1
ATOM 2978 C C . GLU B 1 59 ? 5.684 24.969 5.758 1 97.75 59 GLU B C 1
ATOM 2980 O O . GLU B 1 59 ? 5.418 24.516 4.637 1 97.75 59 GLU B O 1
ATOM 2985 N N . THR B 1 60 ? 6.984 25.281 6.031 1 97.31 60 THR B N 1
ATOM 2986 C CA . THR B 1 60 ? 8.07 25.234 5.062 1 97.31 60 THR B CA 1
ATOM 2987 C C . THR B 1 60 ? 8.773 23.875 5.086 1 97.31 60 THR B C 1
ATOM 2989 O O . THR B 1 60 ? 9.781 23.688 4.406 1 97.31 60 THR B O 1
ATOM 2992 N N . THR B 1 61 ? 8.266 22.922 5.855 1 97.81 61 THR B N 1
ATOM 2993 C CA . THR B 1 61 ? 8.883 21.594 5.965 1 97.81 61 THR B CA 1
ATOM 2994 C C . THR B 1 61 ? 8.938 20.906 4.605 1 97.81 61 THR B C 1
ATOM 2996 O O . THR B 1 61 ? 9.812 20.078 4.359 1 97.81 61 THR B O 1
ATOM 2999 N N . TRP B 1 62 ? 8.141 21.328 3.725 1 97.94 62 TRP B N 1
ATOM 3000 C CA . TRP B 1 62 ? 7.992 20.719 2.412 1 97.94 62 TRP B CA 1
ATOM 3001 C C . TRP B 1 62 ? 8.914 21.375 1.393 1 97.94 62 TRP B C 1
ATOM 3003 O O . TRP B 1 62 ? 9.055 20.891 0.269 1 97.94 62 TRP B O 1
ATOM 3013 N N . ASN B 1 63 ? 9.586 22.469 1.733 1 96.81 63 ASN B N 1
ATOM 3014 C CA . ASN B 1 63 ? 10.289 23.328 0.786 1 96.81 63 ASN B CA 1
ATOM 3015 C C . ASN B 1 63 ? 11.523 22.625 0.205 1 96.81 63 ASN B C 1
ATOM 3017 O O . ASN B 1 63 ? 11.875 22.859 -0.953 1 96.81 63 ASN B O 1
ATOM 3021 N N . ASP B 1 64 ? 12.117 21.75 1.002 1 95.5 64 ASP B N 1
ATOM 3022 C CA . ASP B 1 64 ? 13.406 21.219 0.603 1 95.5 64 ASP B CA 1
ATOM 3023 C C . ASP B 1 64 ? 13.25 20.156 -0.486 1 95.5 64 ASP B C 1
ATOM 3025 O O . ASP B 1 64 ? 14.062 20.078 -1.41 1 95.5 64 ASP B O 1
ATOM 3029 N N . TYR B 1 65 ? 12.164 19.375 -0.337 1 97 65 TYR B N 1
ATOM 3030 C CA . TYR B 1 65 ? 12.203 18.156 -1.142 1 97 65 TYR B CA 1
ATOM 3031 C C . TYR B 1 65 ? 10.922 17.984 -1.943 1 97 65 TYR B C 1
ATOM 3033 O O . TYR B 1 65 ? 10.945 17.453 -3.057 1 97 65 TYR B O 1
ATOM 3041 N N . GLN B 1 66 ? 9.773 18.422 -1.474 1 98.25 66 GLN B N 1
ATOM 3042 C CA . GLN B 1 66 ? 8.492 18.203 -2.139 1 98.25 66 GLN B CA 1
ATOM 3043 C C . GLN B 1 66 ? 8.164 19.344 -3.09 1 98.25 66 GLN B C 1
ATOM 3045 O O . GLN B 1 66 ? 7.762 19.125 -4.234 1 98.25 66 GLN B O 1
ATOM 3050 N N . ILE B 1 67 ? 8.367 20.609 -2.641 1 98 67 ILE B N 1
ATOM 3051 C CA . ILE B 1 67 ? 7.961 21.766 -3.412 1 98 67 ILE B CA 1
ATOM 3052 C C . ILE B 1 67 ? 8.719 21.812 -4.738 1 98 67 ILE B C 1
ATOM 3054 O O . ILE B 1 67 ? 8.117 21.969 -5.801 1 98 67 ILE B O 1
ATOM 3058 N N . PRO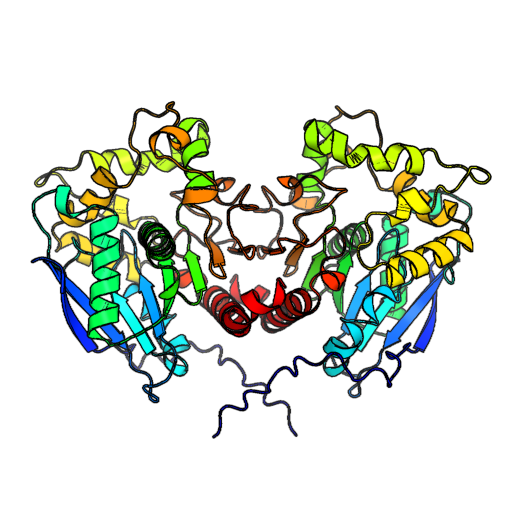 B 1 68 ? 10.07 21.609 -4.766 1 96.5 68 PRO B N 1
ATOM 3059 C CA . PRO B 1 68 ? 10.789 21.672 -6.039 1 96.5 68 PRO B CA 1
ATOM 3060 C C . PRO B 1 68 ? 10.289 20.641 -7.051 1 96.5 68 PRO B C 1
ATOM 3062 O O . PRO B 1 68 ? 10.344 20.891 -8.258 1 96.5 68 PRO B O 1
ATOM 3065 N N . VAL B 1 69 ? 9.75 19.562 -6.559 1 96.5 69 VAL B N 1
ATOM 3066 C CA . VAL B 1 69 ? 9.328 18.484 -7.441 1 96.5 69 VAL B CA 1
ATOM 3067 C C . VAL B 1 69 ? 7.879 18.703 -7.875 1 96.5 69 VAL B C 1
ATOM 3069 O O . VAL B 1 69 ? 7.574 18.703 -9.07 1 96.5 69 VAL B O 1
ATOM 3072 N N . PHE B 1 70 ? 7.02 18.984 -6.996 1 98.06 70 PHE B N 1
ATOM 3073 C CA . PHE B 1 70 ? 5.59 18.953 -7.27 1 98.06 70 PHE B CA 1
ATOM 3074 C C . PHE B 1 70 ? 5.125 20.281 -7.863 1 98.06 70 PHE B C 1
ATOM 3076 O O . PHE B 1 70 ? 4.105 20.328 -8.555 1 98.06 70 PHE B O 1
ATOM 3083 N N . SER B 1 71 ? 5.836 21.375 -7.629 1 96.81 71 SER B N 1
ATOM 3084 C CA . SER B 1 71 ? 5.434 22.672 -8.164 1 96.81 71 SER B CA 1
ATOM 3085 C C . SER B 1 71 ? 5.582 22.719 -9.68 1 96.81 71 SER B C 1
ATOM 3087 O O . SER B 1 71 ? 5.07 23.625 -10.336 1 96.81 71 SER B O 1
ATOM 3089 N N . ARG B 1 72 ? 6.223 21.75 -10.242 1 95.81 72 ARG B N 1
ATOM 3090 C CA . ARG B 1 72 ? 6.367 21.656 -11.688 1 95.81 72 ARG B CA 1
ATOM 3091 C C . ARG B 1 72 ? 5.051 21.25 -12.344 1 95.81 72 ARG B C 1
ATOM 3093 O O . ARG B 1 72 ? 4.84 21.5 -13.531 1 95.81 72 ARG B O 1
ATOM 3100 N N . HIS B 1 73 ? 4.176 20.672 -11.547 1 97.38 73 HIS B N 1
ATOM 3101 C CA . HIS B 1 73 ? 2.973 20.109 -12.148 1 97.38 73 HIS B CA 1
ATOM 3102 C C . HIS B 1 73 ? 1.722 20.578 -11.414 1 97.38 73 HIS B C 1
ATOM 3104 O O . HIS B 1 73 ? 0.605 20.406 -11.906 1 97.38 73 HIS B O 1
ATOM 3110 N N . TYR B 1 74 ? 1.937 21.203 -10.258 1 98.31 74 TYR B N 1
ATOM 3111 C CA . TYR B 1 74 ? 0.807 21.562 -9.398 1 98.31 74 TYR B CA 1
ATOM 3112 C C . TYR B 1 74 ? 0.958 22.969 -8.836 1 98.31 74 TYR B C 1
ATOM 3114 O O . TYR B 1 74 ? 2.076 23.438 -8.641 1 98.31 74 TYR B O 1
ATOM 3122 N N . ASN B 1 75 ? -0.179 23.641 -8.664 1 98.56 75 ASN B N 1
ATOM 3123 C CA . ASN B 1 75 ? -0.219 24.672 -7.641 1 98.56 75 ASN B CA 1
ATOM 3124 C C . ASN B 1 75 ? -0.143 24.094 -6.238 1 98.56 75 ASN B C 1
ATOM 3126 O O . ASN B 1 75 ? -0.759 23.062 -5.961 1 98.56 75 ASN B O 1
ATOM 3130 N N . ILE B 1 76 ? 0.632 24.734 -5.383 1 98.75 76 ILE B N 1
ATOM 3131 C CA . ILE B 1 76 ? 0.796 24.141 -4.059 1 98.75 76 ILE B CA 1
ATOM 3132 C C . ILE B 1 76 ? 0.451 25.172 -2.984 1 98.75 76 ILE B C 1
ATOM 3134 O O . ILE B 1 76 ? 0.826 26.344 -3.096 1 98.75 76 ILE B O 1
ATOM 3138 N N . ILE B 1 77 ? -0.28 24.734 -2.004 1 98.81 77 ILE B N 1
ATOM 3139 C CA . ILE B 1 77 ? -0.597 25.531 -0.817 1 98.81 77 ILE B CA 1
ATOM 3140 C C . ILE B 1 77 ? -0.072 24.812 0.428 1 98.81 77 ILE B C 1
ATOM 3142 O O . ILE B 1 77 ? -0.241 23.60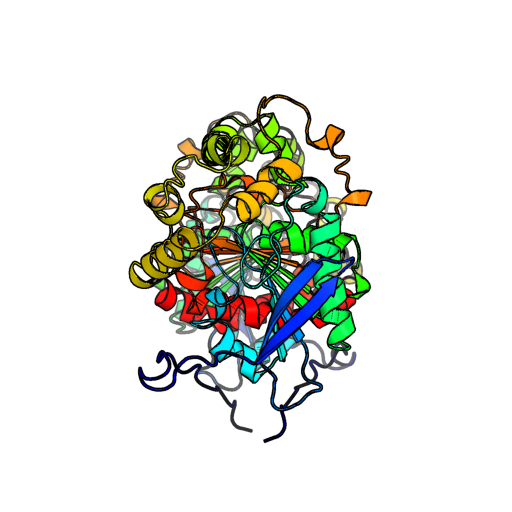9 0.576 1 98.81 77 ILE B O 1
ATOM 3146 N N . THR B 1 78 ? 0.584 25.531 1.277 1 98.81 78 THR B N 1
ATOM 3147 C CA . THR B 1 78 ? 1.03 25 2.561 1 98.81 78 THR B CA 1
ATOM 3148 C C . THR B 1 78 ? 0.55 25.891 3.709 1 98.81 78 THR B C 1
ATOM 3150 O O . THR B 1 78 ? 1.182 26.891 4.031 1 98.81 78 THR B O 1
ATOM 3153 N N . PRO B 1 79 ? -0.467 25.5 4.383 1 98.88 79 PRO B N 1
ATOM 3154 C CA . PRO B 1 79 ? -0.983 26.281 5.512 1 98.88 79 PRO B CA 1
ATOM 3155 C C . PRO B 1 79 ? -0.087 26.203 6.746 1 98.88 79 PRO B C 1
ATOM 3157 O O . PRO B 1 79 ? 0.504 25.141 7.012 1 98.88 79 PRO B O 1
ATOM 3160 N N . THR B 1 80 ? -0.039 27.281 7.426 1 98.75 80 THR B N 1
ATOM 3161 C CA . THR B 1 80 ? 0.472 27.281 8.797 1 98.75 80 THR B CA 1
ATOM 3162 C C . THR B 1 80 ? -0.662 27.094 9.797 1 98.75 80 THR B C 1
ATOM 3164 O O . THR B 1 80 ? -1.577 27.922 9.875 1 98.75 80 THR B O 1
ATOM 3167 N N . LEU B 1 81 ? -0.59 26.078 10.562 1 98.56 81 LEU B N 1
ATOM 3168 C CA . LEU B 1 81 ? -1.665 25.734 11.492 1 98.56 81 LEU B CA 1
ATOM 3169 C C . LEU B 1 81 ? -1.903 26.875 12.477 1 98.56 81 LEU B C 1
ATOM 3171 O O . LEU B 1 81 ? -0.957 27.547 12.906 1 98.56 81 LEU B O 1
ATOM 3175 N N . ARG B 1 82 ? -3.229 27.141 12.852 1 98.38 82 ARG B N 1
ATOM 3176 C CA . ARG B 1 82 ? -3.475 27.984 14.023 1 98.38 82 ARG B CA 1
ATOM 3177 C C . ARG B 1 82 ? -2.654 27.516 15.219 1 98.38 82 ARG B C 1
ATOM 3179 O O . ARG B 1 82 ? -2.41 26.312 15.383 1 98.38 82 ARG B O 1
ATOM 3186 N N . GLY B 1 83 ? -2.193 28.484 15.961 1 97.5 83 GLY B N 1
ATOM 3187 C CA . GLY B 1 83 ? -1.309 28.141 17.062 1 97.5 83 GLY B CA 1
ATOM 3188 C C . GLY B 1 83 ? 0.16 28.188 16.688 1 97.5 83 GLY B C 1
ATOM 3189 O O . GLY B 1 83 ? 1.031 28.188 17.562 1 97.5 83 GLY B O 1
ATOM 3190 N N . PHE B 1 84 ? 0.429 28.234 15.406 1 98.31 84 PHE B N 1
ATOM 3191 C CA . PHE B 1 84 ? 1.785 28.328 14.875 1 98.31 84 PHE B CA 1
ATOM 3192 C C . PHE B 1 84 ? 2.012 29.688 14.219 1 98.31 84 PHE B C 1
ATOM 3194 O O . PHE B 1 84 ? 1.367 30 13.219 1 98.31 84 PHE B O 1
ATOM 3201 N N . PRO B 1 85 ? 2.85 30.5 14.766 1 97.88 85 PRO B N 1
ATOM 3202 C CA . PRO B 1 85 ? 3.15 31.734 14.039 1 97.88 85 PRO B CA 1
ATOM 3203 C C . PRO B 1 85 ? 3.705 31.469 12.641 1 97.88 85 PRO B C 1
ATOM 3205 O O . PRO B 1 85 ? 4.426 30.484 12.43 1 97.88 85 PRO B O 1
ATOM 3208 N N . PRO B 1 86 ? 3.303 32.281 11.562 1 97.94 86 PRO B N 1
ATOM 3209 C CA . PRO B 1 86 ? 2.688 33.594 11.758 1 97.94 86 PRO B CA 1
ATOM 3210 C C . PRO B 1 86 ? 1.162 33.531 11.805 1 97.94 86 PRO B C 1
ATOM 3212 O O . PRO B 1 86 ? 0.497 34.562 11.789 1 97.94 86 PRO B O 1
ATOM 3215 N N . SER B 1 87 ? 0.568 32.281 11.789 1 98.75 87 SER B N 1
ATOM 3216 C CA . SER B 1 87 ? -0.859 32.219 12.086 1 98.75 87 SER B CA 1
ATOM 3217 C C . SER B 1 87 ? -1.153 32.688 13.508 1 98.75 87 SER B C 1
ATOM 3219 O O . SER B 1 87 ? -0.262 32.719 14.359 1 98.75 87 SER B O 1
ATOM 3221 N N . ASP B 1 88 ? -2.402 33.062 13.734 1 98.5 88 ASP B N 1
ATOM 3222 C CA . ASP B 1 88 ? -2.82 33.531 15.055 1 98.5 88 ASP B CA 1
ATOM 3223 C C . ASP B 1 88 ? -2.682 32.406 16.078 1 98.5 88 ASP B C 1
ATOM 3225 O O . ASP B 1 88 ? -2.74 31.219 15.734 1 98.5 88 ASP B O 1
ATOM 3229 N N . ILE B 1 89 ? -2.496 32.812 17.281 1 97.44 89 ILE B N 1
ATOM 3230 C CA . ILE B 1 89 ? -2.439 31.906 18.438 1 97.44 89 ILE B CA 1
ATOM 3231 C C . ILE B 1 89 ? -3.553 32.281 19.422 1 97.44 89 ILE B C 1
ATOM 3233 O O . ILE B 1 89 ? -3.289 32.844 20.484 1 97.44 89 ILE B O 1
ATOM 3237 N N . PRO B 1 90 ? -4.754 31.922 19.078 1 95.88 90 PRO B N 1
ATOM 3238 C CA . PRO B 1 90 ? -5.848 32.25 20 1 95.88 90 PRO B CA 1
ATOM 3239 C C . PRO B 1 90 ? -5.602 31.703 21.422 1 95.88 90 PRO B C 1
ATOM 3241 O O . PRO B 1 90 ? -5.074 30.609 21.578 1 95.88 90 PRO B O 1
ATOM 3244 N N . PRO B 1 91 ? -6.031 32.469 22.422 1 91.88 91 PRO B N 1
ATOM 3245 C CA . PRO B 1 91 ? -5.707 32.062 23.781 1 91.88 91 PRO B CA 1
ATOM 3246 C C . PRO B 1 91 ? -6.621 30.938 24.312 1 91.88 91 PRO B C 1
ATOM 3248 O O . PRO B 1 91 ? -6.223 30.172 25.188 1 91.88 91 PRO B O 1
ATOM 3251 N N . ASP B 1 92 ? -7.797 30.828 23.781 1 93.31 92 ASP B N 1
ATOM 3252 C CA . ASP B 1 92 ? -8.773 29.875 24.312 1 93.31 92 ASP B CA 1
ATOM 3253 C C . ASP B 1 92 ? -8.609 28.5 23.688 1 93.31 92 ASP B C 1
ATOM 3255 O O . ASP B 1 92 ? -8.617 28.375 22.453 1 93.31 92 ASP B O 1
ATOM 3259 N N . THR B 1 93 ? -8.516 27.547 24.516 1 92.44 93 THR B N 1
ATOM 3260 C CA . THR B 1 93 ? -8.359 26.156 24.062 1 92.44 93 THR B CA 1
ATOM 3261 C C . THR B 1 93 ? -9.523 25.75 23.172 1 92.44 93 THR B C 1
ATOM 3263 O O . THR B 1 93 ? -9.359 24.906 22.281 1 92.44 93 THR B O 1
ATOM 3266 N N . SER B 1 94 ? -10.695 26.344 23.297 1 93.62 94 SER B N 1
ATOM 3267 C CA . SER B 1 94 ? -11.883 26.016 22.516 1 93.62 94 SER B CA 1
ATOM 3268 C C . SER B 1 94 ? -11.734 26.438 21.062 1 93.62 94 SER B C 1
ATOM 3270 O O . SER B 1 94 ? -12.516 26.016 20.203 1 93.62 94 SER B O 1
ATOM 3272 N N . ASP B 1 95 ? -10.688 27.141 20.75 1 96 95 ASP B N 1
ATOM 3273 C CA . ASP B 1 95 ? -10.438 27.594 19.391 1 96 95 ASP B CA 1
ATOM 3274 C C . ASP B 1 95 ? -9.633 26.562 18.594 1 96 95 ASP B C 1
ATOM 3276 O O . ASP B 1 95 ? -9.359 26.766 17.422 1 96 95 ASP B O 1
ATOM 3280 N N . TYR B 1 96 ? -9.32 25.469 19.25 1 96.38 96 TYR B N 1
ATOM 3281 C CA . TYR B 1 96 ? -8.438 24.484 18.625 1 96.38 96 TYR B CA 1
ATOM 3282 C C . TYR B 1 96 ? -9.172 23.172 18.391 1 96.38 96 TYR B C 1
ATOM 3284 O O . TYR B 1 96 ? -8.586 22.094 18.562 1 96.38 96 TYR B O 1
ATOM 3292 N N . THR B 1 97 ? -10.453 23.219 18.047 1 94.56 97 THR B N 1
ATOM 3293 C CA . THR B 1 97 ? -11.234 22.031 17.734 1 94.56 97 THR B CA 1
ATOM 3294 C C . THR B 1 97 ? -10.906 21.516 16.344 1 94.56 97 THR B C 1
ATOM 3296 O O . THR B 1 97 ? -10.383 22.25 15.508 1 94.56 97 THR B O 1
ATOM 3299 N N . GLY B 1 98 ? -11.219 20.25 16.141 1 93.94 98 GLY B N 1
ATOM 3300 C CA . GLY B 1 98 ? -11.086 19.688 14.797 1 93.94 98 GLY B CA 1
ATOM 3301 C C . GLY B 1 98 ? -11.828 20.484 13.742 1 93.94 98 GLY B C 1
ATOM 3302 O O . GLY B 1 98 ? -11.328 20.688 12.633 1 93.94 98 GLY B O 1
ATOM 3303 N N . THR B 1 99 ? -12.953 20.953 14.094 1 95.5 99 THR B N 1
ATOM 3304 C CA . THR B 1 99 ? -13.773 21.75 13.18 1 95.5 99 THR B CA 1
ATOM 3305 C C . THR B 1 99 ? -13.078 23.062 12.828 1 95.5 99 THR B C 1
ATOM 3307 O O . THR B 1 99 ? -13.102 23.484 11.68 1 95.5 99 THR B O 1
ATOM 3310 N N . ALA B 1 100 ? -12.461 23.672 13.812 1 97.12 100 ALA B N 1
ATOM 3311 C CA . ALA B 1 100 ? -11.75 24.922 13.562 1 97.12 100 ALA B CA 1
ATOM 3312 C C . ALA B 1 100 ? -10.617 24.734 12.562 1 97.12 100 ALA B C 1
ATOM 3314 O O . ALA B 1 100 ? -10.453 25.516 11.633 1 97.12 100 ALA B O 1
ATOM 3315 N N . TYR B 1 101 ? -9.867 23.656 12.758 1 97.5 101 TYR B N 1
ATOM 3316 C CA . TYR B 1 101 ? -8.773 23.375 11.844 1 97.5 101 TYR B CA 1
ATOM 3317 C C . TYR B 1 101 ? -9.297 23.094 10.438 1 97.5 101 TYR B C 1
ATOM 3319 O O . TYR B 1 101 ? -8.719 23.547 9.453 1 97.5 101 TYR B O 1
ATOM 3327 N N . ALA B 1 102 ? -10.375 22.328 10.336 1 97.62 102 ALA B N 1
ATOM 3328 C CA . ALA B 1 102 ? -10.953 21.984 9.039 1 97.62 102 ALA B CA 1
ATOM 3329 C C . ALA B 1 102 ? -11.43 23.234 8.305 1 97.62 102 ALA B C 1
ATOM 3331 O O . ALA B 1 102 ? -11.195 23.391 7.105 1 97.62 102 ALA B O 1
ATOM 3332 N N . THR B 1 103 ? -12.062 24.125 9.047 1 98.5 103 THR B N 1
ATOM 3333 C CA . THR B 1 103 ? -12.602 25.328 8.406 1 98.5 103 THR B CA 1
ATOM 3334 C C . THR B 1 103 ? -11.484 26.297 8.047 1 98.5 103 THR B C 1
ATOM 3336 O O . THR B 1 103 ? -11.648 27.141 7.16 1 98.5 103 THR B O 1
ATOM 3339 N N . ASP B 1 104 ? -10.328 26.234 8.727 1 98.81 104 ASP B N 1
ATOM 3340 C CA . ASP B 1 104 ? -9.156 26.984 8.273 1 98.81 104 ASP B CA 1
ATOM 3341 C C . ASP B 1 104 ? -8.773 26.578 6.848 1 98.81 104 ASP B C 1
ATOM 3343 O O . ASP B 1 104 ? -8.531 27.453 6 1 98.81 104 ASP B O 1
ATOM 3347 N N . MET B 1 105 ? -8.688 25.281 6.598 1 98.81 105 MET B N 1
ATOM 3348 C CA . MET B 1 105 ? -8.352 24.781 5.262 1 98.81 105 MET B CA 1
ATOM 3349 C C . MET B 1 105 ? -9.406 25.219 4.246 1 98.81 105 MET B C 1
ATOM 3351 O O . MET B 1 105 ? -9.07 25.625 3.133 1 98.81 105 MET B O 1
ATOM 3355 N N . LEU B 1 106 ? -10.656 25.109 4.645 1 98.81 106 LEU B N 1
ATOM 3356 C CA . LEU B 1 106 ? -11.75 25.516 3.764 1 98.81 106 LEU B CA 1
ATOM 3357 C C . LEU B 1 106 ? -11.648 26.984 3.396 1 98.81 106 LEU B C 1
ATOM 3359 O O . LEU B 1 106 ? -11.844 27.359 2.238 1 98.81 106 LEU B O 1
ATOM 3363 N N . ALA B 1 107 ? -11.336 27.844 4.402 1 98.88 107 ALA B N 1
ATOM 3364 C CA . ALA B 1 107 ? -11.195 29.281 4.172 1 98.88 107 ALA B CA 1
ATOM 3365 C C . ALA B 1 107 ? -10.094 29.562 3.156 1 98.88 107 ALA B C 1
ATOM 3367 O O . ALA B 1 107 ? -10.25 30.438 2.291 1 98.88 107 ALA B O 1
ATOM 3368 N N . ILE B 1 108 ? -9.047 28.844 3.219 1 98.94 108 ILE B N 1
ATOM 3369 C CA . ILE B 1 108 ? -7.93 29.031 2.297 1 98.94 108 ILE B CA 1
ATOM 3370 C C . ILE B 1 108 ? -8.359 28.625 0.885 1 98.94 108 ILE B C 1
ATOM 3372 O O . ILE B 1 108 ? -8.117 29.359 -0.074 1 98.94 108 ILE B O 1
ATOM 3376 N N . LEU B 1 109 ? -8.969 27.453 0.785 1 98.88 109 LEU B N 1
ATOM 3377 C CA . LEU B 1 109 ? -9.398 27 -0.528 1 98.88 109 LEU B CA 1
ATOM 3378 C C . LEU B 1 109 ? -10.391 27.984 -1.148 1 98.88 109 LEU B C 1
ATOM 3380 O O . LEU B 1 109 ? -10.32 28.266 -2.346 1 98.88 109 LEU B O 1
ATOM 3384 N N . ASN B 1 110 ? -11.305 28.5 -0.324 1 98.75 110 ASN B N 1
ATOM 3385 C CA . ASN B 1 110 ? -12.266 29.484 -0.808 1 98.75 110 ASN B CA 1
ATOM 3386 C C . ASN B 1 110 ? -11.578 30.766 -1.275 1 98.75 110 ASN B C 1
ATOM 3388 O O . ASN B 1 110 ? -11.906 31.297 -2.336 1 98.75 110 ASN B O 1
ATOM 3392 N N . GLN B 1 111 ? -10.656 31.234 -0.495 1 98.56 111 GLN B N 1
ATOM 3393 C CA . GLN B 1 111 ? -9.938 32.438 -0.854 1 98.56 111 GLN B CA 1
ATOM 3394 C C . GLN B 1 111 ? -9.188 32.281 -2.168 1 98.56 111 GLN B C 1
ATOM 3396 O O . GLN B 1 111 ? -9.086 33.219 -2.963 1 98.56 111 GLN B O 1
ATOM 3401 N N . GLU B 1 112 ? -8.633 31.109 -2.41 1 98.25 112 GLU B N 1
ATOM 3402 C CA . GLU B 1 112 ? -7.852 30.828 -3.611 1 98.25 112 GLU B CA 1
ATOM 3403 C C . GLU B 1 112 ? -8.75 30.375 -4.762 1 98.25 112 GLU B C 1
ATOM 3405 O O . GLU B 1 112 ? -8.258 30.078 -5.852 1 98.25 112 GLU B O 1
ATOM 3410 N N . ASN B 1 113 ? -10.031 30.266 -4.539 1 97.94 113 ASN B N 1
ATOM 3411 C CA . ASN B 1 113 ? -11.008 29.812 -5.527 1 97.94 113 ASN B CA 1
ATOM 3412 C C . ASN B 1 113 ? -10.656 28.422 -6.055 1 97.94 113 ASN B C 1
ATOM 3414 O O . ASN B 1 113 ? -10.633 28.203 -7.27 1 97.94 113 ASN B O 1
ATOM 3418 N N . VAL B 1 114 ? -10.281 27.609 -5.207 1 98.12 114 VAL B N 1
ATOM 3419 C CA . VAL B 1 114 ? -9.938 26.219 -5.539 1 98.12 114 VAL B CA 1
ATOM 3420 C C . VAL B 1 114 ? -11.117 25.312 -5.215 1 98.12 114 VAL B C 1
ATOM 3422 O O . VAL B 1 114 ? -11.578 25.266 -4.074 1 98.12 114 VAL B O 1
ATOM 3425 N N . THR B 1 115 ? -11.57 24.578 -6.156 1 97.56 115 THR B N 1
ATOM 3426 C CA . THR B 1 115 ? -12.734 23.703 -5.98 1 97.56 115 THR B CA 1
ATOM 3427 C C . THR B 1 115 ? -12.352 22.422 -5.258 1 97.56 115 THR B C 1
ATOM 3429 O O . THR B 1 115 ? -13.047 21.984 -4.344 1 97.56 115 THR B O 1
ATOM 3432 N N . SER B 1 116 ? -11.273 21.75 -5.715 1 98.19 116 SER B N 1
ATOM 3433 C CA . SER B 1 116 ? -10.805 20.516 -5.086 1 98.19 116 SER B CA 1
ATOM 3434 C C . SER B 1 116 ? -9.289 20.422 -5.133 1 98.19 116 SER B C 1
ATOM 3436 O O . SER B 1 116 ? -8.641 21.047 -5.973 1 98.19 116 SER B O 1
ATOM 3438 N N . VAL B 1 117 ? -8.75 19.656 -4.191 1 98.75 117 VAL B N 1
ATOM 3439 C CA . VAL B 1 117 ? -7.297 19.578 -4.066 1 98.75 117 VAL B CA 1
ATOM 3440 C C . VAL B 1 117 ? -6.887 18.125 -3.795 1 98.75 117 VAL B C 1
ATOM 3442 O O . VAL B 1 117 ? -7.699 17.328 -3.342 1 98.75 117 VAL B O 1
ATOM 3445 N N . TYR B 1 118 ? -5.68 17.766 -4.23 1 98.94 118 TYR B N 1
ATOM 3446 C CA . TYR B 1 118 ? -4.992 16.641 -3.598 1 98.94 118 TYR B CA 1
ATOM 3447 C C . TYR B 1 118 ? -4.488 17.016 -2.209 1 98.94 118 TYR B C 1
ATOM 3449 O O . TYR B 1 118 ? -3.697 17.953 -2.062 1 98.94 118 TYR B O 1
ATOM 3457 N N . LEU B 1 119 ? -4.961 16.344 -1.202 1 98.94 119 LEU B N 1
ATOM 3458 C CA . LEU B 1 119 ? -4.754 16.75 0.187 1 98.94 119 LEU B CA 1
ATOM 3459 C C . LEU B 1 119 ? -3.77 15.812 0.88 1 98.94 119 LEU B C 1
ATOM 3461 O O . LEU B 1 119 ? -3.996 14.602 0.943 1 98.94 119 LEU B O 1
ATOM 3465 N N . ILE B 1 120 ? -2.662 16.328 1.37 1 98.94 120 ILE B N 1
ATOM 3466 C CA . ILE B 1 120 ? -1.594 15.57 2.004 1 98.94 120 ILE B CA 1
ATOM 3467 C C . ILE B 1 120 ? -1.327 16.109 3.402 1 98.94 120 ILE B C 1
ATOM 3469 O O . ILE B 1 120 ? -1.203 17.328 3.588 1 98.94 120 ILE B O 1
ATOM 3473 N N . GLY B 1 121 ? -1.267 15.281 4.398 1 98.88 121 GLY B N 1
ATOM 3474 C CA . GLY B 1 121 ? -1.001 15.719 5.762 1 98.88 121 GLY B CA 1
ATOM 3475 C C . GLY B 1 121 ? -0.061 14.797 6.516 1 98.88 121 GLY B C 1
ATOM 3476 O O . GLY B 1 121 ? -0.049 13.586 6.277 1 98.88 121 GLY B O 1
ATOM 3477 N N . HIS B 1 122 ? 0.69 15.352 7.418 1 98.81 122 HIS B N 1
ATOM 3478 C CA . HIS B 1 122 ? 1.662 14.633 8.234 1 98.81 122 HIS B CA 1
ATOM 3479 C C . HIS B 1 122 ? 1.369 14.812 9.719 1 98.81 122 HIS B C 1
ATOM 3481 O O . HIS B 1 122 ? 1.022 15.906 10.164 1 98.81 122 HIS B O 1
ATOM 3487 N N . ASP B 1 123 ? 1.504 13.641 10.523 1 97.5 123 ASP B N 1
ATOM 3488 C CA . ASP B 1 123 ? 1.375 13.703 11.977 1 97.5 123 ASP B CA 1
ATOM 3489 C C . ASP B 1 123 ? -0.003 14.219 12.383 1 97.5 123 ASP B C 1
ATOM 3491 O O . ASP B 1 123 ? -1.025 13.68 11.953 1 97.5 123 ASP B O 1
ATOM 3495 N N . PHE B 1 124 ? -0.198 15.18 13.156 1 92.81 124 PHE B N 1
ATOM 3496 C CA . PHE B 1 124 ? -1.542 15.664 13.445 1 92.81 124 PHE B CA 1
ATOM 3497 C C . PHE B 1 124 ? -2.143 16.359 12.234 1 92.81 124 PHE B C 1
ATOM 3499 O O . PHE B 1 124 ? -3.359 16.344 12.039 1 92.81 124 PHE B O 1
ATOM 3506 N N . GLY B 1 125 ? -1.222 17 11.312 1 97.12 125 GLY B N 1
ATOM 3507 C CA . GLY B 1 125 ? -1.738 17.438 10.031 1 97.12 125 GLY B CA 1
ATOM 3508 C C . GLY B 1 125 ? -2.385 16.312 9.234 1 97.12 125 GLY B C 1
ATOM 3509 O O . GLY B 1 125 ? -3.361 16.547 8.516 1 97.12 125 GLY B O 1
ATOM 3510 N N . GLY B 1 126 ? -1.787 15.125 9.391 1 97.81 126 GLY B N 1
ATOM 3511 C CA . GLY B 1 126 ? -2.373 13.945 8.773 1 97.81 126 GLY B CA 1
ATOM 3512 C C . GLY B 1 126 ? -3.721 13.57 9.359 1 97.81 126 GLY B C 1
ATOM 3513 O O . GLY B 1 126 ? -4.586 13.047 8.656 1 97.81 126 GLY B O 1
ATOM 3514 N N . GLY B 1 127 ? -3.875 13.742 10.68 1 96.06 127 GLY B N 1
ATOM 3515 C CA . GLY B 1 127 ? -5.184 13.578 11.297 1 96.06 127 GLY B CA 1
ATOM 3516 C C . GLY B 1 127 ? -6.191 14.617 10.836 1 96.06 127 GLY B C 1
ATOM 3517 O O . GLY B 1 127 ? -7.34 14.281 10.531 1 96.06 127 GLY B O 1
ATOM 3518 N N . LEU B 1 128 ? -5.777 15.82 10.695 1 96.94 128 LEU B N 1
ATOM 3519 C CA . LEU B 1 128 ? -6.648 16.938 10.336 1 96.94 128 LEU B CA 1
ATOM 3520 C C . LEU B 1 128 ? -7.164 16.781 8.914 1 96.94 128 LEU B C 1
ATOM 3522 O O . LEU B 1 128 ? -8.328 17.078 8.633 1 96.94 128 LEU B O 1
ATOM 3526 N N . VAL B 1 129 ? -6.309 16.359 7.996 1 98.5 129 VAL B N 1
ATOM 3527 C CA . VAL B 1 129 ? -6.734 16.219 6.609 1 98.5 129 VAL B CA 1
ATOM 3528 C C . VAL B 1 129 ? -7.773 15.109 6.488 1 98.5 129 VAL B C 1
ATOM 3530 O O . VAL B 1 129 ? -8.672 15.172 5.645 1 98.5 129 VAL B O 1
ATOM 3533 N N . GLN B 1 130 ? -7.672 14.094 7.328 1 97.69 130 GLN B N 1
ATOM 3534 C CA . GLN B 1 130 ? -8.711 13.07 7.363 1 97.69 130 GLN B CA 1
ATOM 3535 C C . GLN B 1 130 ? -10.055 13.656 7.789 1 97.69 130 GLN B C 1
ATOM 3537 O O . GLN B 1 130 ? -11.086 13.383 7.172 1 97.69 130 GLN B O 1
ATOM 3542 N N . GLY B 1 131 ? -10.008 14.477 8.852 1 95.81 131 GLY B N 1
ATOM 3543 C CA . GLY B 1 131 ? -11.219 15.141 9.297 1 95.81 131 GLY B CA 1
ATOM 3544 C C . GLY B 1 131 ? -11.812 16.062 8.242 1 95.81 131 GLY B C 1
ATOM 3545 O O . GLY B 1 131 ? -13.031 16.062 8.031 1 95.81 131 GLY B O 1
ATOM 3546 N N . PHE B 1 132 ? -10.953 16.828 7.617 1 98.19 132 PHE B N 1
ATOM 3547 C CA . PHE B 1 132 ? -11.398 17.703 6.539 1 98.19 132 PHE B CA 1
ATOM 3548 C C . PHE B 1 132 ? -12.086 16.906 5.441 1 98.19 132 PHE B C 1
ATOM 3550 O O . PHE B 1 132 ? -13.141 17.297 4.945 1 98.19 132 PHE B O 1
ATOM 3557 N N . THR B 1 133 ? -11.492 15.781 5.043 1 98.25 133 THR B N 1
ATOM 3558 C CA . THR B 1 133 ? -12 14.945 3.961 1 98.25 133 THR B CA 1
ATOM 3559 C C . THR B 1 133 ? -13.367 14.375 4.32 1 98.25 133 THR B C 1
ATOM 3561 O O . THR B 1 133 ? -14.242 14.258 3.461 1 98.25 133 THR B O 1
ATOM 3564 N N . GLN B 1 134 ? -13.547 14.016 5.551 1 95.25 134 GLN B N 1
ATOM 3565 C CA . GLN B 1 134 ? -14.844 13.516 6 1 95.25 134 GLN B CA 1
ATOM 3566 C C . GLN B 1 134 ? -15.914 14.594 5.914 1 95.25 134 GLN B C 1
ATOM 3568 O O . GLN B 1 134 ? -17.047 14.328 5.508 1 95.25 134 GLN B O 1
ATOM 3573 N N . ALA B 1 135 ? -15.539 15.781 6.266 1 96 135 ALA B N 1
ATOM 3574 C CA . ALA B 1 135 ? -16.484 16.891 6.324 1 96 135 ALA B CA 1
ATOM 3575 C C . ALA B 1 135 ? -16.781 17.438 4.93 1 96 135 ALA B C 1
ATOM 3577 O O . ALA B 1 135 ? -17.891 17.875 4.645 1 96 135 ALA B O 1
ATOM 3578 N N . PHE B 1 136 ? -15.75 17.469 4.062 1 97.69 136 PHE B N 1
ATOM 3579 C CA . PHE B 1 136 ? -15.859 18.078 2.744 1 97.69 136 PHE B CA 1
ATOM 3580 C C . PHE B 1 136 ? -15.266 17.172 1.673 1 97.69 136 PHE B C 1
ATOM 3582 O O . PHE B 1 136 ? -14.336 17.562 0.967 1 97.69 136 PHE B O 1
AT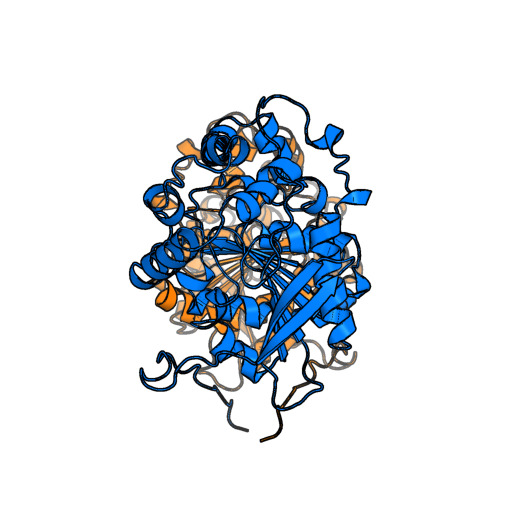OM 3589 N N . PRO B 1 137 ? -15.852 16 1.452 1 97.19 137 PRO B N 1
ATOM 3590 C CA . PRO B 1 137 ? -15.266 15.055 0.503 1 97.19 137 PRO B CA 1
ATOM 3591 C C . PRO B 1 137 ? -15.211 15.602 -0.922 1 97.19 137 PRO B C 1
ATOM 3593 O O . PRO B 1 137 ? -14.312 15.25 -1.688 1 97.19 137 PRO B O 1
ATOM 3596 N N . ASP B 1 138 ? -16.109 16.5 -1.254 1 97.69 138 ASP B N 1
ATOM 3597 C CA . ASP B 1 138 ? -16.172 17.047 -2.609 1 97.69 138 ASP B CA 1
ATOM 3598 C C . ASP B 1 138 ? -15.016 18 -2.871 1 97.69 138 ASP B C 1
ATOM 3600 O O . ASP B 1 138 ? -14.734 18.359 -4.02 1 97.69 138 ASP B O 1
ATOM 3604 N N . ARG B 1 139 ? -14.32 18.406 -1.809 1 98.62 139 ARG B N 1
ATOM 3605 C CA . ARG B 1 139 ? -13.211 19.344 -1.941 1 98.62 139 ARG B CA 1
ATOM 3606 C C . ARG B 1 139 ? -11.883 18.609 -2.049 1 98.62 139 ARG B C 1
ATOM 3608 O O . ARG B 1 139 ? -10.82 19.234 -2.145 1 98.62 139 ARG B O 1
ATOM 3615 N N . VAL B 1 140 ? -11.961 17.266 -2.07 1 98.75 140 VAL B N 1
ATOM 3616 C CA . VAL B 1 140 ? -10.742 16.484 -2.029 1 98.75 140 VAL B CA 1
ATOM 3617 C C . VAL B 1 140 ? -10.734 15.484 -3.188 1 98.75 140 VAL B C 1
ATOM 3619 O O . VAL B 1 140 ? -11.641 14.656 -3.311 1 98.75 140 VAL B O 1
ATOM 3622 N N . LYS B 1 141 ? -9.719 15.578 -4 1 98.38 141 LYS B N 1
ATOM 3623 C CA . LYS B 1 141 ? -9.562 14.648 -5.113 1 98.38 141 LYS B CA 1
ATOM 3624 C C . LYS B 1 141 ? -8.953 13.336 -4.645 1 98.38 141 LYS B C 1
ATOM 3626 O O . LYS B 1 141 ? -9.344 12.258 -5.109 1 98.38 141 LYS B O 1
ATOM 3631 N N . ALA B 1 142 ? -8.008 13.43 -3.787 1 98.75 142 ALA B N 1
ATOM 3632 C CA . ALA B 1 142 ? -7.328 12.297 -3.154 1 98.75 142 ALA B CA 1
ATOM 3633 C C . ALA B 1 142 ? -6.695 12.711 -1.828 1 98.75 142 ALA B C 1
ATOM 3635 O O . ALA B 1 142 ? -6.406 13.883 -1.611 1 98.75 142 ALA B O 1
ATOM 3636 N N . LEU B 1 143 ? -6.566 11.734 -0.982 1 98.88 143 LEU B N 1
ATOM 3637 C CA . LEU B 1 143 ? -6.059 11.938 0.37 1 98.88 143 LEU B CA 1
ATOM 3638 C C . LEU B 1 143 ? -4.777 11.141 0.593 1 98.88 143 LEU B C 1
ATOM 3640 O O . LEU B 1 143 ? -4.711 9.953 0.267 1 98.88 143 LEU B O 1
ATOM 3644 N N . ILE B 1 144 ? -3.717 11.805 1.062 1 98.94 144 ILE B N 1
ATOM 3645 C CA . ILE B 1 144 ? -2.482 11.125 1.44 1 98.94 144 ILE B CA 1
ATOM 3646 C C . ILE B 1 144 ? -2.168 11.406 2.908 1 98.94 144 ILE B C 1
ATOM 3648 O O . ILE B 1 144 ? -2.043 12.57 3.312 1 98.94 144 ILE B O 1
ATOM 3652 N N . ILE B 1 145 ? -2.072 10.367 3.682 1 98.88 145 ILE B N 1
ATOM 3653 C CA . ILE B 1 145 ? -1.816 10.414 5.117 1 98.88 145 ILE B CA 1
ATOM 3654 C C . ILE B 1 145 ? -0.39 9.953 5.402 1 98.88 145 ILE B C 1
ATOM 3656 O O . ILE B 1 145 ? -0.014 8.828 5.055 1 98.88 145 ILE B O 1
ATOM 3660 N N . ILE B 1 146 ? 0.408 10.812 6.051 1 98.88 146 ILE B N 1
ATOM 3661 C CA . ILE B 1 146 ? 1.806 10.484 6.305 1 98.88 146 ILE B CA 1
ATOM 3662 C C . ILE B 1 146 ? 2.047 10.391 7.812 1 98.88 146 ILE B C 1
ATOM 3664 O O . ILE B 1 146 ? 1.965 11.391 8.523 1 98.88 146 ILE B O 1
ATOM 3668 N N . ASN B 1 147 ? 2.408 9.18 8.297 1 98.69 147 ASN B N 1
ATOM 3669 C CA . ASN B 1 147 ? 2.709 8.883 9.695 1 98.69 147 ASN B CA 1
ATOM 3670 C C . ASN B 1 147 ? 1.768 9.625 10.641 1 98.69 147 ASN B C 1
ATOM 3672 O O . ASN B 1 147 ? 2.215 10.391 11.492 1 98.69 147 ASN B O 1
ATOM 3676 N N . ALA B 1 148 ? 0.486 9.352 10.5 1 97.88 148 ALA B N 1
ATOM 3677 C CA . ALA B 1 148 ? -0.587 9.945 11.297 1 97.88 148 ALA B CA 1
ATOM 3678 C C . ALA B 1 148 ? -1.543 8.867 11.812 1 97.88 148 ALA B C 1
ATOM 3680 O O . ALA B 1 148 ? -1.584 7.758 11.273 1 97.88 148 ALA B O 1
ATOM 3681 N N . PRO B 1 149 ? -2.221 9.172 12.906 1 93.94 149 PRO B N 1
ATOM 3682 C CA . PRO B 1 149 ? -3.217 8.203 13.367 1 93.94 149 PRO B CA 1
ATOM 3683 C C . PRO B 1 149 ? -4.352 8 12.359 1 93.94 149 PRO B C 1
ATOM 3685 O O . PRO B 1 149 ? -4.785 8.961 11.719 1 93.94 149 PRO B O 1
ATOM 3688 N N . ILE B 1 150 ? -4.68 6.844 12.164 1 95.19 150 ILE B N 1
ATOM 3689 C CA . ILE B 1 150 ? -5.914 6.453 11.492 1 95.19 150 ILE B CA 1
ATOM 3690 C C . ILE B 1 150 ? -6.957 6.043 12.531 1 95.19 150 ILE B C 1
ATOM 3692 O O . ILE B 1 150 ? -6.887 4.945 13.086 1 95.19 150 ILE B O 1
ATOM 3696 N N . MET B 1 151 ? -7.926 6.824 12.758 1 89.94 151 MET B N 1
ATOM 3697 C CA . MET B 1 151 ? -8.727 6.84 13.984 1 89.94 151 MET B CA 1
ATOM 3698 C C . MET B 1 151 ? -9.352 5.473 14.242 1 89.94 151 MET B C 1
ATOM 3700 O O . MET B 1 151 ? -9.297 4.957 15.359 1 89.94 151 MET B O 1
ATOM 3704 N N . PRO B 1 152 ? -9.883 4.871 13.211 1 92.38 152 PRO B N 1
ATOM 3705 C CA . PRO B 1 152 ? -10.547 3.6 13.5 1 92.38 152 PRO B CA 1
ATOM 3706 C C . PRO B 1 152 ? -9.586 2.537 14.023 1 92.38 152 PRO B C 1
ATOM 3708 O O . PRO B 1 152 ? -9.984 1.656 14.789 1 92.38 152 PRO B O 1
ATOM 3711 N N . THR B 1 153 ? -8.359 2.568 13.641 1 94.62 153 THR B N 1
ATOM 3712 C CA . THR B 1 153 ? -7.395 1.568 14.086 1 94.62 153 THR B CA 1
ATOM 3713 C C . THR B 1 153 ? -6.586 2.092 15.273 1 94.62 153 THR B C 1
ATOM 3715 O O . THR B 1 153 ? -6.141 1.313 16.125 1 94.62 153 THR B O 1
ATOM 3718 N N . PHE B 1 154 ? -6.461 3.352 15.375 1 95 154 PHE B N 1
ATOM 3719 C CA . PHE B 1 154 ? -5.645 3.992 16.406 1 95 154 PHE B CA 1
ATOM 3720 C C . PHE B 1 154 ? -6.355 3.967 17.75 1 95 154 PHE B C 1
ATOM 3722 O O . PHE B 1 154 ? -5.734 3.693 18.781 1 95 154 PHE B O 1
ATOM 3729 N N . LEU B 1 155 ? -7.652 4.188 17.828 1 93.81 155 LEU B N 1
ATOM 3730 C CA . LEU B 1 155 ? -8.375 4.379 19.078 1 93.81 155 LEU B CA 1
ATOM 3731 C C . LEU B 1 155 ? -8.453 3.074 19.859 1 93.81 155 LEU B C 1
ATOM 3733 O O . LEU B 1 155 ? -8.203 3.055 21.078 1 93.81 155 LEU B O 1
ATOM 3737 N N . PRO B 1 156 ? -8.766 1.97 19.172 1 94.69 156 PRO B N 1
ATOM 3738 C CA . PRO B 1 156 ? -8.742 0.719 19.938 1 94.69 156 PRO B CA 1
ATOM 3739 C C . PRO B 1 156 ? -7.363 0.401 20.516 1 94.69 156 PRO B C 1
ATOM 3741 O O . PRO B 1 156 ? -7.258 -0.179 21.594 1 94.69 156 PRO B O 1
ATOM 3744 N N . LEU B 1 157 ? -6.352 0.733 19.812 1 95.62 157 LEU B N 1
ATOM 3745 C CA . LEU B 1 157 ? -4.996 0.532 20.297 1 95.62 157 LEU B CA 1
ATOM 3746 C C . LEU B 1 157 ? -4.75 1.359 21.562 1 95.62 157 LEU B C 1
ATOM 3748 O O . LEU B 1 157 ? -4.242 0.842 22.562 1 95.62 157 LEU B O 1
ATOM 3752 N N . LEU B 1 158 ? -5.121 2.59 21.5 1 93.75 158 LEU B N 1
ATOM 3753 C CA . LEU B 1 158 ? -4.949 3.445 22.672 1 93.75 158 LEU B CA 1
ATOM 3754 C C . LEU B 1 158 ? -5.797 2.947 23.844 1 93.75 158 LEU B C 1
ATOM 3756 O O . LEU B 1 158 ? -5.395 3.066 25 1 93.75 158 LEU B O 1
ATOM 3760 N N . SER B 1 159 ? -6.922 2.424 23.516 1 93.75 159 SER B N 1
ATOM 3761 C CA . SER B 1 159 ? -7.852 1.951 24.531 1 93.75 159 SER B CA 1
ATOM 3762 C C . SER B 1 159 ? -7.305 0.721 25.25 1 93.75 159 SER B C 1
ATOM 3764 O O . SER B 1 159 ? -7.414 0.609 26.469 1 93.75 159 SER B O 1
ATOM 3766 N N . TYR B 1 160 ? -6.621 -0.165 24.453 1 94 160 TYR B N 1
ATOM 3767 C CA . TYR B 1 160 ? -6.508 -1.486 25.062 1 94 160 TYR B CA 1
ATOM 3768 C C . TYR B 1 160 ? -5.129 -2.082 24.812 1 94 160 TYR B C 1
ATOM 3770 O O . TYR B 1 160 ? -4.766 -3.096 25.422 1 94 160 TYR B O 1
ATOM 3778 N N . ASP B 1 161 ? -4.363 -1.525 23.969 1 95.81 161 ASP B N 1
ATOM 3779 C CA . ASP B 1 161 ? -3.07 -2.111 23.625 1 95.81 161 ASP B CA 1
ATOM 3780 C C . ASP B 1 161 ? -1.944 -1.463 24.422 1 95.81 161 ASP B C 1
ATOM 3782 O O . ASP B 1 161 ? -1.653 -0.278 24.25 1 95.81 161 ASP B O 1
ATOM 3786 N N . ALA B 1 162 ? -1.2 -2.229 25.203 1 95 162 ALA B N 1
ATOM 3787 C CA . ALA B 1 162 ? -0.19 -1.708 26.109 1 95 162 ALA B CA 1
ATOM 3788 C C . ALA B 1 162 ? 0.964 -1.062 25.359 1 95 162 ALA B C 1
ATOM 3790 O O . ALA B 1 162 ? 1.488 -0.027 25.766 1 95 162 ALA B O 1
ATOM 3791 N N . GLU B 1 163 ? 1.357 -1.688 24.297 1 95.69 163 GLU B N 1
ATOM 3792 C CA . GLU B 1 163 ? 2.451 -1.134 23.5 1 95.69 163 GLU B CA 1
ATOM 3793 C C . GLU B 1 163 ? 2.084 0.234 22.938 1 95.69 163 GLU B C 1
ATOM 3795 O O . GLU B 1 163 ? 2.867 1.181 23.016 1 95.69 163 GLU B O 1
ATOM 3800 N N . ALA B 1 164 ? 0.909 0.315 22.359 1 95.5 164 ALA B N 1
ATOM 3801 C CA . ALA B 1 164 ? 0.45 1.58 21.797 1 95.5 164 ALA B CA 1
ATOM 3802 C C . ALA B 1 164 ? 0.326 2.652 22.875 1 95.5 164 ALA B C 1
ATOM 3804 O O . ALA B 1 164 ? 0.638 3.822 22.641 1 95.5 164 ALA B O 1
ATOM 3805 N N . GLN B 1 165 ? -0.104 2.25 24.062 1 94.75 165 GLN B N 1
ATOM 3806 C CA . GLN B 1 165 ? -0.215 3.188 25.172 1 94.75 165 GLN B CA 1
ATOM 3807 C C . GLN B 1 165 ? 1.157 3.703 25.594 1 94.75 165 GLN B C 1
ATOM 3809 O O . GLN B 1 165 ? 1.303 4.871 25.953 1 94.75 165 GLN B O 1
ATOM 3814 N N . GLU B 1 166 ? 2.137 2.83 25.531 1 94.94 166 GLU B N 1
ATOM 3815 C CA . GLU B 1 166 ? 3.494 3.258 25.859 1 94.94 166 GLU B CA 1
ATOM 3816 C C . GLU B 1 166 ? 4.008 4.277 24.844 1 94.94 166 GLU B C 1
ATOM 3818 O O . GLU B 1 166 ? 4.609 5.285 25.219 1 94.94 166 GLU B O 1
ATOM 3823 N N . TYR B 1 167 ? 3.764 4.039 23.578 1 95 167 TYR B N 1
ATOM 3824 C CA . TYR B 1 167 ? 4.133 4.988 22.531 1 95 167 TYR B CA 1
ATOM 3825 C C . TYR B 1 167 ? 3.498 6.352 22.781 1 95 167 TYR B C 1
ATOM 3827 O O . TYR B 1 167 ? 4.113 7.387 22.531 1 95 167 TYR B O 1
ATOM 3835 N N . ALA B 1 168 ? 2.309 6.359 23.312 1 93.38 168 ALA B N 1
ATOM 3836 C CA . ALA B 1 168 ? 1.508 7.578 23.406 1 93.38 168 ALA B CA 1
ATOM 3837 C C . ALA B 1 168 ? 1.906 8.398 24.641 1 93.38 168 ALA B C 1
ATOM 3839 O O . ALA B 1 168 ? 1.418 9.508 24.828 1 93.38 168 ALA B O 1
ATOM 3840 N N . ARG B 1 169 ? 2.865 7.949 25.438 1 92.44 169 ARG B N 1
ATOM 3841 C CA . ARG B 1 169 ? 3.203 8.594 26.703 1 92.44 169 ARG B CA 1
ATOM 3842 C C . ARG B 1 169 ? 3.814 9.969 26.469 1 92.44 169 ARG B C 1
ATOM 3844 O O . ARG B 1 169 ? 3.754 10.836 27.344 1 92.44 169 ARG B O 1
ATOM 3851 N N . TYR B 1 170 ? 4.391 10.156 25.297 1 92.25 170 TYR B N 1
ATOM 3852 C CA . TYR B 1 170 ? 5.02 11.438 25.016 1 92.25 170 TYR B CA 1
ATOM 3853 C C . TYR B 1 170 ? 3.994 12.57 25.047 1 92.25 170 TYR B C 1
ATOM 3855 O O . TYR B 1 170 ? 4.355 13.734 25.203 1 92.25 170 TYR B O 1
ATOM 3863 N N . THR B 1 171 ? 2.699 12.258 24.938 1 92.38 171 THR B N 1
ATOM 3864 C CA . THR B 1 171 ? 1.658 13.281 24.859 1 92.38 171 THR B CA 1
ATOM 3865 C C . THR B 1 171 ? 1.304 13.805 26.25 1 92.38 171 THR B C 1
ATOM 3867 O O . THR B 1 171 ? 0.686 14.859 26.375 1 92.38 171 THR B O 1
ATOM 3870 N N . ILE B 1 172 ? 1.635 13.102 27.281 1 90.5 172 ILE B N 1
ATOM 3871 C CA . ILE B 1 172 ? 1.214 13.414 28.641 1 90.5 172 ILE B CA 1
ATOM 3872 C C . ILE B 1 172 ? 1.721 14.805 29.031 1 90.5 172 ILE B C 1
ATOM 3874 O O . ILE B 1 172 ? 0.942 15.664 29.453 1 90.5 172 ILE B O 1
ATOM 3878 N N . PRO B 1 173 ? 3.018 15.086 28.828 1 91.81 173 PRO B N 1
ATOM 3879 C CA . PRO B 1 173 ? 3.459 16.453 29.141 1 91.81 173 PRO B CA 1
ATOM 3880 C C . PRO B 1 173 ? 2.85 17.5 28.219 1 91.81 173 PRO B C 1
ATOM 3882 O O . PRO B 1 173 ? 2.729 18.672 28.594 1 91.81 173 PRO B O 1
ATOM 3885 N N . TYR B 1 174 ? 2.486 17.141 26.969 1 92.31 174 TYR B N 1
ATOM 3886 C CA . TYR B 1 174 ? 1.872 18.062 26.031 1 92.31 174 TYR B CA 1
ATOM 3887 C C . TYR B 1 174 ? 0.471 18.453 26.484 1 92.31 174 TYR B C 1
ATOM 3889 O O . TYR B 1 174 ? 0.098 19.641 26.438 1 92.31 174 TYR B O 1
ATOM 3897 N N . TYR B 1 175 ? -0.205 17.531 27 1 88.94 175 TYR B N 1
ATOM 3898 C CA . TYR B 1 175 ? -1.561 17.719 27.5 1 88.94 175 TYR B CA 1
ATOM 3899 C C . TYR B 1 175 ? -1.562 18.609 28.734 1 88.94 175 TYR B C 1
ATOM 3901 O O . TYR B 1 175 ? -2.469 19.422 28.922 1 88.94 175 TYR B O 1
ATOM 3909 N N . SER B 1 176 ? -0.601 18.5 29.531 1 89.69 176 SER B N 1
ATOM 3910 C CA . SER B 1 176 ? -0.607 19.172 30.828 1 89.69 176 SER B CA 1
ATOM 3911 C C . SER B 1 176 ? 0.164 20.5 30.766 1 89.69 176 SER B C 1
ATOM 3913 O O . SER B 1 176 ? 0.265 21.203 31.766 1 89.69 176 SER B O 1
ATOM 3915 N N . TYR B 1 177 ? 0.631 20.812 29.641 1 93.19 177 TYR B N 1
ATOM 3916 C CA . TYR B 1 177 ? 1.483 21.984 29.516 1 93.19 177 TYR B CA 1
ATOM 3917 C C . TYR B 1 177 ? 0.697 23.266 29.797 1 93.19 177 TYR B C 1
ATOM 3919 O O . TYR B 1 177 ? -0.438 23.406 29.344 1 93.19 177 TYR B O 1
ATOM 3927 N N . VAL B 1 178 ? 1.348 24.188 30.562 1 91.88 178 VAL B N 1
ATOM 3928 C CA . VAL B 1 178 ? 0.83 25.531 30.797 1 91.88 178 VAL B CA 1
ATOM 3929 C C . VAL B 1 178 ? 1.927 26.562 30.531 1 91.88 178 VAL B C 1
ATOM 3931 O O . VAL B 1 178 ? 3.104 26.312 30.797 1 91.88 178 VAL B O 1
ATOM 3934 N N . PRO B 1 179 ? 1.459 27.719 30 1 92 179 PRO B N 1
ATOM 3935 C CA . PRO B 1 179 ? 2.459 28.766 29.75 1 92 179 PRO B CA 1
ATOM 3936 C C . PRO B 1 179 ? 3.334 29.062 30.953 1 92 179 PRO B C 1
ATOM 3938 O O . PRO B 1 179 ? 2.83 29.141 32.094 1 92 179 PRO B O 1
ATOM 3941 N N . GLY B 1 180 ? 4.602 29.203 30.719 1 92.25 180 GLY B N 1
ATOM 3942 C CA . GLY B 1 180 ? 5.539 29.453 31.797 1 92.25 180 GLY B CA 1
ATOM 3943 C C . GLY B 1 180 ? 6.395 28.25 32.156 1 92.25 180 GLY B C 1
ATOM 3944 O O . GLY B 1 180 ? 7.461 28.406 32.75 1 92.25 180 GLY B O 1
ATOM 3945 N N . GLN B 1 181 ? 5.891 27.109 31.859 1 94.19 181 GLN B N 1
ATOM 3946 C CA . GLN B 1 181 ? 6.688 25.906 32.062 1 94.19 181 GLN B CA 1
ATOM 3947 C C . GLN B 1 181 ? 7.812 25.812 31.047 1 94.19 181 GLN B C 1
ATOM 3949 O O . GLN B 1 181 ? 7.75 26.438 29.984 1 94.19 181 GLN B O 1
ATOM 3954 N N . PRO B 1 182 ? 8.828 25.047 31.438 1 95.44 182 PRO B N 1
ATOM 3955 C CA . PRO B 1 182 ? 9.859 24.828 30.438 1 95.44 182 PRO B CA 1
ATOM 3956 C C . PRO B 1 182 ? 9.32 24.125 29.188 1 95.44 182 PRO B C 1
ATOM 3958 O O . PRO B 1 182 ? 8.523 23.188 29.297 1 95.44 182 PRO B O 1
ATOM 3961 N N . LYS B 1 183 ? 9.734 24.578 28.031 1 96.19 183 LYS B N 1
ATOM 3962 C CA . LYS B 1 183 ? 9.242 24.031 26.781 1 96.19 183 LYS B CA 1
ATOM 3963 C C . LYS B 1 183 ? 9.852 22.656 26.5 1 96.19 183 LYS B C 1
ATOM 3965 O O . LYS B 1 183 ? 9.281 21.859 25.75 1 96.19 183 LYS B O 1
ATOM 3970 N N . ASN B 1 184 ? 11.047 22.375 26.969 1 96.38 184 ASN B N 1
ATOM 3971 C CA . ASN B 1 184 ? 11.773 21.125 26.766 1 96.38 184 ASN B CA 1
ATOM 3972 C C . ASN B 1 184 ? 12 20.859 25.281 1 96.38 184 ASN B C 1
ATOM 3974 O O . ASN B 1 184 ? 11.719 19.75 24.797 1 96.38 184 ASN B O 1
ATOM 3978 N N . ILE B 1 185 ? 12.484 21.781 24.578 1 97.56 185 ILE B N 1
ATOM 3979 C CA . ILE B 1 185 ? 12.602 21.797 23.125 1 97.56 185 ILE B CA 1
ATOM 3980 C C . ILE B 1 185 ? 13.508 20.656 22.656 1 97.56 185 ILE B C 1
ATOM 3982 O O . ILE B 1 185 ? 13.188 19.938 21.703 1 97.56 185 ILE B O 1
ATOM 3986 N N . PRO B 1 186 ? 14.656 20.344 23.359 1 97.44 186 PRO B N 1
ATOM 3987 C CA . PRO B 1 186 ? 15.516 19.25 22.906 1 97.44 186 PRO B CA 1
ATOM 3988 C C . PRO B 1 186 ? 14.789 17.906 22.875 1 97.44 186 PRO B C 1
ATOM 3990 O O . PRO B 1 186 ? 15.016 17.109 21.969 1 97.44 186 PRO B O 1
ATOM 3993 N N . THR B 1 187 ? 13.875 17.703 23.828 1 97.06 187 THR B N 1
ATOM 3994 C CA . THR B 1 187 ? 13.102 16.469 23.875 1 97.06 187 THR B CA 1
ATOM 3995 C C . THR B 1 187 ? 12.094 16.422 22.719 1 97.06 187 THR B C 1
ATOM 3997 O O . THR B 1 187 ? 11.883 15.359 22.125 1 97.06 187 THR B O 1
ATOM 4000 N N . ILE B 1 188 ? 11.539 17.562 22.406 1 97.62 188 ILE B N 1
ATOM 4001 C CA . ILE B 1 188 ? 10.484 17.656 21.406 1 97.62 188 ILE B CA 1
ATOM 4002 C C . ILE B 1 188 ? 11.062 17.375 20.016 1 97.62 188 ILE B C 1
ATOM 4004 O O . ILE B 1 188 ? 10.445 16.688 19.203 1 97.62 188 ILE B O 1
ATOM 4008 N N . VAL B 1 189 ? 12.289 17.797 19.703 1 98.44 189 VAL B N 1
ATOM 4009 C CA . VAL B 1 189 ? 12.789 17.781 18.328 1 98.44 189 VAL B CA 1
ATOM 4010 C C . VAL B 1 189 ? 13.758 16.625 18.141 1 98.44 189 VAL B C 1
ATOM 4012 O O . VAL B 1 189 ? 14.289 16.422 17.047 1 98.44 189 VAL B O 1
ATOM 4015 N N . LYS B 1 190 ? 13.992 15.781 19.141 1 97.75 190 LYS B N 1
ATOM 4016 C CA . LYS B 1 190 ? 15.078 14.805 19.172 1 97.75 190 LYS B CA 1
ATOM 4017 C C . LYS B 1 190 ? 14.898 13.766 18.062 1 97.75 190 LYS B C 1
ATOM 4019 O O . LYS B 1 190 ? 15.875 13.172 17.594 1 97.75 190 LYS B O 1
ATOM 4024 N N . THR B 1 191 ? 13.656 13.555 17.625 1 97.69 191 THR B N 1
ATOM 4025 C CA . THR B 1 191 ? 13.406 12.469 16.688 1 97.69 191 THR B CA 1
ATOM 4026 C C . THR B 1 191 ? 13.523 12.953 15.242 1 97.69 191 THR B C 1
ATOM 4028 O O . THR B 1 191 ? 13.438 12.164 14.305 1 97.69 191 THR B O 1
ATOM 4031 N N . ILE B 1 192 ? 13.672 14.273 15.031 1 98.5 192 ILE B N 1
ATOM 4032 C CA . ILE B 1 192 ? 14.016 14.789 13.711 1 98.5 192 ILE B CA 1
ATOM 4033 C C . ILE B 1 192 ? 15.453 14.406 13.367 1 98.5 192 ILE B C 1
ATOM 4035 O O . ILE B 1 192 ? 16.406 14.891 14 1 98.5 192 ILE B O 1
ATOM 4039 N N . ARG B 1 193 ? 15.633 13.664 12.391 1 97.69 193 ARG B N 1
ATOM 4040 C CA . ARG B 1 193 ? 16.906 12.992 12.141 1 97.69 193 ARG B CA 1
ATOM 4041 C C . ARG B 1 193 ? 17.922 13.953 11.523 1 97.69 193 ARG B C 1
ATOM 4043 O O . ARG B 1 193 ? 19.109 13.906 11.844 1 97.69 193 ARG B O 1
ATOM 4050 N N . ASP B 1 194 ? 17.469 14.828 10.609 1 97.06 194 ASP B N 1
ATOM 4051 C CA . ASP B 1 194 ? 18.359 15.805 10 1 97.06 194 ASP B CA 1
ATOM 4052 C C . ASP B 1 194 ? 18.766 16.875 11.016 1 97.06 194 ASP B C 1
ATOM 4054 O O . ASP B 1 194 ? 17.938 17.688 11.438 1 97.06 194 ASP B O 1
ATOM 4058 N N . PRO B 1 195 ? 20.047 16.953 11.32 1 97.81 195 PRO B N 1
ATOM 4059 C CA . PRO B 1 195 ? 20.438 17.875 12.383 1 97.81 195 PRO B CA 1
ATOM 4060 C C . PRO B 1 195 ? 20.219 19.328 12.016 1 97.81 195 PRO B C 1
ATOM 4062 O O . PRO B 1 195 ? 19.938 20.156 12.891 1 97.81 195 PRO B O 1
ATOM 4065 N N . VAL B 1 196 ? 20.375 19.672 10.75 1 97.94 196 VAL B N 1
ATOM 4066 C CA . VAL B 1 196 ? 20.172 21.047 10.32 1 97.94 196 VAL B CA 1
ATOM 4067 C C . VAL B 1 196 ? 18.703 21.406 10.461 1 97.94 196 VAL B C 1
ATOM 4069 O O . VAL B 1 196 ? 18.359 22.469 11 1 97.94 196 VAL B O 1
ATOM 4072 N N . TYR B 1 197 ? 17.891 20.531 10.055 1 98.06 197 TYR B N 1
ATOM 4073 C CA . TYR B 1 197 ? 16.453 20.797 10.148 1 98.06 197 TYR B CA 1
ATOM 4074 C C . TYR B 1 197 ? 15.992 20.75 11.602 1 98.06 197 TYR B C 1
ATOM 4076 O O . TYR B 1 197 ? 15.133 21.547 12.008 1 98.06 197 TYR B O 1
ATOM 4084 N N . ARG B 1 198 ? 16.531 19.828 12.367 1 98.62 198 ARG B N 1
ATOM 4085 C CA . ARG B 1 198 ? 16.219 19.75 13.789 1 98.62 198 ARG B CA 1
ATOM 4086 C C . ARG B 1 198 ? 16.5 21.078 14.484 1 98.62 198 ARG B C 1
ATOM 4088 O O . ARG B 1 198 ? 15.68 21.547 15.273 1 98.62 198 ARG B O 1
ATOM 4095 N N . ARG B 1 199 ? 17.625 21.688 14.172 1 98.56 199 ARG B N 1
ATOM 4096 C CA . ARG B 1 199 ? 17.984 22.984 14.766 1 98.56 199 ARG B CA 1
ATOM 4097 C C . ARG B 1 199 ? 17.016 24.078 14.32 1 98.56 199 ARG B C 1
ATOM 4099 O O . ARG B 1 199 ? 16.625 24.938 15.117 1 98.56 199 ARG B O 1
ATOM 4106 N N . LYS B 1 200 ? 16.688 24.016 13.07 1 98.31 200 LYS B N 1
ATOM 4107 C CA . LYS B 1 200 ? 15.75 25 12.531 1 98.31 200 LYS B CA 1
ATOM 4108 C C . LYS B 1 200 ? 14.414 24.938 13.266 1 98.31 200 LYS B C 1
ATOM 4110 O O . LYS B 1 200 ? 13.875 25.984 13.656 1 98.31 200 LYS B O 1
ATOM 4115 N N . ILE B 1 201 ? 13.93 23.781 13.477 1 98.69 201 ILE B N 1
ATOM 4116 C CA . ILE B 1 201 ? 12.641 23.609 14.148 1 98.69 201 ILE B CA 1
ATOM 4117 C C . ILE B 1 201 ? 12.789 23.969 15.633 1 98.69 201 ILE B C 1
ATOM 4119 O O . ILE B 1 201 ? 11.891 24.578 16.219 1 98.69 201 ILE B O 1
ATOM 4123 N N . ALA B 1 202 ? 13.906 23.578 16.203 1 98.69 202 ALA B N 1
ATOM 4124 C CA . ALA B 1 202 ? 14.156 23.953 17.594 1 98.69 202 ALA B CA 1
ATOM 4125 C C . ALA B 1 202 ? 14.109 25.469 17.766 1 98.69 202 ALA B C 1
ATOM 4127 O O . ALA B 1 202 ? 13.469 25.969 18.688 1 98.69 202 ALA B O 1
ATOM 4128 N N . ASP B 1 203 ? 14.758 26.188 16.891 1 98.62 203 ASP B N 1
ATOM 4129 C CA . ASP B 1 203 ? 14.781 27.641 16.953 1 98.62 203 ASP B CA 1
ATOM 4130 C C . ASP B 1 203 ? 13.375 28.219 16.781 1 98.62 203 ASP B C 1
ATOM 4132 O O . ASP B 1 203 ? 12.992 29.156 17.484 1 98.62 203 ASP B O 1
ATOM 4136 N N . TYR B 1 204 ? 12.641 27.641 15.859 1 98.44 204 TYR B N 1
ATOM 4137 C CA . TYR B 1 204 ? 11.273 28.062 15.617 1 98.44 204 TYR B CA 1
ATOM 4138 C C . TYR B 1 204 ? 10.406 27.891 16.859 1 98.44 204 TYR B C 1
ATOM 4140 O O . TYR B 1 204 ? 9.664 28.781 17.25 1 98.44 204 TYR B O 1
ATOM 4148 N N . LEU B 1 205 ? 10.523 26.734 17.516 1 98.25 205 LEU B N 1
ATOM 4149 C CA . LEU B 1 205 ? 9.742 26.453 18.719 1 98.25 205 LEU B CA 1
ATOM 4150 C C . LEU B 1 205 ? 10.156 27.375 19.859 1 98.25 205 LEU B C 1
ATOM 4152 O O . LEU B 1 205 ? 9.305 27.828 20.625 1 98.25 205 LEU B O 1
ATOM 4156 N N . ASP B 1 206 ? 11.438 27.625 19.922 1 97.31 206 ASP B N 1
ATOM 4157 C CA . ASP B 1 206 ? 11.961 28.453 21 1 97.31 206 ASP B CA 1
ATOM 4158 C C . ASP B 1 206 ? 11.398 29.875 20.938 1 97.31 206 ASP B C 1
ATOM 4160 O O . ASP B 1 206 ? 11.07 30.469 21.969 1 97.31 206 ASP B O 1
ATOM 4164 N N . ARG B 1 207 ? 11.234 30.375 19.766 1 96.81 207 ARG B N 1
ATOM 4165 C CA . ARG B 1 207 ? 10.781 31.75 19.578 1 96.81 207 ARG B CA 1
ATOM 4166 C C . ARG B 1 207 ? 9.258 31.828 19.562 1 96.81 207 ARG B C 1
ATOM 4168 O O . ARG B 1 207 ? 8.688 32.906 19.531 1 96.81 207 ARG B O 1
ATOM 4175 N N . SER B 1 208 ? 8.547 30.688 19.625 1 96.88 208 SER B N 1
ATOM 4176 C CA . SER B 1 208 ? 7.094 30.625 19.469 1 96.88 208 SER B CA 1
ATOM 4177 C C . SER B 1 208 ? 6.406 30.344 20.797 1 96.88 208 SER B C 1
ATOM 4179 O O . SER B 1 208 ? 6.992 29.719 21.688 1 96.88 208 SER B O 1
ATOM 4181 N N . PRO B 1 209 ? 5.18 30.859 20.984 1 95.06 209 PRO B N 1
ATOM 4182 C CA . PRO B 1 209 ? 4.375 30.406 22.109 1 95.06 209 PRO B CA 1
ATOM 4183 C C . PRO B 1 209 ? 3.859 28.969 21.922 1 95.06 209 PRO B C 1
ATOM 4185 O O . PRO B 1 209 ? 2.781 28.781 21.359 1 95.06 209 PRO B O 1
ATOM 4188 N N . ILE B 1 210 ? 4.469 28.062 22.484 1 95.69 210 ILE B N 1
ATOM 4189 C CA . ILE B 1 210 ? 4.27 26.641 22.156 1 95.69 210 ILE B CA 1
ATOM 4190 C C . ILE B 1 210 ? 2.91 26.188 22.672 1 95.69 210 ILE B C 1
ATOM 4192 O O . ILE B 1 210 ? 2.402 25.141 22.266 1 95.69 210 ILE B O 1
ATOM 4196 N N . HIS B 1 211 ? 2.316 27 23.672 1 93.88 211 HIS B N 1
ATOM 4197 C CA . HIS B 1 211 ? 1.024 26.594 24.219 1 93.88 211 HIS B CA 1
ATOM 4198 C C . HIS B 1 211 ? -0.029 26.5 23.109 1 93.88 211 HIS B C 1
ATOM 4200 O O . HIS B 1 211 ? -0.901 25.625 23.156 1 93.88 211 HIS B O 1
ATOM 4206 N N . GLY B 1 212 ? 0.011 27.391 22.125 1 94.12 212 GLY B N 1
ATOM 4207 C CA . GLY B 1 212 ? -0.903 27.328 20.984 1 94.12 212 GLY B CA 1
ATOM 4208 C C . GLY B 1 212 ? -0.767 26.047 20.188 1 94.12 212 GLY B C 1
ATOM 4209 O O . GLY B 1 212 ? -1.768 25.438 19.797 1 94.12 212 GLY B O 1
ATOM 4210 N N . MET B 1 213 ? 0.448 25.562 20 1 96.06 213 MET B N 1
ATOM 4211 C CA . MET B 1 213 ? 0.745 24.328 19.281 1 96.06 213 MET B CA 1
ATOM 4212 C C . MET B 1 213 ? 0.235 23.109 20.047 1 96.06 213 MET B C 1
ATOM 4214 O O . MET B 1 213 ? -0.341 22.203 19.453 1 96.06 213 MET B O 1
ATOM 4218 N N . LEU B 1 214 ? 0.349 23.141 21.359 1 95.19 214 LEU B N 1
ATOM 4219 C CA . LEU B 1 214 ? 0.053 21.984 22.203 1 95.19 214 LEU B CA 1
ATOM 4220 C C . LEU B 1 214 ? -1.437 21.906 22.531 1 95.19 214 LEU B C 1
ATOM 4222 O O . LEU B 1 214 ? -1.932 20.875 22.969 1 95.19 214 LEU B O 1
ATOM 4226 N N . ASN B 1 215 ? -2.18 23 22.297 1 93.25 215 ASN B N 1
ATOM 4227 C CA . ASN B 1 215 ? -3.621 22.984 22.516 1 93.25 215 ASN B CA 1
ATOM 4228 C C . ASN B 1 215 ? -4.32 21.984 21.594 1 93.25 215 ASN B C 1
ATOM 4230 O O . ASN B 1 215 ? -5.438 21.547 21.875 1 93.25 215 ASN B O 1
ATOM 4234 N N . PHE B 1 216 ? -3.689 21.625 20.469 1 89.12 216 PHE B N 1
ATOM 4235 C CA . PHE B 1 216 ? -4.188 20.547 19.625 1 89.12 216 PHE B CA 1
ATOM 4236 C C . PHE B 1 216 ? -4.395 19.281 20.438 1 89.12 216 PHE B C 1
ATOM 4238 O O . PHE B 1 216 ? -5.434 18.625 20.344 1 89.12 216 PHE B O 1
ATOM 4245 N N . TYR B 1 217 ? -3.432 18.906 21.25 1 88.44 217 TYR B N 1
ATOM 4246 C CA . TYR B 1 217 ? -3.453 17.672 22.016 1 88.44 217 TYR B CA 1
ATOM 4247 C C . TYR B 1 217 ? -4.543 17.703 23.078 1 88.44 217 TYR B C 1
ATOM 4249 O O . TYR B 1 217 ? -5.184 16.672 23.344 1 88.44 217 TYR B O 1
ATOM 4257 N N . LYS B 1 218 ? -4.82 18.812 23.609 1 86.31 218 LYS B N 1
ATOM 4258 C CA . LYS B 1 218 ? -5.816 18.953 24.672 1 86.31 218 LYS B CA 1
ATOM 4259 C C . LYS B 1 218 ? -7.227 18.734 24.141 1 86.31 218 LYS B C 1
ATOM 4261 O O . LYS B 1 218 ? -8.094 18.234 24.859 1 86.31 218 LYS B O 1
ATOM 4266 N N . ASN B 1 219 ? -7.34 19 22.859 1 83.25 219 ASN B N 1
ATOM 4267 C CA . ASN B 1 219 ? -8.688 18.984 22.312 1 83.25 219 ASN B CA 1
ATOM 4268 C C . ASN B 1 219 ? -8.898 17.797 21.375 1 83.25 219 ASN B C 1
ATOM 4270 O O . ASN B 1 219 ? -10.039 17.375 21.156 1 83.25 219 ASN B O 1
ATOM 4274 N N . ASN B 1 220 ? -7.844 17.297 20.844 1 80.5 220 ASN B N 1
ATOM 4275 C CA . ASN B 1 220 ? -8.039 16.422 19.703 1 80.5 220 ASN B CA 1
ATOM 4276 C C . ASN B 1 220 ? -7.348 15.078 19.906 1 80.5 220 ASN B C 1
ATOM 4278 O O . ASN B 1 220 ? -7.527 14.156 19.109 1 80.5 220 ASN B O 1
ATOM 4282 N N . TYR B 1 221 ? -6.57 14.914 20.875 1 82.5 221 TYR B N 1
ATOM 4283 C CA . TYR B 1 221 ? -5.91 13.648 21.172 1 82.5 221 TYR B CA 1
ATOM 4284 C C . TYR B 1 221 ? -6.484 13.023 22.438 1 82.5 221 TYR B C 1
ATOM 4286 O O . TYR B 1 221 ? -6.625 13.688 23.453 1 82.5 221 TYR B O 1
ATOM 4294 N N . PRO B 1 222 ? -6.828 11.742 22.297 1 80.81 222 PRO B N 1
ATOM 4295 C CA . PRO B 1 222 ? -7.328 11.125 23.531 1 80.81 222 PRO B CA 1
ATOM 4296 C C . PRO B 1 222 ? -6.25 10.984 24.594 1 80.81 222 PRO B C 1
ATOM 4298 O O . PRO B 1 222 ? -5.172 10.445 24.328 1 80.81 222 PRO B O 1
ATOM 4301 N N . GLY B 1 223 ? -6.461 11.641 25.703 1 73.06 223 GLY B N 1
ATOM 4302 C CA . GLY B 1 223 ? -5.52 11.57 26.812 1 73.06 223 GLY B CA 1
ATOM 4303 C C . GLY B 1 223 ? -5.887 10.516 27.844 1 73.06 223 GLY B C 1
ATOM 4304 O O . GLY B 1 223 ? -6.91 9.852 27.703 1 73.06 223 GLY B O 1
ATOM 4305 N N . PRO B 1 224 ? -4.848 10.25 28.703 1 70.62 224 PRO B N 1
ATOM 4306 C CA . PRO B 1 224 ? -5.184 9.359 29.828 1 70.62 224 PRO B CA 1
ATOM 4307 C C . PRO B 1 224 ? -6.41 9.828 30.609 1 70.62 224 PRO B C 1
ATOM 4309 O O . PRO B 1 224 ? -6.785 11 30.531 1 70.62 224 PRO B O 1
ATOM 4312 N N . THR B 1 225 ? -7.223 8.758 31.25 1 69.75 225 THR B N 1
ATOM 4313 C CA . THR B 1 225 ? -6.762 7.402 31.5 1 69.75 225 THR B CA 1
ATOM 4314 C C . THR B 1 225 ? -7.152 6.477 30.359 1 69.75 225 THR B C 1
ATOM 4316 O O . THR B 1 225 ? -8.266 6.562 29.828 1 69.75 225 THR B O 1
ATOM 4319 N N . TYR B 1 226 ? -6.188 5.754 29.984 1 77.69 226 TYR B N 1
ATOM 4320 C CA . TYR B 1 226 ? -6.445 4.723 28.984 1 77.69 226 TYR B CA 1
ATOM 4321 C C . TYR B 1 226 ? -7.223 3.561 29.594 1 77.69 226 TYR B C 1
ATOM 4323 O O . TYR B 1 226 ? -7.43 3.514 30.812 1 77.69 226 TYR B O 1
ATOM 4331 N N . GLY B 1 227 ? -7.926 2.836 28.75 1 79.06 227 GLY B N 1
ATOM 4332 C CA . GLY B 1 227 ? -8.734 1.719 29.203 1 79.06 227 GLY B CA 1
ATOM 4333 C C . GLY B 1 227 ? -10.227 1.95 29.047 1 79.06 227 GLY B C 1
ATOM 4334 O O . GLY B 1 227 ? -11.039 1.304 29.703 1 79.06 227 GLY B O 1
ATOM 4335 N N . GLN B 1 228 ? -10.453 3.031 28.328 1 84 228 GLN B N 1
ATOM 4336 C CA . GLN B 1 228 ? -11.844 3.303 27.984 1 84 228 GLN B CA 1
ATOM 4337 C C . GLN B 1 228 ? -12.102 3.031 26.5 1 84 228 GLN B C 1
ATOM 4339 O O . GLN B 1 228 ? -11.172 3.021 25.703 1 84 228 GLN B O 1
ATOM 4344 N N . ASP B 1 229 ? -13.367 2.766 26.219 1 88.19 229 ASP B N 1
ATOM 4345 C CA . ASP B 1 229 ? -13.75 2.525 24.828 1 88.19 229 ASP B CA 1
ATOM 4346 C C . ASP B 1 229 ? -13.852 3.836 24.062 1 88.19 229 ASP B C 1
ATOM 4348 O O . ASP B 1 229 ? -14.953 4.348 23.828 1 88.19 229 ASP B O 1
ATOM 4352 N N . LEU B 1 230 ? -12.781 4.242 23.547 1 87.38 230 LEU B N 1
ATOM 4353 C CA . LEU B 1 230 ? -12.688 5.508 22.828 1 87.38 230 LEU B CA 1
ATOM 4354 C C . LEU B 1 230 ? -13.43 5.441 21.5 1 87.38 230 LEU B C 1
ATOM 4356 O O . LEU B 1 230 ? -13.953 6.449 21.016 1 87.38 230 LEU B O 1
ATOM 4360 N N . THR B 1 231 ? -13.477 4.27 20.922 1 88.81 231 THR B N 1
ATOM 4361 C CA . THR B 1 231 ? -14.18 4.086 19.656 1 88.81 231 THR B CA 1
ATOM 4362 C C . THR B 1 231 ? -15.656 4.453 19.781 1 88.81 231 THR B C 1
ATOM 4364 O O . THR B 1 231 ? -16.188 5.227 18.984 1 88.81 231 THR B O 1
ATOM 4367 N N . THR B 1 232 ? -16.219 3.924 20.828 1 87.44 232 THR B N 1
ATOM 4368 C CA . THR B 1 232 ? -17.625 4.219 21.094 1 87.44 232 THR B CA 1
ATOM 4369 C C . THR B 1 232 ? -17.797 5.66 21.562 1 87.44 232 THR B C 1
ATOM 4371 O O . THR B 1 232 ? -18.703 6.363 21.094 1 87.44 232 THR B O 1
ATOM 4374 N N . ALA B 1 233 ? -16.922 6.098 22.359 1 84.19 233 ALA B N 1
ATOM 4375 C CA . ALA B 1 233 ? -17.016 7.434 22.938 1 84.19 233 ALA B CA 1
ATOM 4376 C C . ALA B 1 233 ? -16.969 8.508 21.859 1 84.19 233 ALA B C 1
ATOM 4378 O O . ALA B 1 233 ? -17.625 9.539 21.969 1 84.19 233 ALA B O 1
ATOM 4379 N N . LEU B 1 234 ? -16.234 8.234 20.828 1 86.31 234 LEU B N 1
ATOM 4380 C CA . LEU B 1 234 ? -16.031 9.227 19.781 1 86.31 234 LEU B CA 1
ATOM 4381 C C . LEU B 1 234 ? -16.859 8.883 18.547 1 86.31 234 LEU B C 1
ATOM 4383 O O . LEU B 1 234 ? -16.688 9.492 17.484 1 86.31 234 LEU B O 1
ATOM 4387 N N . ASN B 1 235 ? -17.703 7.938 18.609 1 89.75 235 ASN B N 1
ATOM 4388 C CA . ASN B 1 235 ? -18.656 7.531 17.578 1 89.75 235 ASN B CA 1
ATOM 4389 C C . ASN B 1 235 ? -17.953 7.219 16.25 1 89.75 235 ASN B C 1
ATOM 4391 O O . ASN B 1 235 ? -18.312 7.766 15.211 1 89.75 235 ASN B O 1
ATOM 4395 N N . ILE B 1 236 ? -16.938 6.414 16.391 1 91.19 236 ILE B N 1
ATOM 4396 C CA . ILE B 1 236 ? -16.234 5.953 15.203 1 91.19 236 ILE B CA 1
ATOM 4397 C C . ILE B 1 236 ? -16.922 4.719 14.633 1 91.19 236 ILE B C 1
ATOM 4399 O O . ILE B 1 236 ? -16.875 3.643 15.234 1 91.19 236 ILE B O 1
ATOM 4403 N N . THR B 1 237 ? -17.609 4.879 13.531 1 92.88 237 THR B N 1
ATOM 4404 C CA . THR B 1 237 ? -18.297 3.818 12.805 1 92.88 237 THR B CA 1
ATOM 4405 C C . THR B 1 237 ? -17.953 3.875 11.32 1 92.88 237 THR B C 1
ATOM 4407 O O . THR B 1 237 ? -17.344 4.836 10.852 1 92.88 237 THR B O 1
ATOM 4410 N N . LYS B 1 238 ? -18.297 2.82 10.641 1 92.19 238 LYS B N 1
ATOM 4411 C CA . LYS B 1 238 ? -18.078 2.818 9.195 1 92.19 238 LYS B CA 1
ATOM 4412 C C . LYS B 1 238 ? -18.828 3.973 8.523 1 92.19 238 LYS B C 1
ATOM 4414 O O . LYS B 1 238 ? -18.344 4.547 7.551 1 92.19 238 LYS B O 1
ATOM 4419 N N . GLU B 1 239 ? -19.922 4.344 9.016 1 90.75 239 GLU B N 1
ATOM 4420 C CA . GLU B 1 239 ? -20.734 5.43 8.477 1 90.75 239 GLU B CA 1
ATOM 4421 C C . GLU B 1 239 ? -20.078 6.785 8.719 1 90.75 239 GLU B C 1
ATOM 4423 O O . GLU B 1 239 ? -20.109 7.656 7.848 1 90.75 239 GLU B O 1
ATOM 4428 N N . THR B 1 240 ? -19.422 6.879 9.805 1 90.25 240 THR B N 1
ATOM 4429 C CA . THR B 1 240 ? -18.953 8.203 10.195 1 90.25 240 THR B CA 1
ATOM 4430 C C . THR B 1 240 ? -17.5 8.406 9.805 1 90.25 240 THR B C 1
ATOM 4432 O O . THR B 1 240 ? -17.016 9.547 9.711 1 90.25 240 THR B O 1
ATOM 4435 N N . TRP B 1 241 ? -16.766 7.309 9.5 1 93.81 241 TRP B N 1
ATOM 4436 C CA . TRP B 1 241 ? -15.336 7.551 9.422 1 93.81 241 TRP B CA 1
ATOM 4437 C C . TRP B 1 241 ? -14.742 6.922 8.164 1 93.81 241 TRP B C 1
ATOM 4439 O O . TRP B 1 241 ? -13.539 7.023 7.922 1 93.81 241 TRP B O 1
ATOM 4449 N N . THR B 1 242 ? -15.539 6.254 7.352 1 96.12 242 THR B N 1
ATOM 4450 C CA . THR B 1 242 ? -15.008 5.758 6.086 1 96.12 242 THR B CA 1
ATOM 4451 C C . THR B 1 242 ? -14.578 6.914 5.188 1 96.12 242 THR B C 1
ATOM 4453 O O . THR B 1 242 ? -15.336 7.863 4.988 1 96.12 242 THR B O 1
ATOM 4456 N N . GLN B 1 243 ? -13.336 6.906 4.754 1 97.62 243 GLN B N 1
ATOM 4457 C CA . GLN B 1 243 ? -12.875 7.891 3.777 1 97.62 243 GLN B CA 1
ATOM 4458 C C . GLN B 1 243 ? -13.453 7.598 2.395 1 97.62 243 GLN B C 1
ATOM 4460 O O . GLN B 1 243 ? -13.336 6.48 1.89 1 97.62 243 GLN B O 1
ATOM 4465 N N . ARG B 1 244 ? -13.977 8.578 1.728 1 97.12 244 ARG B N 1
ATOM 4466 C CA . ARG B 1 244 ? -14.75 8.359 0.509 1 97.12 244 ARG B CA 1
ATOM 4467 C C . ARG B 1 244 ? -14.023 8.922 -0.708 1 97.12 244 ARG B C 1
ATOM 4469 O O . ARG B 1 244 ? -14.656 9.273 -1.707 1 97.12 244 ARG B O 1
ATOM 4476 N N . VAL B 1 245 ? -12.75 9.117 -0.652 1 97.94 245 VAL B N 1
ATOM 4477 C CA . VAL B 1 245 ? -11.891 9.516 -1.757 1 97.94 245 VAL B CA 1
ATOM 4478 C C . VAL B 1 245 ? -10.719 8.539 -1.875 1 97.94 245 VAL B C 1
ATOM 4480 O O . VAL B 1 245 ? -10.391 7.836 -0.919 1 97.94 245 VAL B O 1
ATOM 4483 N N . PRO B 1 246 ? -10.094 8.438 -3.096 1 98.31 246 PRO B N 1
ATOM 4484 C CA . PRO B 1 246 ? -8.859 7.652 -3.17 1 98.31 246 PRO B CA 1
ATOM 4485 C C . PRO B 1 246 ? -7.848 8.047 -2.104 1 98.31 246 PRO B C 1
ATOM 4487 O O . PRO B 1 246 ? -7.625 9.242 -1.868 1 98.31 246 PRO B O 1
ATOM 4490 N N . THR B 1 247 ? -7.234 7.035 -1.413 1 98.75 247 THR B N 1
ATOM 4491 C CA . THR B 1 247 ? -6.406 7.348 -0.256 1 98.75 247 THR B CA 1
ATOM 4492 C C . THR B 1 247 ? -5.109 6.539 -0.283 1 98.75 247 THR B C 1
ATOM 4494 O O . THR B 1 247 ? -5.125 5.348 -0.602 1 98.75 247 THR B O 1
ATOM 4497 N N . MET B 1 248 ? -4.07 7.23 0.02 1 98.81 248 MET B N 1
ATOM 4498 C CA . MET B 1 248 ? -2.77 6.609 0.256 1 98.81 248 MET B CA 1
ATOM 4499 C C . MET B 1 248 ? -2.273 6.902 1.668 1 98.81 248 MET B C 1
ATOM 4501 O O . MET B 1 248 ? -2.475 8 2.186 1 98.81 248 MET B O 1
ATOM 4505 N N . VAL B 1 249 ? -1.678 5.891 2.275 1 98.88 249 VAL B N 1
ATOM 4506 C CA . VAL B 1 249 ? -0.971 6.027 3.545 1 98.88 249 VAL B CA 1
ATOM 4507 C C . VAL B 1 249 ? 0.52 5.77 3.338 1 98.88 249 VAL B C 1
ATOM 4509 O O . VAL B 1 249 ? 0.904 4.762 2.736 1 98.88 249 VAL B O 1
ATOM 4512 N N . LEU B 1 250 ? 1.305 6.676 3.707 1 98.81 250 LEU B N 1
ATOM 4513 C CA . LEU B 1 250 ? 2.758 6.559 3.676 1 98.81 250 LEU B CA 1
ATOM 4514 C C . LEU B 1 250 ? 3.332 6.531 5.09 1 98.81 250 LEU B C 1
ATOM 4516 O O . LEU B 1 250 ? 3.023 7.402 5.906 1 98.81 250 LEU B O 1
ATOM 4520 N N . TRP B 1 251 ? 4.219 5.551 5.375 1 98.75 251 TRP B N 1
ATOM 4521 C CA . TRP B 1 251 ? 4.57 5.293 6.766 1 98.75 251 TRP B CA 1
ATOM 4522 C C . TRP B 1 251 ? 6.055 4.984 6.906 1 98.75 251 TRP B C 1
ATOM 4524 O O . TRP B 1 251 ? 6.527 3.951 6.426 1 98.75 251 TRP B O 1
ATOM 4534 N N . GLY B 1 252 ? 6.777 5.934 7.543 1 98.44 252 GLY B N 1
ATOM 4535 C CA . GLY B 1 252 ? 8.102 5.562 8.008 1 98.44 252 GLY B CA 1
ATOM 4536 C C . GLY B 1 252 ? 8.078 4.539 9.133 1 98.44 252 GLY B C 1
ATOM 4537 O O . GLY B 1 252 ? 7.434 4.754 10.156 1 98.44 252 GLY B O 1
ATOM 4538 N N . GLU B 1 253 ? 8.805 3.461 9.047 1 97.81 253 GLU B N 1
ATOM 4539 C CA . GLU B 1 253 ? 8.648 2.299 9.914 1 97.81 253 GLU B CA 1
ATOM 4540 C C . GLU B 1 253 ? 9.289 2.541 11.281 1 97.81 253 GLU B C 1
ATOM 4542 O O . GLU B 1 253 ? 8.961 1.86 12.258 1 97.81 253 GLU B O 1
ATOM 4547 N N . GLU B 1 254 ? 10.227 3.414 11.312 1 97.56 254 GLU B N 1
ATOM 4548 C CA . GLU B 1 254 ? 10.906 3.674 12.578 1 97.56 254 GLU B CA 1
ATOM 4549 C C . GLU B 1 254 ? 10.305 4.879 13.289 1 97.56 254 GLU B C 1
ATOM 4551 O O . GLU B 1 254 ? 11.023 5.797 13.688 1 97.56 254 GLU B O 1
ATOM 4556 N N . ASP B 1 255 ? 9 4.852 13.43 1 97.69 255 ASP B N 1
ATOM 4557 C CA . ASP B 1 255 ? 8.25 5.926 14.062 1 97.69 255 ASP B CA 1
ATOM 4558 C C . ASP B 1 255 ? 8.367 5.863 15.586 1 97.69 255 ASP B C 1
ATOM 4560 O O . ASP B 1 255 ? 8.203 4.797 16.188 1 97.69 255 ASP B O 1
ATOM 4564 N N . ASP B 1 256 ? 8.547 6.965 16.188 1 96.31 256 ASP B N 1
ATOM 4565 C CA . ASP B 1 256 ? 8.75 7.031 17.641 1 96.31 256 ASP B CA 1
ATOM 4566 C C . ASP B 1 256 ? 7.438 7.293 18.359 1 96.31 256 ASP B C 1
ATOM 4568 O O . ASP B 1 256 ? 7.355 7.133 19.578 1 96.31 256 ASP B O 1
ATOM 4572 N N . TYR B 1 257 ? 6.402 7.566 17.656 1 96.12 257 TYR B N 1
ATOM 4573 C CA . TYR B 1 257 ? 5.203 8.102 18.297 1 96.12 257 TYR B CA 1
ATOM 4574 C C . TYR B 1 257 ? 4.043 7.121 18.188 1 96.12 257 TYR B C 1
ATOM 4576 O O . TYR B 1 257 ? 3.129 7.129 19.016 1 96.12 257 TYR B O 1
ATOM 4584 N N . PHE B 1 258 ? 4.059 6.328 17.172 1 96.31 258 PHE B N 1
ATOM 4585 C CA . PHE B 1 258 ? 2.943 5.426 16.906 1 96.31 258 PHE B CA 1
ATOM 4586 C C . PHE B 1 258 ? 3.426 3.984 16.797 1 96.31 258 PHE B C 1
ATOM 4588 O O . PHE B 1 258 ? 4.461 3.713 16.188 1 96.31 258 PHE B O 1
ATOM 4595 N N . SER B 1 259 ? 2.623 3.119 17.422 1 96 259 SER B N 1
ATOM 4596 C CA . SER B 1 259 ? 2.859 1.688 17.25 1 96 259 SER B CA 1
ATOM 4597 C C . SER B 1 259 ? 2.711 1.274 15.789 1 96 259 SER B C 1
ATOM 4599 O O . SER B 1 259 ? 1.823 1.762 15.086 1 96 259 SER B O 1
ATOM 4601 N N . PRO B 1 260 ? 3.549 0.325 15.352 1 95 260 PRO B N 1
ATOM 4602 C CA . PRO B 1 260 ? 3.393 -0.198 13.992 1 95 260 PRO B CA 1
ATOM 4603 C C . PRO B 1 260 ? 2.012 -0.803 13.742 1 95 260 PRO B C 1
ATOM 4605 O O . PRO B 1 260 ? 1.566 -0.892 12.602 1 95 260 PRO B O 1
ATOM 4608 N N . LYS B 1 261 ? 1.302 -1.136 14.789 1 96.81 261 LYS B N 1
ATOM 4609 C CA . LYS B 1 261 ? -0.025 -1.732 14.68 1 96.81 261 LYS B CA 1
ATOM 4610 C C . LYS B 1 261 ? -1.041 -0.719 14.156 1 96.81 261 LYS B C 1
ATOM 4612 O O . LYS B 1 261 ? -2.148 -1.088 13.766 1 96.81 261 LYS B O 1
ATOM 4617 N N . THR B 1 262 ? -0.605 0.53 14.109 1 97 262 THR B N 1
ATOM 4618 C CA . THR B 1 262 ? -1.503 1.604 13.695 1 97 262 THR B CA 1
ATOM 4619 C C . THR B 1 262 ? -1.953 1.408 12.25 1 97 262 THR B C 1
ATOM 4621 O O . THR B 1 262 ? -3.057 1.812 11.875 1 97 262 THR B O 1
ATOM 4624 N N . ILE B 1 263 ? -1.164 0.739 11.438 1 97.94 263 ILE B N 1
ATOM 4625 C CA . ILE B 1 263 ? -1.482 0.621 10.023 1 97.94 263 ILE B CA 1
ATOM 4626 C C . ILE B 1 263 ? -1.993 -0.787 9.727 1 97.94 263 ILE B C 1
ATOM 4628 O O . ILE B 1 263 ? -1.986 -1.226 8.57 1 97.94 263 ILE B O 1
ATOM 4632 N N . ASP B 1 264 ? -2.381 -1.558 10.766 1 97.31 264 ASP B N 1
ATOM 4633 C CA . ASP B 1 264 ? -3.076 -2.83 10.602 1 97.31 264 ASP B CA 1
ATOM 4634 C C . ASP B 1 264 ? -4.59 -2.627 10.547 1 97.31 264 ASP B C 1
ATOM 4636 O O . ASP B 1 264 ? -5.105 -1.644 11.086 1 97.31 264 ASP B O 1
ATOM 4640 N N . GLY B 1 265 ? -5.285 -3.504 9.836 1 96.5 265 GLY B N 1
ATOM 4641 C CA . GLY B 1 265 ? -6.738 -3.512 9.844 1 96.5 265 GLY B CA 1
ATOM 4642 C C . GLY B 1 265 ? -7.348 -2.336 9.102 1 96.5 265 GLY B C 1
ATOM 4643 O O . GLY B 1 265 ? -8.398 -1.825 9.5 1 96.5 265 GLY B O 1
ATOM 4644 N N . LEU B 1 266 ? -6.734 -1.87 8.086 1 97.38 266 LEU B N 1
ATOM 4645 C CA . LEU B 1 266 ? -7.168 -0.667 7.387 1 97.38 266 LEU B CA 1
ATOM 4646 C C . LEU B 1 266 ? -8.352 -0.967 6.473 1 97.38 266 LEU B C 1
ATOM 4648 O O . LEU B 1 266 ? -9.094 -0.059 6.086 1 97.38 266 LEU B O 1
ATOM 4652 N N . GLN B 1 267 ? -8.523 -2.209 6.078 1 95.19 267 GLN B N 1
ATOM 4653 C CA . GLN B 1 267 ? -9.57 -2.586 5.141 1 95.19 267 GLN B CA 1
ATOM 4654 C C . GLN B 1 267 ? -10.953 -2.197 5.676 1 95.19 267 GLN B C 1
ATOM 4656 O O . GLN B 1 267 ? -11.219 -2.332 6.871 1 95.19 267 GLN B O 1
ATOM 4661 N N . GLY B 1 268 ? -11.805 -1.744 4.84 1 93.88 268 GLY B N 1
ATOM 4662 C CA . GLY B 1 268 ? -13.18 -1.414 5.199 1 93.88 268 GLY B CA 1
ATOM 4663 C C . GLY B 1 268 ? -13.359 0.043 5.582 1 93.88 268 GLY B C 1
ATOM 4664 O O . GLY B 1 268 ? -14.484 0.539 5.641 1 93.88 268 GLY B O 1
ATOM 4665 N N . TRP B 1 269 ? -12.25 0.751 5.848 1 97.19 269 TRP B N 1
ATOM 4666 C CA . TRP B 1 269 ? -12.352 2.139 6.289 1 97.19 269 TRP B CA 1
ATOM 4667 C C . TRP B 1 269 ? -12.094 3.098 5.133 1 97.19 269 TRP B C 1
ATOM 4669 O O . TRP B 1 269 ? -12.125 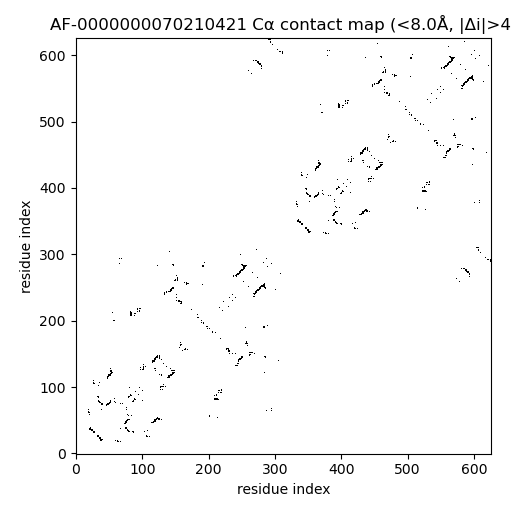4.316 5.312 1 97.19 269 TRP B O 1
ATOM 4679 N N . PHE B 1 270 ? -11.805 2.598 3.98 1 97.5 270 PHE B N 1
ATOM 4680 C CA . PHE B 1 270 ? -11.547 3.357 2.764 1 97.5 270 PHE B CA 1
ATOM 4681 C C . PHE B 1 270 ? -12.422 2.857 1.619 1 97.5 270 PHE B C 1
ATOM 4683 O O . PHE B 1 270 ? -12.266 1.723 1.162 1 97.5 270 PHE B O 1
ATOM 4690 N N . GLN B 1 271 ? -13.297 3.686 1.128 1 96.94 271 GLN B N 1
ATOM 4691 C CA . GLN B 1 271 ? -14.312 3.314 0.141 1 96.94 271 GLN B CA 1
ATOM 4692 C C . GLN B 1 271 ? -13.664 2.75 -1.12 1 96.94 271 GLN B C 1
ATOM 4694 O O . GLN B 1 271 ? -14.211 1.843 -1.751 1 96.94 271 GLN B O 1
ATOM 4699 N N . PHE B 1 272 ? -12.508 3.264 -1.481 1 97.44 272 PHE B N 1
ATOM 4700 C CA . PHE B 1 272 ? -11.859 2.85 -2.719 1 97.44 272 PHE B CA 1
ATOM 4701 C C . PHE B 1 272 ? -10.617 2.012 -2.424 1 97.44 272 PHE B C 1
ATOM 4703 O O . PHE B 1 272 ? -9.742 1.875 -3.275 1 97.44 272 PHE B O 1
ATOM 4710 N N . GLY B 1 273 ? -10.539 1.489 -1.175 1 97.31 273 GLY B N 1
ATOM 4711 C CA . GLY B 1 273 ? -9.32 0.825 -0.745 1 97.31 273 GLY B CA 1
ATOM 4712 C C . GLY B 1 273 ? -8.203 1.793 -0.381 1 97.31 273 GLY B C 1
ATOM 4713 O O . GLY B 1 273 ? -8.43 3.004 -0.324 1 97.31 273 GLY B O 1
ATOM 4714 N N . VAL B 1 274 ? -7.051 1.217 -0.053 1 98.25 274 VAL B N 1
ATOM 4715 C CA . VAL B 1 274 ? -5.938 2.059 0.375 1 98.25 274 VAL B CA 1
ATOM 4716 C C . VAL B 1 274 ? -4.641 1.572 -0.269 1 98.25 274 VAL B C 1
ATOM 4718 O O . VAL B 1 274 ? -4.488 0.38 -0.543 1 98.25 274 VAL B O 1
ATOM 4721 N N . ARG B 1 275 ? -3.83 2.426 -0.684 1 98.75 275 ARG B N 1
ATOM 4722 C CA . ARG B 1 275 ? -2.42 2.145 -0.934 1 98.75 275 ARG B CA 1
ATOM 4723 C C . ARG B 1 275 ? -1.571 2.48 0.288 1 98.75 275 ARG B C 1
ATOM 4725 O O . ARG B 1 275 ? -1.433 3.65 0.652 1 98.75 275 ARG B O 1
ATOM 4732 N N . LEU B 1 276 ? -1.096 1.519 0.896 1 98.88 276 LEU B N 1
ATOM 4733 C CA . LEU B 1 276 ? -0.178 1.688 2.018 1 98.88 276 LEU B CA 1
ATOM 4734 C C . LEU B 1 276 ? 1.264 1.457 1.581 1 98.88 276 LEU B C 1
ATOM 4736 O O . LEU B 1 276 ? 1.586 0.408 1.019 1 98.88 276 LEU B O 1
ATOM 4740 N N . VAL B 1 277 ? 2.084 2.434 1.824 1 98.81 277 VAL B N 1
ATOM 4741 C CA . VAL B 1 277 ? 3.51 2.314 1.538 1 98.81 277 VAL B CA 1
ATOM 4742 C C . VAL B 1 277 ? 4.312 2.451 2.832 1 98.81 277 VAL B C 1
ATOM 4744 O O . VAL B 1 277 ? 4.164 3.436 3.559 1 98.81 277 VAL B O 1
ATOM 4747 N N . THR B 1 278 ? 5.113 1.477 3.119 1 98.56 278 THR B N 1
ATOM 4748 C CA . THR B 1 278 ? 5.98 1.559 4.289 1 98.56 278 THR B CA 1
ATOM 4749 C C . THR B 1 278 ? 7.434 1.758 3.871 1 98.56 278 THR B C 1
ATOM 4751 O O . THR B 1 278 ? 7.867 1.23 2.846 1 98.56 278 THR B O 1
ATOM 4754 N N . LEU B 1 279 ? 8.18 2.523 4.637 1 98 279 LEU B N 1
ATOM 4755 C CA . LEU B 1 279 ? 9.57 2.861 4.355 1 98 279 LEU B CA 1
ATOM 4756 C C . LEU B 1 279 ? 10.469 2.469 5.52 1 98 279 LEU B C 1
ATOM 4758 O O . LEU B 1 279 ? 10.57 3.201 6.508 1 98 279 LEU B O 1
ATOM 4762 N N . PRO B 1 280 ? 11.156 1.363 5.359 1 96.81 280 PRO B N 1
ATOM 4763 C CA . PRO B 1 280 ? 12.164 1.059 6.379 1 96.81 280 PRO B CA 1
ATOM 4764 C C . PRO B 1 280 ? 13.266 2.113 6.453 1 96.81 280 PRO B C 1
ATOM 4766 O O . PRO B 1 280 ? 13.477 2.863 5.496 1 96.81 280 PRO B O 1
ATOM 4769 N N . LYS B 1 281 ? 13.891 2.236 7.578 1 95.75 281 LYS B N 1
ATOM 4770 C CA . LYS B 1 281 ? 14.992 3.17 7.82 1 95.75 281 LYS B CA 1
ATOM 4771 C C . LYS B 1 281 ? 14.508 4.617 7.734 1 95.75 281 LYS B C 1
ATOM 4773 O O . LYS B 1 281 ? 15.297 5.52 7.434 1 95.75 281 LYS B O 1
ATOM 4778 N N . SER B 1 282 ? 13.305 4.816 7.859 1 97.06 282 SER B N 1
ATOM 4779 C CA . SER B 1 282 ? 12.688 6.137 7.922 1 97.06 282 SER B CA 1
ATOM 4780 C C . SER B 1 282 ? 11.906 6.316 9.219 1 97.06 282 SER B C 1
ATOM 4782 O O . SER B 1 282 ? 11.227 5.398 9.672 1 97.06 282 SER B O 1
ATOM 4784 N N . GLY B 1 283 ? 12.086 7.469 9.758 1 97.69 283 GLY B N 1
ATOM 4785 C CA . GLY B 1 283 ? 11.359 7.785 10.984 1 97.69 283 GLY B CA 1
ATOM 4786 C C . GLY B 1 283 ? 10.023 8.461 10.727 1 97.69 283 GLY B C 1
ATOM 4787 O O . GLY B 1 283 ? 9.328 8.133 9.766 1 97.69 283 GLY B O 1
ATOM 4788 N N . HIS B 1 284 ? 9.641 9.344 11.672 1 98.44 284 HIS B N 1
ATOM 4789 C CA . HIS B 1 284 ? 8.336 10 11.688 1 98.44 284 HIS B CA 1
ATOM 4790 C C . HIS B 1 284 ? 8.203 10.992 10.531 1 98.44 284 HIS B C 1
ATOM 4792 O O . HIS B 1 284 ? 7.086 11.352 10.148 1 98.44 284 HIS B O 1
ATOM 4798 N N . TRP B 1 285 ? 9.312 11.453 9.906 1 98.62 285 TRP B N 1
ATOM 4799 C CA . TRP B 1 285 ? 9.328 12.375 8.781 1 98.62 285 TRP B CA 1
ATOM 4800 C C . TRP B 1 285 ? 9.836 11.688 7.52 1 98.62 285 TRP B C 1
ATOM 4802 O O . TRP B 1 285 ? 10.859 12.094 6.957 1 98.62 285 TRP B O 1
ATOM 4812 N N . PRO B 1 286 ? 9.047 10.742 7.016 1 98.25 286 PRO B N 1
ATOM 4813 C CA . PRO B 1 286 ? 9.57 9.992 5.875 1 98.25 286 PRO B CA 1
ATOM 4814 C C . PRO B 1 286 ? 9.797 10.867 4.645 1 98.25 286 PRO B C 1
ATOM 4816 O O . PRO B 1 286 ? 10.695 10.586 3.844 1 98.25 286 PRO B O 1
ATOM 4819 N N . PHE B 1 287 ? 9.055 11.961 4.504 1 98.31 287 PHE B N 1
ATOM 4820 C CA . PHE B 1 287 ? 9.18 12.852 3.355 1 98.31 287 PHE B CA 1
ATOM 4821 C C . PHE B 1 287 ? 10.469 13.664 3.434 1 98.31 287 PHE B C 1
ATOM 4823 O O . PHE B 1 287 ? 10.852 14.32 2.463 1 98.31 287 PHE B O 1
ATOM 4830 N N . ARG B 1 288 ? 11.133 13.602 4.551 1 98 288 ARG B N 1
ATOM 4831 C CA . ARG B 1 288 ? 12.469 14.18 4.668 1 98 288 ARG B CA 1
ATOM 4832 C C . ARG B 1 288 ? 13.539 13.094 4.707 1 98 288 ARG B C 1
ATOM 4834 O O . ARG B 1 288 ? 14.578 13.219 4.059 1 98 288 ARG B O 1
ATOM 4841 N N . ASP B 1 289 ? 13.281 11.977 5.43 1 97.31 289 ASP B N 1
ATOM 4842 C CA . ASP B 1 289 ? 14.258 10.914 5.652 1 97.31 289 ASP B CA 1
ATOM 4843 C C . ASP B 1 289 ? 14.555 10.156 4.359 1 97.31 289 ASP B C 1
ATOM 4845 O O . ASP B 1 289 ? 15.68 9.711 4.141 1 97.31 289 ASP B O 1
ATOM 4849 N N . GLN B 1 290 ? 13.555 9.953 3.543 1 96.94 290 GLN B N 1
ATOM 4850 C CA . GLN B 1 290 ? 13.641 9.266 2.262 1 96.94 290 GLN B CA 1
ATOM 4851 C C . GLN B 1 290 ? 12.805 9.977 1.198 1 96.94 290 GLN B C 1
ATOM 4853 O O . GLN B 1 290 ? 11.906 9.375 0.6 1 96.94 290 GLN B O 1
ATOM 4858 N N . TRP B 1 291 ? 13.219 11.188 0.938 1 96.88 291 TRP B N 1
ATOM 4859 C CA . TRP B 1 291 ? 12.375 12.109 0.175 1 96.88 291 TRP B CA 1
ATOM 4860 C C . TRP B 1 291 ? 12.234 11.641 -1.271 1 96.88 291 TRP B C 1
ATOM 4862 O O . TRP B 1 291 ? 11.172 11.805 -1.881 1 96.88 291 TRP B O 1
ATOM 4872 N N . LYS B 1 292 ? 13.273 11.023 -1.908 1 96.75 292 LYS B N 1
ATOM 4873 C CA . LYS B 1 292 ? 13.172 10.555 -3.289 1 96.75 292 LYS B CA 1
ATOM 4874 C C . LYS B 1 292 ? 12.109 9.469 -3.428 1 96.75 292 LYS B C 1
ATOM 4876 O O . LYS B 1 292 ? 11.234 9.555 -4.293 1 96.75 292 LYS B O 1
ATOM 4881 N N . ARG B 1 293 ? 12.188 8.484 -2.498 1 97.44 293 ARG B N 1
ATOM 4882 C CA . ARG B 1 293 ? 11.203 7.406 -2.484 1 97.44 293 ARG B CA 1
ATOM 4883 C C . ARG B 1 293 ? 9.797 7.945 -2.217 1 97.44 293 ARG B C 1
ATOM 4885 O O . ARG B 1 293 ? 8.852 7.578 -2.91 1 97.44 293 ARG B O 1
ATOM 4892 N N . THR B 1 294 ? 9.719 8.797 -1.257 1 98.12 294 THR B N 1
ATOM 4893 C CA . THR B 1 294 ? 8.43 9.383 -0.892 1 98.12 294 THR B CA 1
ATOM 4894 C C . THR B 1 294 ? 7.824 10.133 -2.072 1 98.12 294 THR B C 1
ATOM 4896 O O . THR B 1 294 ? 6.664 9.914 -2.422 1 98.12 294 THR B O 1
ATOM 4899 N N . ASN B 1 295 ? 8.633 10.984 -2.705 1 98.19 295 ASN B N 1
ATOM 4900 C CA . ASN B 1 295 ? 8.125 11.75 -3.842 1 98.19 295 ASN B CA 1
ATOM 4901 C C . ASN B 1 295 ? 7.703 10.836 -4.988 1 98.19 295 ASN B C 1
ATOM 4903 O O . ASN B 1 295 ? 6.688 11.086 -5.641 1 98.19 295 ASN B O 1
ATOM 4907 N N . GLY B 1 296 ? 8.508 9.812 -5.246 1 97.75 296 GLY B N 1
ATOM 4908 C CA . GLY B 1 296 ? 8.148 8.859 -6.285 1 97.75 296 GLY B CA 1
ATOM 4909 C C . GLY B 1 296 ? 6.824 8.164 -6.027 1 97.75 296 GLY B C 1
ATOM 4910 O O . GLY B 1 296 ? 5.996 8.039 -6.93 1 97.75 296 GLY B O 1
ATOM 4911 N N . GLU B 1 297 ? 6.562 7.758 -4.797 1 98.56 297 GLU B N 1
ATOM 4912 C CA . GLU B 1 297 ? 5.324 7.082 -4.426 1 98.56 297 GLU B CA 1
ATOM 4913 C C . GLU B 1 297 ? 4.129 8.023 -4.516 1 98.56 297 GLU B C 1
ATOM 4915 O O . GLU B 1 297 ? 3.072 7.656 -5.031 1 98.56 297 GLU B O 1
ATOM 4920 N N . ILE B 1 298 ? 4.332 9.227 -4.027 1 98.75 298 ILE B N 1
ATOM 4921 C CA . ILE B 1 298 ? 3.252 10.203 -4.102 1 98.75 298 ILE B CA 1
ATOM 4922 C C . ILE B 1 298 ? 2.92 10.5 -5.562 1 98.75 298 ILE B C 1
ATOM 4924 O O . ILE B 1 298 ? 1.75 10.484 -5.953 1 98.75 298 ILE B O 1
ATOM 4928 N N . SER B 1 299 ? 3.951 10.734 -6.379 1 98.44 299 SER B N 1
ATOM 4929 C CA . SER B 1 299 ? 3.744 11.039 -7.789 1 98.44 299 SER B CA 1
ATOM 4930 C C . SER B 1 299 ? 3.023 9.898 -8.5 1 98.44 299 SER B C 1
ATOM 4932 O O . SER B 1 299 ? 2.107 10.125 -9.289 1 98.44 299 SER B O 1
ATOM 4934 N N . SER B 1 300 ? 3.424 8.711 -8.227 1 98 300 SER B N 1
ATOM 4935 C CA . SER B 1 300 ? 2.812 7.555 -8.875 1 98 300 SER B CA 1
ATOM 4936 C C . SER B 1 300 ? 1.353 7.395 -8.469 1 98 300 SER B C 1
ATOM 4938 O O . SER B 1 300 ? 0.519 6.973 -9.273 1 98 300 SER B O 1
ATOM 4940 N N . PHE B 1 301 ? 1.036 7.703 -7.223 1 98.69 301 PHE B N 1
ATOM 4941 C CA . PHE B 1 301 ? -0.342 7.633 -6.75 1 98.69 301 PHE B CA 1
ATOM 4942 C C . PHE B 1 301 ? -1.196 8.703 -7.41 1 98.69 301 PHE B C 1
ATOM 4944 O O . PHE B 1 301 ? -2.297 8.422 -7.891 1 98.69 301 PHE B O 1
ATOM 4951 N N . LEU B 1 302 ? -0.663 9.914 -7.422 1 98.25 302 LEU B N 1
ATOM 4952 C CA . LEU B 1 302 ? -1.408 11.039 -7.988 1 98.25 302 LEU B CA 1
ATOM 4953 C C . LEU B 1 302 ? -1.673 10.82 -9.469 1 98.25 302 LEU B C 1
ATOM 4955 O O . LEU B 1 302 ? -2.689 11.281 -10 1 98.25 302 LEU B O 1
ATOM 4959 N N . ALA B 1 303 ? -0.844 10.094 -10.141 1 96 303 ALA B N 1
ATOM 4960 C CA . ALA B 1 303 ? -0.979 9.836 -11.57 1 96 303 ALA B CA 1
ATOM 4961 C C . ALA B 1 303 ? -2.213 8.984 -11.859 1 96 303 ALA B C 1
ATOM 4963 O O . ALA B 1 303 ? -2.748 9.008 -12.969 1 96 303 ALA B O 1
ATOM 4964 N N . ILE B 1 304 ? -2.699 8.25 -10.867 1 95.38 304 ILE B N 1
ATOM 4965 C CA . ILE B 1 304 ? -3.807 7.352 -11.172 1 95.38 304 ILE B CA 1
ATOM 4966 C C . ILE B 1 304 ? -5.016 7.711 -10.312 1 95.38 304 ILE B C 1
ATOM 4968 O O . ILE B 1 304 ? -6.098 7.148 -10.484 1 95.38 304 ILE B O 1
ATOM 4972 N N . ALA B 1 305 ? -4.871 8.609 -9.398 1 95.62 305 ALA B N 1
ATOM 4973 C CA . ALA B 1 305 ? -5.875 8.891 -8.375 1 95.62 305 ALA B CA 1
ATOM 4974 C C . ALA B 1 305 ? -7.207 9.289 -9 1 95.62 305 ALA B C 1
ATOM 4976 O O . ALA B 1 305 ? -8.266 8.883 -8.531 1 95.62 305 ALA B O 1
ATOM 4977 N N . ASP B 1 306 ? -7.191 10.031 -10.078 1 93.25 306 ASP B N 1
ATOM 4978 C CA . ASP B 1 306 ? -8.406 10.547 -10.695 1 93.25 306 ASP B CA 1
ATOM 4979 C C . ASP B 1 306 ? -9.211 9.422 -11.359 1 93.25 306 ASP B C 1
ATOM 4981 O O . ASP B 1 306 ? -10.398 9.586 -11.633 1 93.25 306 ASP B O 1
ATOM 4985 N N . ASN B 1 307 ? -8.578 8.289 -11.562 1 91 307 ASN B N 1
ATOM 4986 C CA . ASN B 1 307 ? -9.234 7.188 -12.266 1 91 307 ASN B CA 1
ATOM 4987 C C . ASN B 1 307 ? -9.758 6.137 -11.297 1 91 307 ASN B C 1
ATOM 4989 O O . ASN B 1 307 ? -10.539 5.262 -11.68 1 91 307 ASN B O 1
ATOM 4993 N N . ILE B 1 308 ? -9.43 6.262 -10.078 1 91.06 308 ILE B N 1
ATOM 4994 C CA . ILE B 1 308 ? -9.703 5.199 -9.117 1 91.06 308 ILE B CA 1
ATOM 4995 C C . ILE B 1 308 ? -11.211 5.098 -8.875 1 91.06 308 ILE B C 1
ATOM 4997 O O . ILE B 1 308 ? -11.758 3.994 -8.797 1 91.06 308 ILE B O 1
ATOM 5001 N N . GLU B 1 309 ? -11.906 6.152 -8.828 1 83.62 309 GLU B N 1
ATOM 5002 C CA . GLU B 1 309 ? -13.344 6.141 -8.586 1 83.62 309 GLU B CA 1
ATOM 5003 C C . GLU B 1 309 ? -14.094 5.469 -9.734 1 83.62 309 GLU B C 1
ATOM 5005 O O . GLU B 1 309 ? -15.055 4.734 -9.508 1 83.62 309 GLU B O 1
ATOM 5010 N N . GLU B 1 310 ? -13.609 5.668 -10.883 1 81.75 310 GLU B N 1
ATOM 5011 C CA . GLU B 1 310 ? -14.266 5.117 -12.062 1 81.75 310 GLU B CA 1
ATOM 5012 C C . GLU B 1 310 ? -14.031 3.615 -12.172 1 81.75 310 GLU B C 1
ATOM 5014 O O . GLU B 1 310 ? -14.867 2.893 -12.727 1 81.75 310 GLU B O 1
ATOM 5019 N N . ASP B 1 311 ? -13.055 3.145 -11.609 1 77.56 311 ASP B N 1
ATOM 5020 C CA . ASP B 1 311 ? -12.648 1.755 -11.797 1 77.56 311 ASP B CA 1
ATOM 5021 C C . ASP B 1 311 ? -13.414 0.828 -10.859 1 77.56 311 ASP B C 1
ATOM 5023 O O . ASP B 1 311 ? -13.398 -0.393 -11.031 1 77.56 311 ASP B O 1
ATOM 5027 N N . ILE B 1 312 ? -14.023 1.293 -9.758 1 73.31 312 ILE B N 1
ATOM 5028 C CA . ILE B 1 312 ? -14.734 0.457 -8.797 1 73.31 312 ILE B CA 1
ATOM 5029 C C . ILE B 1 312 ? -16.109 0.081 -9.352 1 73.31 312 ILE B C 1
ATOM 5031 O O . ILE B 1 312 ? -16.688 -0.941 -8.969 1 73.31 312 ILE B O 1
ATOM 5035 N N . LEU B 1 313 ? -16.578 0.61 -10.469 1 56.72 313 LEU B N 1
ATOM 5036 C CA . LEU B 1 313 ? -17.891 0.294 -11.023 1 56.72 313 LEU B CA 1
ATOM 5037 C C . LEU B 1 313 ? -17.828 -0.947 -11.906 1 56.72 313 LEU B C 1
ATOM 5039 O O . LEU B 1 313 ? -16.828 -1.179 -12.578 1 56.72 313 LEU B O 1
#

pLDDT: mean 91.72, std 15.31, range [21.34, 98.94]

Solvent-accessible surface area (backbone atoms only — not comparable to full-atom values): 33876 Å² total; per-residue (Å²): 131,84,79,80,72,73,72,78,73,81,64,70,77,69,90,74,70,71,60,75,78,49,48,81,46,75,42,72,47,93,87,41,45,34,26,31,30,37,36,77,25,95,51,82,83,40,55,36,35,37,44,33,46,33,79,90,61,51,45,65,72,43,33,82,57,48,43,76,58,48,36,77,66,17,21,35,35,22,44,28,53,69,18,32,82,90,9,36,58,69,87,53,62,84,68,37,36,69,63,48,55,33,46,46,55,50,44,48,33,57,74,68,69,48,71,49,24,39,38,33,12,27,31,59,18,14,37,44,48,52,52,31,40,66,76,39,48,82,39,35,56,27,40,36,32,29,49,39,68,43,63,84,38,32,32,55,30,45,23,70,32,66,67,34,40,59,32,47,52,74,47,55,64,45,52,67,59,54,87,86,54,85,81,58,52,71,73,69,39,63,74,48,78,52,65,69,57,27,50,52,49,41,54,51,51,69,77,42,67,55,61,33,53,33,30,40,42,63,60,68,42,92,62,86,76,67,65,45,68,47,38,68,74,67,60,63,41,66,89,68,56,37,36,84,39,39,36,35,39,39,32,24,65,55,34,79,58,56,43,80,64,42,76,25,77,59,77,80,40,29,68,62,17,39,37,36,36,38,33,54,93,12,30,62,51,28,62,69,65,30,31,69,52,41,50,51,53,51,52,42,47,60,74,47,36,85,52,50,74,66,44,76,109,130,84,78,81,73,72,73,77,74,81,65,71,79,67,91,74,69,71,61,75,77,48,48,82,46,74,41,72,46,94,88,40,46,34,27,31,31,38,35,77,25,93,51,82,82,40,54,37,36,37,45,32,47,33,80,92,62,50,46,64,73,44,34,82,58,50,44,76,58,48,38,76,68,18,22,36,36,23,43,28,55,69,18,34,81,88,9,37,57,69,87,53,64,83,68,38,35,72,65,49,57,33,46,46,55,48,43,47,33,58,73,68,70,50,71,50,23,37,38,34,12,27,32,59,18,13,37,45,49,51,54,32,39,65,77,41,47,83,40,35,55,27,40,35,35,29,49,40,68,42,63,84,38,33,33,55,30,46,23,70,33,66,67,33,40,58,33,46,50,75,48,53,64,43,51,68,59,55,88,88,56,86,80,57,53,71,73,69,39,61,76,46,78,53,65,69,58,26,49,53,46,41,52,53,51,70,77,41,67,56,60,32,53,32,30,40,43,64,61,67,42,91,61,84,75,69,66,46,68,47,39,68,74,66,60,62,42,68,88,69,56,36,37,84,41,39,35,35,37,43,33,24,66,56,34,77,58,55,42,81,64,42,77,26,78,58,76,81,41,29,67,60,18,41,39,37,36,39,33,55,92,12,29,63,51,28,63,70,65,30,32,68,54,41,50,53,53,51,51,43,47,62,73,45,37,85,51,50,73,67,45,75,107

Secondary structure (DSSP, 8-state):
----------S---TTS-----EEEEEEETTEEEEEEEE--SSTTS-EEEEE--SS--GGGGTTTTHHHHTTTSEEEEEPPTTSTTS---S-GGGG-HHHHHHHHHHHHHHTT-S-EEEEEETHHHHHHHHHHHH-GGGEEEEEEES---HHHHHHHHHH-HHHHHHGGGHHHHHT--TTS---HHHHHTT---HHHHHHHHHHHHHS-HHHHHHHHHHHSPPSPP-S-HHHHTT--HHHH-B-S-EEEEEESS-SSS-GGGGSS-TTSBTT-EEEEEETT--S-HHHHTHHHHHHHHHHHHHHHHHHHHHT-/----------S---TTS-----EEEEEEETTEEEEEEEE--SSTTS-EEEEE--SS--GGGGTTTTHHHHTTTSEEEEEPPTTSTTS---S-GGGG-HHHHHHHHHHHHHHTT-S-EEEEEETHHHHHHHHHHHH-GGGEEEEEEES---HHHHHHHHHH-HHHHHHGGGHHHHHT--TTS---HHHHHTT---HHHHHHHHHHHHHS-HHHHHHHHHHHSPPSPP-S-HHHHTT--HHHH-B-S-EEEEEESS-SSS-GGGGSS-TTSBTT-EEEEEETT--S-HHHHTHHHHHHHHHHHHHHHHHHHHHT-

Sequence (626 aa):
MPSCNVPMSSQPPAAADQPPLGEQKYVNNAGVTIHYRKYAHREPSAPYILFQHGFPDQETTWNDYQIPVFSRHYNIITPTLRGFPPSDIPPDTSDYTGTAYATDMLAILNQENVTSVYLIGHDFGGGLVQGFTQAFPDRVKALIIINAPIMPTFLPLLSYDAEAQEYARYTIPYYSYVPGQPKNIPTIVKTIRDPVYRRKIADYLDRSPIHGMLNFYKNNYPGPTYGQDLTTALNITKETWTQRVPTMVLWGEEDDYFSPKTIDGLQGWFQFGVRLVTLPKSGHWPFRDQWKRTNGEISSFLAIADNIEEDILMPSCNVPMSSQPPAAADQPPLGEQKYVNNAGVTIHYRKYAHREPSAPYILFQHGFPDQETTWNDYQIPVFSRHYNIITPTLRGFPPSDIPPDTSDYTGTAYATDMLAILNQENVTSVYLIGHDFGGGLVQGFTQAFPDRVKALIIINAPIMPTFLPLLSYDAEAQEYARYTIPYYSYVPGQPKNIPTIVKTIRDPVYRRKIADYLDRSPIHGMLNFYKNNYPGPTYGQDLTTALNITKETWTQRVPTMVLWGEEDDYFSPKTIDGLQGWFQFGVRLVTLPKSGHWPFRDQWKRTNGEISSFLAIADNIEEDIL